Protein AF-A0A418WHH7-F1 (afdb_monomer_lite)

Secondary structure (DSSP, 8-state):
--SSSSTTSSTTTGGG-SSSHHHHHHHHHHHHHHHHHHHHHHHHHHHHHHHHHHSTT--HHHHHHHHHHHHTSTT-TTHHHHHHHHHHHHHHHHHHHHHHHHHHHHHHHHHHHHHHHHHHHHHHHHHHHHHHHHHHTT-HHHHHHHHHHHHHHHHHHHHHHHHHHHHHHHHHHHHHHHHHHHGGG-----HHHHHHHHHHHHHT-HHHHHHH-GGGHHHHHHHHHHHHHHHHHHT---HHHHHHHHHHHHHHHTTTT-SB--HHHHGGGTTSTT--STTHHHHT--BTTTTB-SHHHHHHHHHHTT-TTHHHH-GGGGGSHHHHHHHHHHHHHHTHHHHHHHHHTT-HHHHHHHHHGGGS---THHHHHHHHHHTPPP-GGG-EEEEEEETT--HHHHHHHHHHHHHTT-EETTTTTT-EE-GGGTT-EEEEESSGGGHHHHHHHHHHHHTTT--SSPPEEEE-TTSPTTEEEEEEE--

Organism: NCBI:txid2320859

pLDDT: mean 80.3, std 17.21, range [28.11, 98.0]

Radius of gyration: 34.65 Å; chains: 1; bounding box: 109×93×90 Å

Sequence (479 aa):
MSDTTKITAWVTLLGLIITTGQALTTWIDKRRAESLARIEQQSKIATEFLKMLIEKDTTQPTRLMLWDAISELPEHPLSVWAKKKHDDEMLFSARMAEHWKVSEKIAREKGSTTDEIAKLQAELSEAVELKDKAVREGRTDDAGVFHTKIVDLETKIADRRAFLTGLAEQEAEINREKLAALGGLSRELTPAQASAVAAVINTISVEFVAHLEPSAAERIRMHLPYLLAAFREFGVDDVGLGLAIVAECAHSTVWFNSLTEREIAGRSYEGIAGNIEPGDGVRFRGRGYIFITGKAAYQRMGELLGLGNALLVSPDDAARPETAARIAVALFMERKEEIVTALSAGKFEVVHRIITGDLARVGPAGEIYNRMVASLPVDPASYRVFVQFAGLIERENVKAMMKKWADAGWGVQGAGSGGERTAAAAGLAEVRYGRATDATAAAALARLVEAQKLSERPMTTVFTPIINPGVLEVWVSSK

InterPro domains:
  IPR023346 Lysozyme-like domain superfamily [SSF53955] (223-380)

Foldseek 3Di:
DDDDPPVPPPVVVVVPPPPVVCVVCCVVVVVVVVVVVLQVVLVVVLVVLVVLLPDLQQFLVNLLVSLCVNLPRPPHPCNVVSVVVNVLSVVLVVLVVVLVVLLVVLVVLLVVLVVVLVVLVVVLVVLVVQLVVCVVVVVVVSNVVSVVVNVVSVVVSVVSVVVNVVSVVVNVVSVVVNLVSLVVQADDDDPVLQVLLVVLCVQVDLVLLCVLPVVLSVLSVVQVVLLSSLCRRLSVRDNLLSLLLQLLLCFQCVNNVFQFDDLVQLVVCCPHQANPDPPQSSLFFFGASNGGGHPNSQQVLSSSVSNHCVCVVHVNVCNPSNNSSNSSSSLCSVCVVVLQVCQLVLNSVVVNCSRNPPPDDDDCSSVSSLSSLLSGDDDQQLAEEAEEEEEPQDLVLLLVLLVVSVVVNHNYDCSVVSHHYDPVLPPDQEKEDAGSSCQNVRVVVQVSVVVSLQAPDRYYYHYDNVADHRYIYGRYYND

Structure (mmCIF, N/CA/C/O backbone):
data_AF-A0A418WHH7-F1
#
_entry.id   AF-A0A418WHH7-F1
#
loop_
_atom_site.group_PDB
_atom_site.id
_atom_site.type_symbol
_atom_site.label_atom_id
_atom_site.label_alt_id
_atom_site.label_comp_id
_atom_site.label_asym_id
_atom_site.label_entity_id
_atom_site.label_seq_id
_atom_site.pdbx_PDB_ins_code
_atom_site.Cartn_x
_atom_site.Cartn_y
_atom_site.Cartn_z
_atom_site.occupancy
_atom_site.B_iso_or_equiv
_atom_site.auth_seq_id
_atom_site.auth_comp_id
_atom_site.auth_asym_id
_atom_site.auth_atom_id
_atom_site.pdbx_PDB_model_num
ATOM 1 N N . MET A 1 1 ? 51.542 -73.167 15.644 1.00 42.72 1 MET A N 1
ATOM 2 C CA . MET A 1 1 ? 51.717 -72.383 14.402 1.00 42.72 1 MET A CA 1
ATOM 3 C C . MET A 1 1 ? 51.524 -70.911 14.737 1.00 42.72 1 MET A C 1
ATOM 5 O O . MET A 1 1 ? 50.696 -70.641 15.591 1.00 42.72 1 MET A O 1
ATOM 9 N N . SER A 1 2 ? 52.291 -70.066 14.037 1.00 34.44 2 SER A N 1
ATOM 10 C CA . SER A 1 2 ? 52.279 -68.591 13.913 1.00 34.44 2 SER A CA 1
ATOM 11 C C . SER A 1 2 ? 52.925 -67.686 14.983 1.00 34.44 2 SER A C 1
ATOM 13 O O . SER A 1 2 ? 52.699 -67.816 16.180 1.00 34.44 2 SER A O 1
ATOM 15 N N . ASP A 1 3 ? 53.678 -66.723 14.425 1.00 36.84 3 ASP A N 1
ATOM 16 C CA . ASP A 1 3 ? 53.948 -65.346 14.881 1.00 36.84 3 ASP A CA 1
ATOM 17 C C . ASP A 1 3 ? 55.215 -64.943 15.646 1.00 36.84 3 ASP A C 1
ATOM 19 O O . ASP A 1 3 ? 55.256 -63.872 16.242 1.00 36.84 3 ASP A O 1
ATOM 23 N N . THR A 1 4 ? 56.329 -65.669 15.507 1.00 31.77 4 THR A N 1
ATOM 24 C CA . THR A 1 4 ? 57.633 -65.186 16.031 1.00 31.77 4 THR A CA 1
ATOM 25 C C . THR A 1 4 ? 58.805 -65.185 15.046 1.00 31.77 4 THR A C 1
ATOM 27 O O . THR A 1 4 ? 59.886 -64.724 15.393 1.00 31.77 4 THR A O 1
ATOM 30 N N . THR A 1 5 ? 58.621 -65.591 13.784 1.00 40.16 5 THR A N 1
ATOM 31 C CA . THR A 1 5 ? 59.749 -65.742 12.830 1.00 40.16 5 THR A CA 1
ATOM 32 C C . THR A 1 5 ? 59.826 -64.677 11.725 1.00 40.16 5 THR A C 1
ATOM 34 O O . THR A 1 5 ? 60.664 -64.778 10.838 1.00 40.16 5 THR A O 1
ATOM 37 N N . LYS A 1 6 ? 59.006 -63.617 11.762 1.00 33.06 6 LYS A N 1
ATOM 38 C CA . LYS A 1 6 ? 59.127 -62.472 10.823 1.00 33.06 6 LYS A CA 1
ATOM 39 C C . LYS A 1 6 ? 59.613 -61.170 11.473 1.00 33.06 6 LYS A C 1
ATOM 41 O O . LYS A 1 6 ? 59.823 -60.180 10.778 1.00 33.06 6 LYS A O 1
ATOM 46 N N . ILE A 1 7 ? 59.868 -61.202 12.782 1.00 35.41 7 ILE A N 1
ATOM 47 C CA . ILE A 1 7 ? 60.409 -60.089 13.582 1.00 35.41 7 ILE A CA 1
ATOM 48 C C . ILE A 1 7 ? 61.907 -59.851 13.286 1.00 35.41 7 ILE A C 1
ATOM 50 O O . ILE A 1 7 ? 62.434 -58.779 13.558 1.00 35.41 7 ILE A O 1
ATOM 54 N N . THR A 1 8 ? 62.588 -60.789 12.621 1.00 34.75 8 THR A N 1
ATOM 55 C CA . THR A 1 8 ? 64.046 -60.738 12.413 1.00 34.75 8 THR A CA 1
ATOM 56 C C . THR A 1 8 ? 64.502 -60.182 11.056 1.00 34.75 8 THR A C 1
ATOM 58 O O . THR A 1 8 ? 65.702 -60.092 10.830 1.00 34.75 8 THR A O 1
ATOM 61 N N . ALA A 1 9 ? 63.594 -59.780 10.154 1.00 33.31 9 ALA A N 1
ATOM 62 C CA . ALA A 1 9 ? 63.967 -59.284 8.815 1.00 33.31 9 ALA A CA 1
ATOM 63 C C . ALA A 1 9 ? 63.785 -57.766 8.605 1.00 33.31 9 ALA A C 1
ATOM 65 O O . ALA A 1 9 ? 64.371 -57.207 7.684 1.00 33.31 9 ALA A O 1
ATOM 66 N N . TRP A 1 10 ? 63.019 -57.074 9.456 1.00 28.11 10 TRP A N 1
ATOM 67 C CA . TRP A 1 10 ? 62.776 -55.626 9.309 1.00 28.11 10 TRP A CA 1
ATOM 68 C C . TRP A 1 10 ? 63.661 -54.743 10.197 1.00 28.11 10 TRP A C 1
ATOM 70 O O . TRP A 1 10 ? 63.832 -53.558 9.917 1.00 28.11 10 TRP A O 1
ATOM 80 N N . VAL A 1 11 ? 64.292 -55.322 11.222 1.00 33.62 11 VAL A N 1
ATOM 81 C CA . VAL A 1 11 ? 65.200 -54.605 12.136 1.00 33.62 11 VAL A CA 1
ATOM 82 C C . VAL A 1 11 ? 66.532 -54.241 11.456 1.00 33.62 11 VAL A C 1
ATOM 84 O O . VAL A 1 11 ? 67.225 -53.331 11.898 1.00 33.62 11 VAL A O 1
ATOM 87 N N . THR A 1 12 ? 66.858 -54.852 10.315 1.00 36.12 12 THR A N 1
ATOM 88 C CA . THR A 1 12 ? 68.126 -54.623 9.602 1.00 36.12 12 THR A CA 1
ATOM 89 C C . THR A 1 12 ? 68.055 -53.545 8.512 1.00 36.12 12 THR A C 1
ATOM 91 O O . THR A 1 12 ? 69.101 -53.122 8.029 1.00 36.12 12 THR A O 1
ATOM 94 N N . LEU A 1 13 ? 66.867 -53.036 8.148 1.00 28.94 13 LEU A N 1
ATOM 95 C CA . LEU A 1 13 ? 66.737 -51.940 7.165 1.00 28.94 13 LEU A CA 1
ATOM 96 C C . LEU A 1 13 ? 66.472 -50.563 7.803 1.00 28.94 13 LEU A C 1
ATOM 98 O O . LEU A 1 13 ? 66.616 -49.536 7.144 1.00 28.94 13 LEU A O 1
ATOM 102 N N . LEU A 1 14 ? 66.155 -50.523 9.101 1.00 31.02 14 LEU A N 1
ATOM 103 C CA . LEU A 1 14 ? 66.050 -49.285 9.888 1.00 31.02 14 LEU A CA 1
ATOM 104 C C . LEU A 1 14 ? 67.422 -48.668 10.225 1.00 31.02 14 LEU A C 1
ATOM 106 O O . LEU A 1 14 ? 67.491 -47.519 10.646 1.00 31.02 14 LEU A O 1
ATOM 110 N N . GLY A 1 15 ? 68.515 -49.396 9.969 1.00 36.62 15 GLY A N 1
ATOM 111 C CA . GLY A 1 15 ? 69.895 -48.922 10.127 1.00 36.62 15 GLY A CA 1
ATOM 112 C C . GLY A 1 15 ? 70.465 -48.140 8.936 1.00 36.62 15 GLY A C 1
ATOM 113 O O . GLY A 1 15 ? 71.567 -47.613 9.046 1.00 36.62 15 GLY A O 1
ATOM 114 N N . LEU A 1 16 ? 69.737 -48.026 7.815 1.00 31.33 16 LEU A N 1
ATOM 115 C CA . LEU A 1 16 ? 70.138 -47.197 6.664 1.00 31.33 16 LEU A CA 1
ATOM 116 C C . LEU A 1 16 ? 69.160 -46.041 6.384 1.00 31.33 16 LEU A C 1
ATOM 118 O O . LEU A 1 16 ? 69.153 -45.461 5.301 1.00 31.33 16 LEU A O 1
ATOM 122 N N . ILE A 1 17 ? 68.356 -45.672 7.385 1.00 40.53 17 ILE A N 1
ATOM 123 C CA . ILE A 1 17 ? 67.559 -44.440 7.425 1.00 40.53 17 ILE A CA 1
ATOM 124 C C . ILE A 1 17 ? 68.253 -43.466 8.380 1.00 40.53 17 ILE A C 1
ATOM 126 O O . ILE A 1 17 ? 67.717 -43.170 9.438 1.00 40.53 17 ILE A O 1
ATOM 130 N N . ILE A 1 18 ? 69.459 -42.981 8.063 1.00 39.94 18 ILE A N 1
ATOM 131 C CA . ILE A 1 18 ? 70.037 -41.847 8.820 1.00 39.94 18 ILE A CA 1
ATOM 132 C C . ILE A 1 18 ? 70.605 -40.730 7.923 1.00 39.94 18 ILE A C 1
ATOM 134 O O . ILE A 1 18 ? 70.769 -39.617 8.406 1.00 39.94 18 ILE A O 1
ATOM 138 N N . THR A 1 19 ? 70.759 -40.901 6.602 1.00 36.22 19 THR A N 1
ATOM 139 C CA . THR A 1 19 ? 71.233 -39.780 5.746 1.00 36.22 19 THR A CA 1
ATOM 140 C C . THR A 1 19 ? 70.482 -39.528 4.434 1.00 36.22 19 THR A C 1
ATOM 142 O O . THR A 1 19 ? 70.669 -38.468 3.847 1.00 36.22 19 THR A O 1
ATOM 145 N N . THR A 1 20 ? 69.554 -40.387 4.001 1.00 41.75 20 THR A N 1
ATOM 146 C CA . THR A 1 20 ? 68.704 -40.125 2.809 1.00 41.75 20 THR A CA 1
ATOM 147 C C . THR A 1 20 ? 67.197 -40.111 3.091 1.00 41.75 20 THR A C 1
ATOM 149 O O . THR A 1 20 ? 66.432 -39.580 2.289 1.00 41.75 20 THR A O 1
ATOM 152 N N . GLY A 1 21 ? 66.757 -40.593 4.260 1.00 39.19 21 GLY A N 1
ATOM 153 C CA . GLY A 1 21 ? 65.356 -40.518 4.699 1.00 39.19 21 GLY A CA 1
ATOM 154 C C . GLY A 1 21 ? 64.922 -39.118 5.129 1.00 39.19 21 GLY A C 1
ATOM 155 O O . GLY A 1 21 ? 63.790 -38.737 4.862 1.00 39.19 21 GLY A O 1
ATOM 156 N N . GLN A 1 22 ? 65.830 -38.317 5.701 1.00 39.25 22 GLN A N 1
ATOM 157 C CA . GLN A 1 22 ? 65.511 -36.940 6.081 1.00 39.25 22 GLN A CA 1
ATOM 158 C C . GLN A 1 22 ? 65.219 -36.057 4.869 1.00 39.25 22 GLN A C 1
ATOM 160 O O . GLN A 1 22 ? 64.352 -35.208 4.973 1.00 39.25 22 GLN A O 1
ATOM 165 N N . ALA A 1 23 ? 65.867 -36.260 3.716 1.00 38.56 23 ALA A N 1
ATOM 166 C CA . ALA A 1 23 ? 65.645 -35.439 2.519 1.00 38.56 23 ALA A CA 1
ATOM 167 C C . ALA A 1 23 ? 64.290 -35.718 1.836 1.00 38.56 23 ALA A C 1
ATOM 169 O O . ALA A 1 23 ? 63.659 -34.801 1.322 1.00 38.56 23 ALA A O 1
ATOM 170 N N . LEU A 1 24 ? 63.818 -36.971 1.845 1.00 33.88 24 LEU A N 1
ATOM 171 C CA . LEU A 1 24 ? 62.538 -37.369 1.242 1.00 33.88 24 LEU A CA 1
ATOM 172 C C . LEU A 1 24 ? 61.343 -37.076 2.158 1.00 33.88 24 LEU A C 1
ATOM 174 O O . LEU A 1 24 ? 60.326 -36.593 1.662 1.00 33.88 24 LEU A O 1
ATOM 178 N N . THR A 1 25 ? 61.464 -37.284 3.477 1.00 40.00 25 THR A N 1
ATOM 179 C CA . THR A 1 25 ? 60.446 -36.808 4.429 1.00 40.00 25 THR A CA 1
ATOM 180 C C . THR A 1 25 ? 60.433 -35.291 4.483 1.00 40.00 25 THR A C 1
ATOM 182 O O . THR A 1 25 ? 59.362 -34.730 4.338 1.00 40.00 25 THR A O 1
ATOM 185 N N . THR A 1 26 ? 61.581 -34.599 4.517 1.00 47.97 26 THR A N 1
ATOM 186 C CA . THR A 1 26 ? 61.578 -33.129 4.400 1.00 47.97 26 THR A CA 1
ATOM 187 C C . THR A 1 26 ? 61.055 -32.650 3.056 1.00 47.97 26 THR A C 1
ATOM 189 O O . THR A 1 26 ? 60.422 -31.612 3.042 1.00 47.97 26 THR A O 1
ATOM 192 N N . TRP A 1 27 ? 61.232 -33.358 1.936 1.00 39.28 27 TRP A N 1
ATOM 193 C CA . TRP A 1 27 ? 60.636 -32.953 0.655 1.00 39.28 27 TRP A CA 1
ATOM 194 C C . TRP A 1 27 ? 59.113 -33.158 0.616 1.00 39.28 27 TRP A C 1
ATOM 196 O O . TRP A 1 27 ? 58.401 -32.280 0.130 1.00 39.28 27 TRP A O 1
ATOM 206 N N . ILE A 1 28 ? 58.597 -34.269 1.157 1.00 44.94 28 ILE A N 1
ATOM 207 C CA . ILE A 1 28 ? 57.150 -34.525 1.282 1.00 44.94 28 ILE A CA 1
ATOM 208 C C . ILE A 1 28 ? 56.518 -33.591 2.319 1.00 44.94 28 ILE A C 1
ATOM 210 O O . ILE A 1 28 ? 55.461 -33.028 2.053 1.00 44.94 28 ILE A O 1
ATOM 214 N N . ASP A 1 29 ? 57.170 -33.379 3.459 1.00 53.06 29 ASP A N 1
ATOM 215 C CA . ASP A 1 29 ? 56.738 -32.474 4.524 1.00 53.06 29 ASP A CA 1
ATOM 216 C C . ASP A 1 29 ? 56.857 -31.019 4.084 1.00 53.06 29 ASP A C 1
ATOM 218 O O . ASP A 1 29 ? 55.990 -30.224 4.418 1.00 53.06 29 ASP A O 1
ATOM 222 N N . LYS A 1 30 ? 57.855 -30.667 3.264 1.00 53.59 30 LYS A N 1
ATOM 223 C CA . LYS A 1 30 ? 57.982 -29.339 2.654 1.00 53.59 30 LYS A CA 1
ATOM 224 C C . LYS A 1 30 ? 56.939 -29.125 1.570 1.00 53.59 30 LYS A C 1
ATOM 226 O O . LYS A 1 30 ? 56.321 -28.077 1.577 1.00 53.59 30 LYS A O 1
ATOM 231 N N . ARG A 1 31 ? 56.648 -30.107 0.707 1.00 50.66 31 ARG A N 1
ATOM 232 C CA . ARG A 1 31 ? 55.520 -30.023 -0.242 1.00 50.66 31 ARG A CA 1
ATOM 233 C C . ARG A 1 31 ? 54.173 -29.963 0.468 1.00 50.66 31 ARG A C 1
ATOM 235 O O . ARG A 1 31 ? 53.308 -29.204 0.049 1.00 50.66 31 ARG A O 1
ATOM 242 N N . ARG A 1 32 ? 53.992 -30.728 1.549 1.00 55.41 32 ARG A N 1
ATOM 243 C CA . ARG A 1 32 ? 52.801 -30.651 2.402 1.00 55.41 32 ARG A CA 1
ATOM 244 C C . ARG A 1 32 ? 52.715 -29.299 3.088 1.00 55.41 32 ARG A C 1
ATOM 246 O O . ARG A 1 32 ? 51.657 -28.696 3.035 1.00 55.41 32 ARG A O 1
ATOM 253 N N . ALA A 1 33 ? 53.803 -28.786 3.645 1.00 55.56 33 ALA A N 1
ATOM 254 C CA . ALA A 1 33 ? 53.859 -27.461 4.249 1.00 55.56 33 ALA A CA 1
ATOM 255 C C . ALA A 1 33 ? 53.621 -26.353 3.214 1.00 55.56 33 ALA A C 1
ATOM 257 O O . ALA A 1 33 ? 52.888 -25.422 3.503 1.00 55.56 33 ALA A O 1
ATOM 258 N N . GLU A 1 34 ? 54.152 -26.474 1.996 1.00 58.31 34 GLU A N 1
ATOM 259 C CA . GLU A 1 34 ? 53.899 -25.562 0.874 1.00 58.31 34 GLU A CA 1
ATOM 260 C C . GLU A 1 34 ? 52.434 -25.636 0.420 1.00 58.31 34 GLU A C 1
ATOM 262 O O . GLU A 1 34 ? 51.824 -24.601 0.163 1.00 58.31 34 GLU A O 1
ATOM 267 N N . SER A 1 35 ? 51.837 -26.834 0.374 1.00 57.28 35 SER A N 1
ATOM 268 C CA . SER A 1 35 ? 50.412 -27.019 0.065 1.00 57.28 35 SER A CA 1
ATOM 269 C C . SER A 1 35 ? 49.503 -26.498 1.180 1.00 57.28 35 SER A C 1
ATOM 271 O O . SER A 1 35 ? 48.515 -25.835 0.895 1.00 57.28 35 SER A O 1
ATOM 273 N N . LEU A 1 36 ? 49.865 -26.710 2.448 1.00 61.47 36 LEU A N 1
ATOM 274 C CA . LEU A 1 36 ? 49.136 -26.221 3.616 1.00 61.47 36 LEU A CA 1
ATOM 275 C C . LEU A 1 36 ? 49.249 -24.703 3.722 1.00 61.47 36 LEU A C 1
ATOM 277 O O . LEU A 1 36 ? 48.243 -24.050 3.948 1.00 61.47 36 LEU A O 1
ATOM 281 N N . ALA A 1 37 ? 50.431 -24.136 3.478 1.00 66.69 37 ALA A N 1
ATOM 282 C CA . ALA A 1 37 ? 50.638 -22.693 3.426 1.00 66.69 37 ALA A CA 1
ATOM 283 C C . ALA A 1 37 ? 49.853 -22.059 2.269 1.00 66.69 37 ALA A C 1
ATOM 285 O O . ALA A 1 37 ? 49.269 -20.990 2.436 1.00 66.69 37 ALA A O 1
ATOM 286 N N . ARG A 1 38 ? 49.781 -22.733 1.112 1.00 66.31 38 ARG A N 1
ATOM 287 C CA . ARG A 1 38 ? 48.953 -22.301 -0.021 1.00 66.31 38 ARG A CA 1
ATOM 288 C C . ARG A 1 38 ? 47.464 -22.350 0.318 1.00 66.31 38 ARG A C 1
ATOM 290 O O . ARG A 1 38 ? 46.778 -21.361 0.086 1.00 66.31 38 ARG A O 1
ATOM 297 N N . ILE A 1 39 ? 46.980 -23.445 0.906 1.00 60.81 39 ILE A N 1
ATOM 298 C CA . ILE A 1 39 ? 45.586 -23.585 1.354 1.00 60.81 39 ILE A CA 1
ATOM 299 C C . ILE A 1 39 ? 45.265 -22.550 2.436 1.00 60.81 39 ILE A C 1
ATOM 301 O O . ILE A 1 39 ? 44.199 -21.947 2.399 1.00 60.81 39 ILE A O 1
ATOM 305 N N . GLU A 1 40 ? 46.180 -22.288 3.370 1.00 66.06 40 GLU A N 1
ATOM 306 C CA . GLU A 1 40 ? 46.018 -21.278 4.420 1.00 66.06 40 GLU A CA 1
ATOM 307 C C . GLU A 1 40 ? 45.941 -19.864 3.824 1.00 66.06 40 GLU A C 1
ATOM 309 O O . GLU A 1 40 ? 45.068 -19.078 4.194 1.00 66.06 40 GLU A O 1
ATOM 314 N N . GLN A 1 41 ? 46.809 -19.542 2.862 1.00 72.62 41 GLN A N 1
ATOM 315 C CA . GLN A 1 41 ? 46.781 -18.268 2.146 1.00 72.62 41 GLN A CA 1
ATOM 316 C C . GLN A 1 41 ? 45.484 -18.100 1.342 1.00 72.62 41 GLN A C 1
ATOM 318 O O . GLN A 1 41 ? 44.847 -17.051 1.420 1.00 72.62 41 GLN A O 1
ATOM 323 N N . GLN A 1 42 ? 45.057 -19.132 0.613 1.00 66.50 42 GLN A N 1
ATOM 324 C CA . GLN A 1 42 ? 43.793 -19.128 -0.125 1.00 66.50 42 GLN A CA 1
ATOM 325 C C . GLN A 1 42 ? 42.584 -19.051 0.810 1.00 66.50 42 GLN A C 1
ATOM 327 O O . GLN A 1 42 ? 41.640 -18.338 0.500 1.00 66.50 42 GLN A O 1
ATOM 332 N N . SER A 1 43 ? 42.630 -19.702 1.974 1.00 69.69 43 SER A N 1
ATOM 333 C CA . SER A 1 43 ? 41.572 -19.630 2.989 1.00 69.69 43 SER A CA 1
ATOM 334 C C . SER A 1 43 ? 41.454 -18.222 3.565 1.00 69.69 43 SER A C 1
ATOM 336 O O . SER A 1 43 ? 40.343 -17.759 3.811 1.00 69.69 43 SER A O 1
ATOM 338 N N . LYS A 1 44 ? 42.573 -17.501 3.733 1.00 71.69 44 LYS A N 1
ATOM 339 C CA . LYS A 1 44 ? 42.562 -16.077 4.113 1.00 71.69 44 LYS A CA 1
ATOM 340 C C . LYS A 1 44 ? 41.904 -15.223 3.027 1.00 71.69 44 LYS A C 1
ATOM 342 O O . LYS A 1 44 ? 41.006 -14.455 3.347 1.00 71.69 44 LYS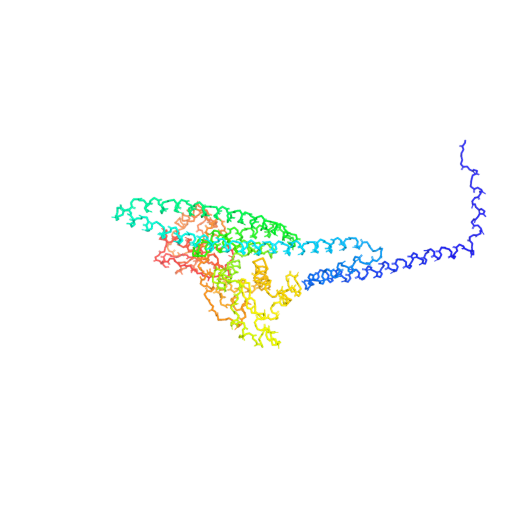 A O 1
ATOM 347 N N . ILE A 1 45 ? 42.272 -15.414 1.757 1.00 70.88 45 ILE A N 1
ATOM 348 C CA . ILE A 1 45 ? 41.658 -14.700 0.620 1.00 70.88 45 ILE A CA 1
ATOM 349 C C . ILE A 1 45 ? 40.156 -15.004 0.524 1.00 70.88 45 ILE A C 1
ATOM 351 O O . ILE A 1 45 ? 39.342 -14.088 0.458 1.00 70.88 45 ILE A O 1
ATOM 355 N N . ALA A 1 46 ? 39.777 -16.281 0.592 1.00 66.94 46 ALA A N 1
ATOM 356 C CA . ALA A 1 46 ? 38.387 -16.718 0.574 1.00 66.94 46 ALA A CA 1
ATOM 357 C C . ALA A 1 46 ? 37.595 -16.145 1.755 1.00 66.94 46 ALA A C 1
ATOM 359 O O . ALA A 1 46 ? 36.441 -15.774 1.586 1.00 66.94 46 ALA A O 1
ATOM 360 N N . THR A 1 47 ? 38.209 -16.030 2.937 1.00 70.19 47 THR A N 1
ATOM 361 C CA . THR A 1 47 ? 37.585 -15.409 4.114 1.00 70.19 47 THR A CA 1
ATOM 362 C C . THR A 1 47 ? 37.319 -13.923 3.889 1.00 70.19 47 THR A C 1
ATOM 364 O O . THR A 1 47 ? 36.239 -13.455 4.235 1.00 70.19 47 THR A O 1
ATOM 367 N N . GLU A 1 48 ? 38.255 -13.181 3.291 1.00 71.38 48 GLU A N 1
ATOM 368 C CA . GLU A 1 48 ? 38.036 -11.766 2.959 1.00 71.38 48 GLU A CA 1
ATOM 369 C C . GLU A 1 48 ? 36.948 -11.597 1.893 1.00 71.38 48 GLU A C 1
ATOM 371 O O . GLU A 1 48 ? 36.040 -10.792 2.073 1.00 71.38 48 GLU A O 1
ATOM 376 N N . PHE A 1 49 ? 36.944 -12.422 0.843 1.00 71.12 49 PHE A N 1
ATOM 377 C CA . PHE A 1 49 ? 35.863 -12.398 -0.145 1.00 71.12 49 PHE A CA 1
ATOM 378 C C . PHE A 1 49 ? 34.513 -12.777 0.463 1.00 71.12 49 PHE A C 1
ATOM 380 O O . PHE A 1 49 ? 33.516 -12.125 0.176 1.00 71.12 49 PHE A O 1
ATOM 387 N N . LEU A 1 50 ? 34.459 -13.779 1.344 1.00 69.31 50 LEU A N 1
ATOM 388 C CA . LEU A 1 50 ? 33.238 -14.151 2.058 1.00 69.31 50 LEU A CA 1
ATOM 389 C C . LEU A 1 50 ? 32.733 -13.033 2.973 1.00 69.31 50 LEU A C 1
ATOM 391 O O . LEU A 1 50 ? 31.525 -12.827 3.035 1.00 69.31 50 LEU A O 1
ATOM 395 N N . LYS A 1 51 ? 33.630 -12.307 3.654 1.00 68.25 51 LYS A N 1
ATOM 396 C CA . LYS A 1 51 ? 33.274 -11.110 4.432 1.00 68.25 51 LYS A CA 1
ATOM 397 C C . LYS A 1 51 ? 32.658 -10.047 3.532 1.00 68.25 51 LYS A C 1
ATOM 399 O O . LYS A 1 51 ? 31.568 -9.579 3.834 1.00 68.25 51 LYS A O 1
ATOM 404 N N . MET A 1 52 ? 33.285 -9.767 2.390 1.00 64.56 52 MET A N 1
ATOM 405 C CA . MET A 1 52 ? 32.723 -8.860 1.391 1.00 64.56 52 MET A CA 1
ATOM 406 C C . MET A 1 52 ? 31.361 -9.366 0.900 1.00 64.56 52 MET A C 1
ATOM 408 O O . MET A 1 52 ? 30.423 -8.600 0.776 1.00 64.56 52 MET A O 1
ATOM 412 N N . LEU A 1 53 ? 31.171 -10.665 0.687 1.00 62.34 53 LEU A N 1
ATOM 413 C CA . LEU A 1 53 ? 29.894 -11.216 0.215 1.00 62.34 53 LEU A CA 1
ATOM 414 C C . LEU A 1 53 ? 28.735 -11.063 1.204 1.00 62.34 53 LEU A C 1
ATOM 416 O O . LEU A 1 53 ? 27.590 -10.938 0.768 1.00 62.34 53 LEU A O 1
ATOM 420 N N . ILE A 1 54 ? 29.021 -11.086 2.508 1.00 56.19 54 ILE A N 1
ATOM 421 C CA . ILE A 1 54 ? 28.020 -10.897 3.569 1.00 56.19 54 ILE A CA 1
ATOM 422 C C . ILE A 1 54 ? 27.842 -9.428 3.974 1.00 56.19 54 ILE A C 1
ATOM 424 O O . ILE A 1 54 ? 26.939 -9.121 4.757 1.00 56.19 54 ILE A O 1
ATOM 428 N N . GLU A 1 55 ? 28.673 -8.518 3.459 1.00 62.03 55 GLU A N 1
ATOM 429 C CA . GLU A 1 55 ? 28.472 -7.082 3.633 1.00 62.03 55 GLU A CA 1
ATOM 430 C C . GLU A 1 55 ? 27.165 -6.651 2.961 1.00 62.03 55 GLU A C 1
ATOM 432 O O . GLU A 1 55 ? 26.841 -7.044 1.837 1.00 62.03 55 GLU A O 1
ATOM 437 N N . LYS A 1 56 ? 26.394 -5.825 3.678 1.00 37.00 56 LYS A N 1
ATOM 438 C CA . LYS A 1 56 ? 25.077 -5.358 3.227 1.00 37.00 56 LYS A CA 1
ATOM 439 C C . LYS A 1 56 ? 25.134 -4.608 1.894 1.00 37.00 56 LYS A C 1
ATOM 441 O O . LYS A 1 56 ? 24.171 -4.685 1.139 1.00 37.00 56 LYS A O 1
ATOM 446 N N . ASP A 1 57 ? 26.260 -3.963 1.603 1.00 44.81 57 ASP A N 1
ATOM 447 C CA . ASP A 1 57 ? 26.419 -3.051 0.466 1.00 44.81 57 ASP A CA 1
ATOM 448 C C . ASP A 1 57 ? 27.043 -3.730 -0.767 1.00 44.81 57 ASP A C 1
ATOM 450 O O . ASP A 1 57 ? 27.234 -3.109 -1.814 1.00 44.81 57 ASP A O 1
ATOM 454 N N . THR A 1 58 ? 27.352 -5.028 -0.684 1.00 46.97 58 THR A N 1
ATOM 455 C CA . THR A 1 58 ? 27.952 -5.757 -1.805 1.00 46.97 58 THR A CA 1
ATOM 456 C C . THR A 1 58 ? 26.919 -6.015 -2.891 1.00 46.97 58 THR A C 1
ATOM 458 O O . THR A 1 58 ? 26.016 -6.842 -2.736 1.00 46.97 58 THR A O 1
ATOM 461 N N . THR A 1 59 ? 27.078 -5.307 -4.011 1.00 48.16 59 THR A N 1
ATOM 462 C CA . THR A 1 59 ? 26.180 -5.356 -5.174 1.00 48.16 59 THR A CA 1
ATOM 463 C C . THR A 1 59 ? 26.159 -6.738 -5.834 1.00 48.16 59 THR A C 1
ATOM 465 O O . THR A 1 59 ? 27.140 -7.468 -5.750 1.00 48.16 59 THR A O 1
ATOM 468 N N . GLN A 1 60 ? 25.089 -7.115 -6.543 1.00 53.38 60 GLN A N 1
ATOM 469 C CA . GLN A 1 60 ? 25.031 -8.410 -7.247 1.00 53.38 60 GLN A CA 1
ATOM 470 C C . GLN A 1 60 ? 26.138 -8.592 -8.299 1.00 53.38 60 GLN A C 1
ATOM 472 O O . GLN A 1 60 ? 26.733 -9.666 -8.295 1.00 53.38 60 GLN A O 1
ATOM 477 N N . PRO A 1 61 ? 26.510 -7.594 -9.128 1.00 53.44 61 PRO A N 1
ATOM 478 C CA . PRO A 1 61 ? 27.701 -7.704 -9.973 1.00 53.44 61 PRO A CA 1
ATOM 479 C C . PRO A 1 61 ? 28.969 -7.994 -9.166 1.00 53.44 61 PRO A C 1
ATOM 481 O O . PRO A 1 61 ? 29.747 -8.868 -9.533 1.00 53.44 61 PRO A O 1
ATOM 484 N N . THR A 1 62 ? 29.142 -7.330 -8.020 1.00 58.78 62 THR A N 1
ATOM 485 C CA . THR A 1 62 ? 30.259 -7.607 -7.110 1.00 58.78 62 THR A CA 1
ATOM 486 C C . THR A 1 62 ? 30.158 -9.011 -6.511 1.00 58.78 62 THR A C 1
ATOM 488 O O . THR A 1 62 ? 31.167 -9.698 -6.435 1.00 58.78 62 THR A O 1
ATOM 491 N N . ARG A 1 63 ? 28.964 -9.492 -6.139 1.00 66.31 63 ARG A N 1
ATOM 492 C CA . ARG A 1 63 ? 28.758 -10.866 -5.651 1.00 66.31 63 ARG A CA 1
ATOM 493 C C . ARG A 1 63 ? 29.085 -11.894 -6.723 1.00 66.31 63 ARG A C 1
ATOM 495 O O . ARG A 1 63 ? 29.749 -12.867 -6.407 1.00 66.31 63 ARG A O 1
ATOM 502 N N . LEU A 1 64 ? 28.678 -11.667 -7.971 1.00 65.19 64 LEU A N 1
ATOM 503 C CA . LEU A 1 64 ? 29.040 -12.508 -9.111 1.00 65.19 64 LEU A CA 1
ATOM 504 C C . LEU A 1 64 ? 30.558 -12.541 -9.295 1.00 65.19 64 LEU A C 1
ATOM 506 O O . LEU A 1 64 ? 31.127 -13.623 -9.330 1.00 65.19 64 LEU A O 1
ATOM 510 N N . MET A 1 65 ? 31.225 -11.383 -9.296 1.00 71.25 65 MET A N 1
ATOM 511 C CA . MET A 1 65 ? 32.689 -11.306 -9.377 1.00 71.25 65 MET A CA 1
ATOM 512 C C . MET A 1 65 ? 33.386 -12.002 -8.200 1.00 71.25 65 MET A C 1
ATOM 514 O O . MET A 1 65 ? 34.411 -12.646 -8.388 1.00 71.25 65 MET A O 1
ATOM 518 N N . LEU A 1 66 ? 32.849 -11.888 -6.983 1.00 73.94 66 LEU A N 1
ATOM 519 C CA . LEU A 1 66 ? 33.401 -12.529 -5.789 1.00 73.94 66 LEU A CA 1
ATOM 520 C C . LEU A 1 66 ? 33.151 -14.045 -5.790 1.00 73.94 66 LEU A C 1
ATOM 522 O O . LEU A 1 66 ? 34.040 -14.803 -5.413 1.00 73.94 66 LEU A O 1
ATOM 526 N N . TRP A 1 67 ? 31.981 -14.507 -6.241 1.00 75.38 67 TRP A N 1
ATOM 527 C CA . TRP A 1 67 ? 31.702 -15.932 -6.427 1.00 75.38 67 TRP A CA 1
ATOM 528 C C . TRP A 1 67 ? 32.581 -16.542 -7.513 1.00 75.38 67 TRP A C 1
ATOM 530 O O . TRP A 1 67 ? 33.146 -17.610 -7.290 1.00 75.38 67 TRP A O 1
ATOM 540 N N . ASP A 1 68 ? 32.759 -15.840 -8.630 1.00 79.38 68 ASP A N 1
ATOM 541 C CA . ASP A 1 68 ? 33.675 -16.213 -9.706 1.00 79.38 68 ASP A CA 1
ATOM 542 C C . ASP A 1 68 ? 35.118 -16.296 -9.180 1.00 79.38 68 ASP A C 1
ATOM 544 O O . ASP A 1 68 ? 35.761 -17.342 -9.275 1.00 79.38 68 ASP A O 1
ATOM 548 N N . ALA A 1 69 ? 35.576 -15.267 -8.458 1.00 76.31 69 ALA A N 1
ATOM 549 C CA . ALA A 1 69 ? 36.908 -15.231 -7.857 1.00 76.31 69 ALA A CA 1
ATOM 550 C C . ALA A 1 69 ? 37.155 -16.349 -6.826 1.00 76.31 69 ALA A C 1
ATOM 552 O O . ALA A 1 69 ? 38.250 -16.909 -6.787 1.00 76.31 69 ALA A O 1
ATOM 553 N N . ILE A 1 70 ? 36.164 -16.705 -5.994 1.00 77.62 70 ILE A N 1
ATOM 554 C CA . ILE A 1 70 ? 36.273 -17.855 -5.076 1.00 77.62 70 ILE A CA 1
ATOM 555 C C . ILE A 1 70 ? 36.256 -19.174 -5.862 1.00 77.62 70 ILE A C 1
ATOM 557 O O . ILE A 1 70 ? 36.947 -20.118 -5.475 1.00 77.62 70 ILE A O 1
ATOM 561 N N . SER A 1 71 ? 35.492 -19.255 -6.954 1.00 80.44 71 SER A N 1
ATOM 562 C CA . SER A 1 71 ? 35.390 -20.460 -7.784 1.00 80.44 71 SER A CA 1
ATOM 563 C C . SER A 1 71 ? 36.695 -20.814 -8.502 1.00 80.44 71 SER A C 1
ATOM 565 O O . SER A 1 71 ? 36.982 -21.993 -8.706 1.00 80.44 71 SER A O 1
ATOM 567 N N . GLU A 1 72 ? 37.514 -19.806 -8.797 1.00 83.94 72 GLU A N 1
ATOM 568 C CA . GLU A 1 72 ? 38.810 -19.946 -9.464 1.00 83.94 72 GLU A CA 1
ATOM 569 C C . GLU A 1 72 ? 39.966 -20.258 -8.495 1.00 83.94 72 GLU A C 1
ATOM 571 O O . GLU A 1 72 ? 41.104 -20.435 -8.930 1.00 83.94 72 GLU A O 1
ATOM 576 N N . LEU A 1 73 ? 39.719 -20.369 -7.178 1.00 78.31 73 LEU A N 1
ATOM 577 C CA . LEU A 1 73 ? 40.753 -20.757 -6.212 1.00 78.31 73 LEU A CA 1
ATOM 578 C C . LEU A 1 73 ? 41.156 -22.235 -6.420 1.00 78.31 73 LEU A C 1
ATOM 580 O O . LEU A 1 73 ? 40.346 -23.131 -6.149 1.00 78.31 73 LEU A O 1
ATOM 584 N N . PRO A 1 74 ? 42.398 -22.538 -6.852 1.00 74.88 74 PRO A N 1
ATOM 585 C CA . PRO A 1 74 ? 42.801 -23.911 -7.154 1.00 74.88 74 PRO A CA 1
ATOM 586 C C . PRO A 1 74 ? 42.834 -24.776 -5.893 1.00 74.88 74 PRO A C 1
ATOM 588 O O . PRO A 1 74 ? 43.461 -24.382 -4.912 1.00 74.88 74 PRO A O 1
ATOM 591 N N . GLU A 1 75 ? 42.208 -25.957 -5.946 1.00 70.88 75 GLU A N 1
ATOM 592 C CA . GLU A 1 75 ? 42.185 -26.969 -4.868 1.00 70.88 75 GLU A CA 1
ATOM 593 C C . GLU A 1 75 ? 41.505 -26.520 -3.554 1.00 70.88 75 GLU A C 1
ATOM 595 O O . GLU A 1 75 ? 41.568 -27.228 -2.547 1.00 70.88 75 GLU A O 1
ATOM 600 N N . HIS A 1 76 ? 40.802 -25.379 -3.550 1.00 76.06 76 HIS A N 1
ATOM 601 C CA . HIS A 1 76 ? 40.135 -24.860 -2.356 1.00 76.06 76 HIS A CA 1
ATOM 602 C C . HIS A 1 76 ? 38.731 -25.489 -2.149 1.00 76.06 76 HIS A C 1
ATOM 604 O O . HIS A 1 76 ? 37.952 -25.593 -3.100 1.00 76.06 76 HIS A O 1
ATOM 610 N N . PRO A 1 77 ? 38.332 -25.874 -0.914 1.00 73.69 77 PRO A N 1
ATOM 611 C CA . PRO A 1 77 ? 37.049 -26.553 -0.664 1.00 73.69 77 PRO A CA 1
ATOM 612 C C . PRO A 1 77 ? 35.796 -25.751 -1.050 1.00 73.69 77 PRO A C 1
ATOM 614 O O . PRO A 1 77 ? 34.758 -26.334 -1.358 1.00 73.69 77 PRO A O 1
ATOM 617 N N . LEU A 1 78 ? 35.878 -24.415 -1.033 1.00 75.38 78 LEU A N 1
ATOM 618 C CA . LEU A 1 78 ? 34.750 -23.537 -1.375 1.00 75.38 78 LEU A CA 1
ATOM 619 C C . LEU A 1 78 ? 34.566 -23.311 -2.878 1.00 75.38 78 LEU A C 1
ATOM 621 O O . LEU A 1 78 ? 33.514 -22.810 -3.268 1.00 75.38 78 LEU A O 1
ATOM 625 N N . SER A 1 79 ? 35.529 -23.686 -3.720 1.00 75.00 79 SER A N 1
ATOM 626 C CA . SER A 1 79 ? 35.504 -23.355 -5.149 1.00 75.00 79 SER A CA 1
ATOM 627 C C . SER A 1 79 ? 34.293 -23.958 -5.863 1.00 75.00 79 SER A C 1
ATOM 629 O O . SER A 1 79 ? 33.603 -23.281 -6.620 1.00 75.00 79 SER A O 1
ATOM 631 N N . VAL A 1 80 ? 33.951 -25.212 -5.540 1.00 75.31 80 VAL A N 1
ATOM 632 C CA . VAL A 1 80 ? 32.770 -25.905 -6.092 1.00 75.31 80 VAL A CA 1
ATOM 633 C C . VAL A 1 80 ? 31.464 -25.243 -5.644 1.00 75.31 80 VAL A C 1
ATOM 635 O O . VAL A 1 80 ? 30.530 -25.094 -6.431 1.00 75.31 80 VAL A O 1
ATOM 638 N N . TRP A 1 81 ? 31.392 -24.830 -4.379 1.00 79.81 81 TRP A N 1
ATOM 639 C CA . TRP A 1 81 ? 30.215 -24.163 -3.827 1.00 79.81 81 TRP A CA 1
ATOM 640 C C . TRP A 1 81 ? 30.023 -22.759 -4.417 1.00 79.81 81 TRP A C 1
ATOM 642 O O . TRP A 1 81 ? 28.907 -22.411 -4.800 1.00 79.81 81 TRP A O 1
ATOM 652 N N . ALA A 1 82 ? 31.101 -21.984 -4.551 1.00 71.38 82 ALA A N 1
ATOM 653 C CA . ALA A 1 82 ? 31.063 -20.645 -5.127 1.00 71.38 82 ALA A CA 1
ATOM 654 C C . ALA A 1 82 ? 30.716 -20.674 -6.620 1.00 71.38 82 ALA A C 1
ATOM 656 O O . ALA A 1 82 ? 29.880 -19.886 -7.054 1.00 71.38 82 ALA A O 1
ATOM 657 N N . LYS A 1 83 ? 31.245 -21.651 -7.373 1.00 78.06 83 LYS A N 1
ATOM 658 C CA . LYS A 1 83 ? 30.851 -21.893 -8.770 1.00 78.06 83 LYS A CA 1
ATOM 659 C C . LYS A 1 83 ? 29.346 -22.115 -8.893 1.00 78.06 83 LYS A C 1
ATOM 661 O O . LYS A 1 83 ? 28.682 -21.460 -9.684 1.00 78.06 83 LYS A O 1
ATOM 666 N N . LYS A 1 84 ? 28.787 -22.982 -8.041 1.00 71.94 84 LYS A N 1
ATOM 667 C CA . LYS A 1 84 ? 27.342 -23.227 -8.012 1.00 71.94 84 LYS A CA 1
ATOM 668 C C . LYS A 1 84 ? 26.548 -21.947 -7.716 1.00 71.94 84 LYS A C 1
ATOM 670 O O . LYS A 1 84 ? 25.545 -21.697 -8.370 1.00 71.94 84 LYS A O 1
ATOM 675 N N . LYS A 1 85 ? 26.996 -21.128 -6.757 1.00 74.31 85 LYS A N 1
ATOM 676 C CA . LYS A 1 85 ? 26.343 -19.851 -6.422 1.00 74.31 85 LYS A CA 1
ATOM 677 C C . LYS A 1 85 ? 26.394 -18.835 -7.561 1.00 74.31 85 LYS A C 1
ATOM 679 O O . LYS A 1 85 ? 25.383 -18.193 -7.824 1.00 74.31 85 LYS A O 1
ATOM 684 N N . HIS A 1 86 ? 27.534 -18.715 -8.234 1.00 78.44 86 HIS A N 1
ATOM 685 C CA . HIS A 1 86 ? 27.679 -17.894 -9.432 1.00 78.44 86 HIS A CA 1
ATOM 686 C C . HIS A 1 86 ? 26.711 -18.340 -10.540 1.00 78.44 86 HIS A C 1
ATOM 688 O O . HIS A 1 86 ? 25.965 -17.525 -11.082 1.00 78.44 86 HIS A O 1
ATOM 694 N N . ASP A 1 87 ? 26.680 -19.642 -10.831 1.00 71.06 87 ASP A N 1
ATOM 695 C CA . ASP A 1 87 ? 25.867 -20.207 -11.910 1.00 71.06 87 ASP A CA 1
ATOM 696 C C . ASP A 1 87 ? 24.359 -20.072 -11.632 1.00 71.06 87 ASP A C 1
ATOM 698 O O . ASP A 1 87 ? 23.600 -19.707 -12.532 1.00 71.06 87 ASP A O 1
ATOM 702 N N . ASP A 1 88 ? 23.925 -20.295 -10.385 1.00 66.06 88 ASP A N 1
ATOM 703 C CA . ASP A 1 88 ? 22.530 -20.117 -9.957 1.00 66.06 88 ASP A CA 1
ATOM 704 C C . ASP A 1 88 ? 22.068 -18.651 -10.131 1.00 66.06 88 ASP A C 1
ATOM 706 O O . ASP A 1 88 ? 20.973 -18.392 -10.637 1.00 66.06 88 ASP A O 1
ATOM 710 N N . GLU A 1 89 ? 22.914 -17.682 -9.766 1.00 64.69 89 GLU A N 1
ATOM 711 C CA . GLU A 1 89 ? 22.620 -16.243 -9.848 1.00 64.69 89 GLU A CA 1
ATOM 712 C C . GLU A 1 89 ? 22.611 -15.724 -11.301 1.00 64.69 89 GLU A C 1
ATOM 714 O O . GLU A 1 89 ? 21.750 -14.927 -11.696 1.00 64.69 89 GLU A O 1
ATOM 719 N N . MET A 1 90 ? 23.531 -16.220 -12.134 1.00 68.00 90 MET A N 1
ATOM 720 C CA . MET A 1 90 ? 23.552 -15.955 -13.577 1.00 68.00 90 MET A CA 1
ATOM 721 C C . MET A 1 90 ? 22.312 -16.522 -14.269 1.00 68.00 90 MET A C 1
ATOM 723 O O . MET A 1 90 ? 21.692 -15.850 -15.098 1.00 68.00 90 MET A O 1
ATOM 727 N N . LEU A 1 91 ? 21.914 -17.743 -13.908 1.00 64.44 91 LEU A N 1
ATOM 728 C CA . LEU A 1 91 ? 20.722 -18.393 -14.441 1.00 64.44 91 LEU A CA 1
ATOM 729 C C . LEU A 1 91 ? 19.445 -17.653 -14.028 1.00 64.44 91 LEU A C 1
ATOM 731 O O . LEU A 1 91 ? 18.547 -17.478 -14.853 1.00 64.44 91 LEU A O 1
ATOM 735 N N . PHE A 1 92 ? 19.372 -17.186 -12.780 1.00 60.31 92 PHE A N 1
ATOM 736 C CA . PHE A 1 92 ? 18.289 -16.331 -12.302 1.00 60.31 92 PHE A CA 1
ATOM 737 C C . PHE A 1 92 ? 18.193 -15.040 -13.127 1.00 60.31 92 PHE A C 1
ATOM 739 O O . PHE A 1 92 ? 17.132 -14.731 -13.672 1.00 60.31 92 PHE A O 1
ATOM 746 N N . SER A 1 93 ? 19.313 -14.338 -13.307 1.00 59.28 93 SER A N 1
ATOM 747 C CA . SER A 1 93 ? 19.371 -13.086 -14.070 1.00 59.28 93 SER A CA 1
ATOM 748 C C . SER A 1 93 ? 18.967 -13.278 -15.538 1.00 59.28 93 SER A C 1
ATOM 750 O O . SER A 1 93 ? 18.181 -12.497 -16.080 1.00 59.28 93 SER A O 1
ATOM 752 N N . ALA A 1 94 ? 19.433 -14.358 -16.172 1.00 62.22 94 ALA A N 1
ATOM 753 C CA . ALA A 1 94 ? 19.073 -14.705 -17.545 1.00 62.22 94 ALA A CA 1
ATOM 754 C C . ALA A 1 94 ? 17.578 -15.040 -17.694 1.00 62.22 94 ALA A C 1
ATOM 756 O O . ALA A 1 94 ? 16.927 -14.542 -18.614 1.00 62.22 94 ALA A O 1
ATOM 757 N N . ARG A 1 95 ? 17.009 -15.828 -16.769 1.00 62.53 95 ARG A N 1
ATOM 758 C CA . ARG A 1 95 ? 15.569 -16.148 -16.756 1.00 62.53 95 ARG A CA 1
ATOM 759 C C . ARG A 1 95 ? 14.719 -14.893 -16.595 1.00 62.53 95 ARG A C 1
ATOM 761 O O . ARG A 1 95 ? 13.761 -14.702 -17.338 1.00 62.53 95 ARG A O 1
ATOM 768 N N . MET A 1 96 ? 15.095 -13.999 -15.683 1.00 58.78 96 MET A N 1
ATOM 769 C CA . MET A 1 96 ? 14.372 -12.744 -15.460 1.00 58.78 96 MET A CA 1
ATOM 770 C C . MET A 1 96 ? 14.407 -11.815 -16.681 1.00 58.78 96 MET A C 1
ATOM 772 O O . MET A 1 96 ? 13.400 -11.170 -16.989 1.00 58.78 96 MET A O 1
ATOM 776 N N . ALA A 1 97 ? 15.530 -11.765 -17.403 1.00 58.22 97 ALA A N 1
ATOM 777 C CA . ALA A 1 97 ? 15.633 -11.031 -18.663 1.00 58.22 97 ALA A CA 1
ATOM 778 C C . ALA A 1 97 ? 14.738 -11.633 -19.761 1.00 58.22 97 ALA A C 1
ATOM 780 O O . ALA A 1 97 ? 14.116 -10.896 -20.527 1.00 58.22 97 ALA A O 1
ATOM 781 N N . GLU A 1 98 ? 14.632 -12.960 -19.821 1.00 66.94 98 GLU A N 1
ATOM 782 C CA . GLU A 1 98 ? 13.779 -13.652 -20.788 1.00 66.94 98 GLU A CA 1
ATOM 783 C C . GLU A 1 98 ? 12.288 -13.421 -20.497 1.00 66.94 98 GLU A C 1
ATOM 785 O O . GLU A 1 98 ? 11.551 -12.968 -21.374 1.00 66.94 98 GLU A O 1
ATOM 790 N N . HIS A 1 99 ? 11.849 -13.605 -19.245 1.00 63.16 99 HIS A N 1
ATOM 791 C CA . HIS A 1 99 ? 10.467 -13.325 -18.836 1.00 63.16 99 HIS A CA 1
ATOM 792 C C . HIS A 1 99 ? 10.054 -11.874 -19.131 1.00 63.16 99 HIS A C 1
ATOM 794 O O . HIS A 1 99 ? 8.891 -11.609 -19.449 1.00 63.16 99 HIS A O 1
ATOM 800 N N . TRP A 1 100 ? 10.994 -10.928 -19.058 1.00 53.72 100 TRP A N 1
ATOM 801 C CA . TRP A 1 100 ? 10.753 -9.528 -19.400 1.00 53.72 100 TRP A CA 1
ATOM 802 C C . TRP A 1 100 ? 10.472 -9.314 -20.885 1.00 53.72 100 TRP A C 1
ATOM 804 O O . TRP A 1 100 ? 9.453 -8.717 -21.228 1.00 53.72 100 TRP A O 1
ATOM 814 N N . LYS A 1 101 ? 11.327 -9.853 -21.765 1.00 66.88 101 LYS A N 1
ATOM 815 C CA . LYS A 1 101 ? 11.128 -9.770 -23.222 1.00 66.88 101 LYS A CA 1
ATOM 816 C C . LYS A 1 101 ? 9.762 -10.317 -23.624 1.00 66.88 101 LYS A C 1
ATOM 818 O O . LYS A 1 101 ? 9.081 -9.736 -24.469 1.00 66.88 101 LYS A O 1
ATOM 823 N N . VAL A 1 102 ? 9.354 -11.423 -23.001 1.00 70.06 102 VAL A N 1
ATOM 824 C CA . VAL A 1 102 ? 8.050 -12.035 -23.265 1.00 70.06 102 VAL A CA 1
ATOM 825 C C . VAL A 1 102 ? 6.909 -11.162 -22.730 1.00 70.06 102 VAL A C 1
ATOM 827 O O . VAL A 1 102 ? 5.938 -10.944 -23.447 1.00 70.06 102 VAL A O 1
ATOM 830 N N . SER A 1 103 ? 7.042 -10.583 -21.534 1.00 61.19 103 SER A N 1
ATOM 831 C CA . SER A 1 103 ? 6.023 -9.680 -20.965 1.00 61.19 103 SER A CA 1
ATOM 832 C C . SER A 1 103 ? 5.826 -8.418 -21.810 1.00 61.19 103 SER A C 1
ATOM 834 O O . SER A 1 103 ? 4.696 -8.017 -22.073 1.00 61.19 103 SER A O 1
ATOM 836 N N . GLU A 1 104 ? 6.916 -7.816 -22.292 1.00 58.59 104 GLU A N 1
ATOM 837 C CA . GLU A 1 104 ? 6.872 -6.647 -23.178 1.00 58.59 104 GLU A CA 1
ATOM 838 C C . GLU A 1 104 ? 6.205 -6.986 -24.518 1.00 58.59 104 GLU A C 1
ATOM 840 O O . GLU A 1 104 ? 5.403 -6.213 -25.047 1.00 58.59 104 GLU A O 1
ATOM 845 N N . LYS A 1 105 ? 6.507 -8.167 -25.071 1.00 74.69 105 LYS A N 1
ATOM 846 C CA . LYS A 1 105 ? 5.850 -8.673 -26.278 1.00 74.69 105 LYS A CA 1
ATOM 847 C C . LYS A 1 105 ? 4.342 -8.839 -26.062 1.00 74.69 105 LYS A C 1
ATOM 849 O O . LYS A 1 105 ? 3.575 -8.313 -26.864 1.00 74.69 105 LYS A O 1
ATOM 854 N N . ILE A 1 106 ? 3.928 -9.484 -24.969 1.00 71.81 106 ILE A N 1
ATOM 855 C CA . ILE A 1 106 ? 2.510 -9.670 -24.628 1.00 71.81 106 ILE A CA 1
ATOM 856 C C . ILE A 1 106 ? 1.805 -8.321 -24.464 1.00 71.81 106 ILE A C 1
ATOM 858 O O . ILE A 1 106 ? 0.727 -8.128 -25.018 1.00 71.81 106 ILE A O 1
ATOM 862 N N . ALA A 1 107 ? 2.415 -7.363 -23.763 1.00 56.03 107 ALA A N 1
ATOM 863 C CA . ALA A 1 107 ? 1.838 -6.035 -23.575 1.00 56.03 107 ALA A CA 1
ATOM 864 C C . ALA A 1 107 ? 1.628 -5.298 -24.911 1.00 56.03 107 ALA A C 1
ATOM 866 O O . ALA A 1 107 ? 0.556 -4.733 -25.141 1.00 56.03 107 ALA A O 1
ATOM 867 N N . ARG A 1 108 ? 2.612 -5.351 -25.824 1.00 69.62 108 ARG A N 1
ATOM 868 C CA . ARG A 1 108 ? 2.484 -4.786 -27.180 1.00 69.62 108 ARG A CA 1
ATOM 869 C C . ARG A 1 108 ? 1.354 -5.442 -27.972 1.00 69.62 108 ARG A C 1
ATOM 871 O O . ARG A 1 108 ? 0.550 -4.738 -28.581 1.00 69.62 108 ARG A O 1
ATOM 878 N N . GLU A 1 109 ? 1.277 -6.770 -27.953 1.00 81.12 109 GLU A N 1
ATOM 879 C CA . GLU A 1 109 ? 0.244 -7.524 -28.674 1.00 81.12 109 GLU A CA 1
ATOM 880 C C . GLU A 1 109 ? -1.156 -7.274 -28.098 1.00 81.12 109 GLU A C 1
ATOM 882 O O . GLU A 1 109 ? -2.108 -7.087 -28.861 1.00 81.12 109 GLU A O 1
ATOM 887 N N . LYS A 1 110 ? -1.288 -7.172 -26.769 1.00 72.12 110 LYS A N 1
ATOM 888 C CA . LYS A 1 110 ? -2.540 -6.785 -26.106 1.00 72.12 110 LYS A CA 1
ATOM 889 C C . LYS A 1 110 ? -2.986 -5.380 -26.496 1.00 72.12 110 LYS A C 1
ATOM 891 O O . LYS A 1 110 ? -4.158 -5.197 -26.826 1.00 72.12 110 LYS A O 1
ATOM 896 N N . GLY A 1 111 ? -2.071 -4.409 -26.486 1.00 59.25 111 GLY A N 1
ATOM 897 C CA . GLY A 1 111 ? -2.353 -3.035 -26.910 1.00 59.25 111 GLY A CA 1
ATOM 898 C C . GLY A 1 111 ? -2.864 -2.989 -28.349 1.00 59.25 111 GLY A C 1
ATOM 899 O O . GLY A 1 111 ? -3.979 -2.534 -28.591 1.00 59.25 111 GLY A O 1
ATOM 900 N N . SER A 1 112 ? -2.111 -3.583 -29.282 1.00 76.81 112 SER A N 1
ATOM 901 C CA . SER A 1 112 ? -2.499 -3.656 -30.699 1.00 76.81 112 SER A CA 1
ATOM 902 C C . SER A 1 112 ? -3.856 -4.334 -30.903 1.00 76.81 112 SER A C 1
ATOM 904 O O . SER A 1 112 ? -4.689 -3.847 -31.664 1.00 76.81 112 SER A O 1
ATOM 906 N N . THR A 1 113 ? -4.111 -5.443 -30.205 1.00 79.94 113 THR A N 1
ATOM 907 C CA . THR A 1 113 ? -5.379 -6.178 -30.332 1.00 79.94 113 THR A CA 1
ATOM 908 C C . THR A 1 113 ? -6.556 -5.390 -29.755 1.00 79.94 113 THR A C 1
ATOM 910 O O . THR A 1 113 ? -7.653 -5.420 -30.308 1.00 79.94 113 THR A O 1
ATOM 913 N N . THR A 1 114 ? -6.340 -4.659 -28.661 1.00 73.88 114 THR A N 1
ATOM 914 C CA . THR A 1 114 ? -7.367 -3.796 -28.059 1.00 73.88 114 THR A CA 1
ATOM 915 C C . THR A 1 114 ? -7.756 -2.670 -29.016 1.00 73.88 114 THR A C 1
ATOM 917 O O . THR A 1 114 ? -8.946 -2.433 -29.228 1.00 73.88 114 THR A O 1
ATOM 920 N N . ASP A 1 115 ? -6.773 -2.043 -29.667 1.00 77.00 115 ASP A N 1
ATOM 921 C CA . ASP A 1 115 ? -7.011 -1.008 -30.678 1.00 77.00 115 ASP A CA 1
ATOM 922 C C . ASP A 1 115 ? -7.749 -1.562 -31.908 1.00 77.00 115 ASP A C 1
ATOM 924 O O . ASP A 1 115 ? -8.634 -0.904 -32.460 1.00 77.00 115 ASP A O 1
ATOM 928 N N . GLU A 1 116 ? -7.422 -2.785 -32.341 1.00 90.88 116 GLU A N 1
ATOM 929 C CA . GLU A 1 116 ? -8.148 -3.479 -33.413 1.00 90.88 116 GLU A CA 1
ATOM 930 C C . GLU A 1 116 ? -9.611 -3.740 -33.043 1.00 90.88 116 GLU A C 1
ATOM 932 O O . GLU A 1 116 ? -10.502 -3.466 -33.848 1.00 90.88 116 GLU A O 1
ATOM 937 N N . ILE A 1 117 ? -9.880 -4.220 -31.825 1.00 83.19 117 ILE A N 1
ATOM 938 C CA . ILE A 1 117 ? -11.250 -4.436 -31.339 1.00 83.19 117 ILE A CA 1
ATOM 939 C C . ILE A 1 117 ? -12.025 -3.120 -31.329 1.00 83.19 117 ILE A C 1
ATOM 941 O O . ILE A 1 117 ? -13.156 -3.094 -31.806 1.00 83.19 117 ILE A O 1
ATOM 945 N N . ALA A 1 118 ? -11.426 -2.030 -30.844 1.00 79.19 118 ALA A N 1
ATOM 946 C CA . ALA A 1 118 ? -12.078 -0.723 -30.813 1.00 79.19 118 ALA A CA 1
ATOM 947 C C . ALA A 1 118 ? -12.462 -0.237 -32.224 1.00 79.19 118 ALA A C 1
ATOM 949 O O . ALA A 1 118 ? -13.575 0.254 -32.427 1.00 79.19 118 ALA A O 1
ATOM 950 N N . LYS A 1 119 ? -11.583 -0.433 -33.218 1.00 93.19 119 LYS A N 1
ATOM 951 C CA . LYS A 1 119 ? -11.874 -0.118 -34.629 1.00 93.19 119 LYS A CA 1
ATOM 952 C C . LYS A 1 119 ? -13.013 -0.972 -35.183 1.00 93.19 119 LYS A C 1
ATOM 954 O O . LYS A 1 119 ? -13.962 -0.428 -35.740 1.00 93.19 119 LYS A O 1
ATOM 959 N N . LEU A 1 120 ? -12.963 -2.288 -34.972 1.00 96.19 120 LEU A N 1
ATOM 960 C CA . LEU A 1 120 ? -14.017 -3.205 -35.414 1.00 96.19 120 LEU A CA 1
ATOM 961 C C . LEU A 1 120 ? -15.368 -2.885 -34.757 1.00 96.19 120 LEU A C 1
ATOM 963 O O . LEU A 1 120 ? -16.404 -2.975 -35.407 1.00 96.19 120 LEU A O 1
ATOM 967 N N . GLN A 1 121 ? -15.374 -2.479 -33.486 1.00 93.00 121 GLN A N 1
ATOM 968 C CA . GLN A 1 121 ? -16.588 -2.063 -32.780 1.00 93.00 121 GLN A CA 1
ATOM 969 C C . GLN A 1 121 ? -17.180 -0.765 -33.341 1.00 93.00 121 GLN A C 1
ATOM 971 O O . GLN A 1 121 ? -18.405 -0.638 -33.415 1.00 93.00 121 GLN A O 1
ATOM 976 N N . ALA A 1 122 ? -16.338 0.184 -33.757 1.00 92.50 122 ALA A N 1
ATOM 977 C CA . ALA A 1 122 ? -16.794 1.394 -34.435 1.00 92.50 122 ALA A CA 1
ATOM 978 C C . ALA A 1 122 ? -17.432 1.057 -35.795 1.00 92.50 122 ALA A C 1
ATOM 980 O O . ALA A 1 122 ? -18.550 1.490 -36.067 1.00 92.50 122 ALA A O 1
ATOM 981 N N . GLU A 1 123 ? -16.781 0.205 -36.596 1.00 96.94 123 GLU A N 1
ATOM 982 C CA . GLU A 1 123 ? -17.328 -0.275 -37.876 1.00 96.94 123 GLU A CA 1
ATOM 983 C C . GLU A 1 123 ? -18.635 -1.063 -37.705 1.00 96.94 123 GLU A C 1
ATOM 985 O O . GLU A 1 123 ? -19.552 -0.938 -38.519 1.00 96.94 123 GLU A O 1
ATOM 990 N N . LEU A 1 124 ? -18.735 -1.870 -36.644 1.00 96.44 124 LEU A N 1
ATOM 991 C CA . LEU A 1 124 ? -19.947 -2.615 -36.304 1.00 96.44 124 LEU A CA 1
ATOM 992 C C . LEU A 1 124 ? -21.099 -1.660 -35.985 1.00 96.44 124 LEU A C 1
ATOM 994 O O . LEU A 1 124 ? -22.202 -1.846 -36.494 1.00 96.44 124 LEU A O 1
ATOM 998 N N . SER A 1 125 ? -20.833 -0.629 -35.182 1.00 94.88 125 SER A N 1
ATOM 999 C CA . SER A 1 125 ? -21.836 0.374 -34.808 1.00 94.88 125 SER A CA 1
ATOM 1000 C C . SER A 1 125 ? -22.367 1.110 -36.042 1.00 94.88 125 SER A C 1
ATOM 1002 O O . SER A 1 125 ? -23.579 1.215 -36.221 1.00 94.88 125 SER A O 1
ATOM 1004 N N . GLU A 1 126 ? -21.478 1.521 -36.951 1.00 97.19 126 GLU A N 1
ATOM 1005 C CA . GLU A 1 126 ? -21.864 2.146 -38.221 1.00 97.19 126 GLU A CA 1
ATOM 1006 C C . GLU A 1 126 ? -22.702 1.198 -39.099 1.00 97.19 126 GLU A C 1
ATOM 1008 O O . GLU A 1 126 ? -23.729 1.591 -39.655 1.00 97.19 126 GLU A O 1
ATOM 1013 N N . ALA A 1 127 ? -22.308 -0.076 -39.209 1.00 96.25 127 ALA A N 1
ATOM 1014 C CA . ALA A 1 127 ? -23.047 -1.061 -39.999 1.00 96.25 127 ALA A CA 1
ATOM 1015 C C . ALA A 1 127 ? -24.468 -1.307 -39.455 1.00 96.25 127 ALA A C 1
ATOM 1017 O O . ALA A 1 127 ? -25.404 -1.466 -40.245 1.00 96.25 127 ALA A O 1
ATOM 1018 N N . VAL A 1 128 ? -24.640 -1.305 -38.129 1.00 95.94 128 VAL A N 1
ATOM 1019 C CA . VAL A 1 128 ? -25.952 -1.398 -37.467 1.00 95.94 128 VAL A CA 1
ATOM 1020 C C . VAL A 1 128 ? -26.821 -0.187 -37.811 1.00 95.94 128 VAL A C 1
ATOM 1022 O O . VAL A 1 128 ? -27.952 -0.364 -38.267 1.00 95.94 128 VAL A O 1
ATOM 1025 N N . GLU A 1 129 ? -26.289 1.032 -37.700 1.00 96.81 129 GLU A N 1
ATOM 1026 C CA . GLU A 1 129 ? -27.030 2.254 -38.045 1.00 96.81 129 GLU A CA 1
ATOM 1027 C C . GLU A 1 129 ? -27.468 2.283 -39.519 1.00 96.81 129 GLU A C 1
ATOM 1029 O O . GLU A 1 129 ? -28.606 2.650 -39.842 1.00 96.81 129 GLU A O 1
ATOM 1034 N N . LEU A 1 130 ? -26.580 1.866 -40.428 1.00 95.88 130 LEU A N 1
ATOM 1035 C CA . LEU A 1 130 ? -26.866 1.794 -41.861 1.00 95.88 130 LEU A CA 1
ATOM 1036 C C . LEU A 1 130 ? -27.936 0.746 -42.186 1.00 95.88 130 LEU A C 1
ATOM 1038 O O . LEU A 1 130 ? -28.815 1.014 -43.013 1.00 95.88 130 LEU A O 1
ATOM 1042 N N . LYS A 1 131 ? -27.909 -0.410 -41.511 1.00 96.50 131 LYS A N 1
ATOM 1043 C CA . LYS A 1 131 ? -28.956 -1.430 -41.622 1.00 96.50 131 LYS A CA 1
ATOM 1044 C C . LYS A 1 131 ? -30.309 -0.872 -41.182 1.00 96.50 131 LYS A C 1
ATOM 1046 O O . LYS A 1 131 ? -31.276 -0.966 -41.936 1.00 96.50 131 LYS A O 1
ATOM 1051 N N . ASP A 1 132 ? -30.376 -0.246 -40.009 1.00 94.62 132 ASP A N 1
ATOM 10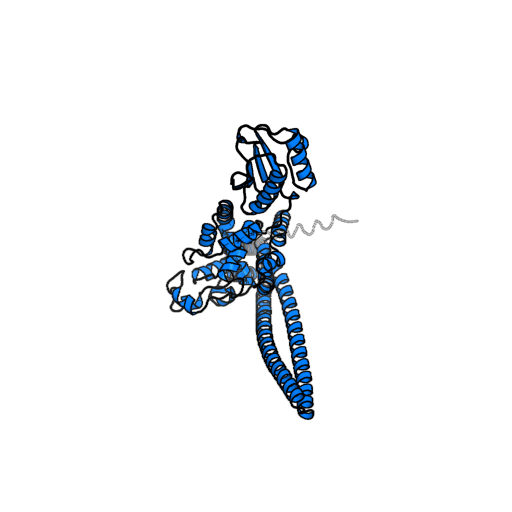52 C CA . ASP A 1 132 ? -31.619 0.313 -39.465 1.00 94.62 132 ASP A CA 1
ATOM 1053 C C . ASP A 1 132 ? -32.182 1.434 -40.347 1.00 94.62 132 ASP A C 1
ATOM 1055 O O . ASP A 1 132 ? -33.399 1.582 -40.506 1.00 94.62 132 ASP A O 1
ATOM 1059 N N . LYS A 1 133 ? -31.307 2.231 -40.969 1.00 95.69 133 LYS A N 1
ATOM 1060 C CA . LYS A 1 133 ? -31.702 3.213 -41.983 1.00 95.69 133 LYS A CA 1
ATOM 1061 C C . LYS A 1 133 ? -32.282 2.542 -43.233 1.00 95.69 133 LYS A C 1
ATOM 1063 O O . LYS A 1 133 ? -33.349 2.951 -43.682 1.00 95.69 133 LYS A O 1
ATOM 1068 N N . ALA A 1 134 ? -31.627 1.512 -43.770 1.00 94.69 134 ALA A N 1
ATOM 1069 C CA . ALA A 1 134 ? -32.106 0.789 -44.951 1.00 94.69 134 ALA A CA 1
ATOM 1070 C C . ALA A 1 134 ? -33.479 0.136 -44.714 1.00 94.69 134 ALA A C 1
ATOM 1072 O O . ALA A 1 134 ? -34.361 0.236 -45.566 1.00 94.69 134 ALA A O 1
ATOM 1073 N N . VAL A 1 135 ? -33.691 -0.443 -43.525 1.00 94.06 135 VAL A N 1
ATOM 1074 C CA . VAL A 1 135 ? -34.988 -0.999 -43.107 1.00 94.06 135 VAL A CA 1
ATOM 1075 C C . VAL A 1 135 ? -36.073 0.082 -43.078 1.00 94.06 135 VAL A C 1
ATOM 1077 O O . VAL A 1 135 ? -37.146 -0.125 -43.644 1.00 94.06 135 VAL A O 1
ATOM 1080 N N . ARG A 1 136 ? -35.801 1.251 -42.480 1.00 95.06 136 ARG A N 1
ATOM 1081 C CA . ARG A 1 136 ? -36.756 2.379 -42.443 1.00 95.06 136 ARG A CA 1
ATOM 1082 C C . ARG A 1 136 ? -37.120 2.907 -43.831 1.00 95.06 136 ARG A C 1
ATOM 1084 O O . ARG A 1 136 ? -38.240 3.361 -44.031 1.00 95.06 136 ARG A O 1
ATOM 1091 N N . GLU A 1 137 ? -36.185 2.849 -44.772 1.00 95.31 137 GLU A N 1
ATOM 1092 C CA . GLU A 1 137 ? -36.367 3.301 -46.157 1.00 95.31 137 GLU A CA 1
ATOM 1093 C C . GLU A 1 137 ? -36.951 2.215 -47.081 1.00 95.31 137 GLU A C 1
ATOM 1095 O O . GLU A 1 137 ? -37.137 2.461 -48.270 1.00 95.31 137 GLU A O 1
ATOM 1100 N N . GLY A 1 138 ? -37.239 1.013 -46.564 1.00 93.44 138 GLY A N 1
ATOM 1101 C CA . GLY A 1 138 ? -37.783 -0.100 -47.349 1.00 93.44 138 GLY A CA 1
ATOM 1102 C C . GLY A 1 138 ? -36.784 -0.752 -48.315 1.00 93.44 138 GLY A C 1
ATOM 1103 O O . GLY A 1 138 ? -37.194 -1.498 -49.201 1.00 93.44 138 GLY A O 1
ATOM 1104 N N . ARG A 1 139 ? -35.477 -0.498 -48.158 1.00 94.69 139 ARG A N 1
ATOM 1105 C CA . ARG A 1 139 ? -34.397 -1.074 -48.981 1.00 94.69 139 ARG A CA 1
ATOM 1106 C C . ARG A 1 139 ? -33.961 -2.432 -48.422 1.00 94.69 139 ARG A C 1
ATOM 1108 O O . ARG A 1 139 ? -32.954 -2.540 -47.721 1.00 94.69 139 ARG A O 1
ATOM 1115 N N . THR A 1 140 ? -34.747 -3.472 -48.695 1.00 87.50 140 THR A N 1
ATOM 1116 C CA . THR A 1 140 ? -34.571 -4.813 -48.103 1.00 87.50 140 THR A CA 1
ATOM 1117 C C . THR A 1 140 ? -33.262 -5.498 -48.491 1.00 87.50 140 THR A C 1
ATOM 1119 O O . THR A 1 140 ? -32.640 -6.127 -47.636 1.00 87.50 140 THR A O 1
ATOM 1122 N N . ASP A 1 141 ? -32.812 -5.346 -49.738 1.00 90.75 141 ASP A N 1
ATOM 1123 C CA . ASP A 1 141 ? -31.574 -5.977 -50.217 1.00 90.75 141 ASP A CA 1
ATOM 1124 C C . ASP A 1 141 ? -30.341 -5.371 -49.529 1.00 90.75 141 ASP A C 1
ATOM 1126 O O . ASP A 1 141 ? -29.485 -6.096 -49.019 1.00 90.75 141 ASP A O 1
ATOM 1130 N N . ASP A 1 142 ? -30.304 -4.041 -49.397 1.00 89.31 142 ASP A N 1
ATOM 1131 C CA . ASP A 1 142 ? -29.235 -3.324 -48.693 1.00 89.31 142 ASP A CA 1
ATOM 1132 C C . ASP A 1 142 ? -29.197 -3.686 -47.200 1.00 89.31 142 ASP A C 1
ATOM 1134 O O . ASP A 1 142 ? -28.124 -3.888 -46.626 1.00 89.31 142 ASP A O 1
ATOM 1138 N N . ALA A 1 143 ? -30.366 -3.829 -46.562 1.00 89.50 143 ALA A N 1
ATOM 1139 C CA . ALA A 1 143 ? -30.459 -4.293 -45.179 1.00 89.50 143 ALA A CA 1
ATOM 1140 C C . ALA A 1 143 ? -29.904 -5.721 -45.005 1.00 89.50 143 ALA A C 1
ATOM 1142 O O . ALA A 1 143 ? -29.276 -6.016 -43.983 1.00 89.50 143 ALA A O 1
ATOM 1143 N N . GLY A 1 144 ? -30.094 -6.591 -46.005 1.00 92.44 144 GLY A N 1
ATOM 1144 C CA . GLY A 1 144 ? -29.495 -7.926 -46.059 1.00 92.44 144 GLY A CA 1
ATOM 1145 C C . GLY A 1 144 ? -27.967 -7.880 -46.120 1.00 92.44 144 GLY A C 1
ATOM 1146 O O . GLY A 1 144 ? -27.303 -8.557 -45.335 1.00 92.44 144 GLY A O 1
ATOM 1147 N N . VAL A 1 145 ? -27.402 -7.017 -46.971 1.00 95.50 145 VAL A N 1
ATOM 1148 C CA . VAL A 1 145 ? -25.944 -6.828 -47.096 1.00 95.50 145 VAL A CA 1
ATOM 1149 C C . VAL A 1 145 ? -25.324 -6.339 -45.783 1.00 95.50 145 VAL A C 1
ATOM 1151 O O . VAL A 1 145 ? -24.333 -6.907 -45.315 1.00 95.50 145 VAL A O 1
ATOM 1154 N N . PHE A 1 146 ? -25.915 -5.322 -45.144 1.00 95.19 146 PHE A N 1
ATOM 1155 C CA . PHE A 1 146 ? -25.417 -4.837 -43.853 1.00 95.19 146 PHE A CA 1
ATOM 1156 C C . PHE A 1 146 ? -25.553 -5.886 -42.749 1.00 95.19 146 PHE A C 1
ATOM 1158 O O . PHE A 1 146 ? -24.673 -5.986 -41.898 1.00 95.19 146 PHE A O 1
ATOM 1165 N N . HIS A 1 147 ? -26.603 -6.712 -42.775 1.00 95.19 147 HIS A N 1
ATOM 1166 C CA . HIS A 1 147 ? -26.741 -7.808 -41.821 1.00 95.19 147 HIS A CA 1
ATOM 1167 C C . HIS A 1 147 ? -25.609 -8.835 -41.942 1.00 95.19 147 HIS A C 1
ATOM 1169 O O . HIS A 1 147 ? -25.038 -9.214 -40.922 1.00 95.19 147 HIS A O 1
ATOM 1175 N N . THR A 1 148 ? -25.234 -9.236 -43.160 1.00 96.25 148 THR A N 1
ATOM 1176 C CA . THR A 1 148 ? -24.082 -10.126 -43.371 1.00 96.25 148 THR A CA 1
ATOM 1177 C C . THR A 1 148 ? -22.782 -9.492 -42.871 1.00 96.25 148 THR A C 1
ATOM 1179 O O . THR A 1 148 ? -21.996 -10.165 -42.207 1.00 96.25 148 THR A O 1
ATOM 1182 N N . LYS A 1 149 ? -22.575 -8.189 -43.118 1.00 96.44 149 LYS A N 1
ATOM 1183 C CA . LYS A 1 149 ? -21.403 -7.452 -42.614 1.00 96.44 149 LYS A CA 1
ATOM 1184 C C . LYS A 1 149 ? -21.350 -7.414 -41.081 1.00 96.44 149 LYS A C 1
ATOM 1186 O O . LYS A 1 149 ? -20.277 -7.579 -40.513 1.00 96.44 149 LYS A O 1
ATOM 1191 N N . ILE A 1 150 ? -22.490 -7.224 -40.416 1.00 97.12 150 ILE A N 1
ATOM 1192 C CA . ILE A 1 150 ? -22.598 -7.237 -38.947 1.00 97.12 150 ILE A CA 1
ATOM 1193 C C . ILE A 1 150 ? -22.140 -8.584 -38.383 1.00 97.12 150 ILE A C 1
ATOM 1195 O O . ILE A 1 150 ? -21.281 -8.603 -37.509 1.00 97.12 150 ILE A O 1
ATOM 1199 N N . VAL A 1 151 ? -22.645 -9.697 -38.923 1.00 96.62 151 VAL A N 1
ATOM 1200 C CA . VAL A 1 151 ? -22.283 -11.046 -38.450 1.00 96.62 151 VAL A CA 1
ATOM 1201 C C . VAL A 1 151 ? -20.780 -11.321 -38.625 1.00 96.62 151 VAL A C 1
ATOM 1203 O O . VAL A 1 151 ? -20.142 -11.885 -37.735 1.00 96.62 151 VAL A O 1
ATOM 1206 N N . ASP A 1 152 ? -20.188 -10.888 -39.743 1.00 97.12 152 ASP A N 1
ATOM 1207 C CA . ASP A 1 152 ? -18.739 -10.990 -39.980 1.00 97.12 152 ASP A CA 1
ATOM 1208 C C . ASP A 1 152 ? -17.925 -10.161 -38.968 1.00 97.12 152 ASP A C 1
ATOM 1210 O O . ASP A 1 152 ? -16.960 -10.658 -38.382 1.00 97.12 152 ASP A O 1
ATOM 1214 N N . LEU A 1 153 ? -18.335 -8.917 -38.703 1.00 95.50 153 LEU A N 1
ATOM 1215 C CA . LEU A 1 153 ? -17.676 -8.044 -37.726 1.00 95.50 153 LEU A CA 1
ATOM 1216 C C . LEU A 1 153 ? -17.791 -8.580 -36.294 1.00 95.50 153 LEU A C 1
ATOM 1218 O O . LEU A 1 153 ? -16.801 -8.572 -35.561 1.00 95.50 153 LEU A O 1
ATOM 1222 N N . GLU A 1 154 ? -18.961 -9.085 -35.898 1.00 95.50 154 GLU A N 1
ATOM 1223 C CA . GLU A 1 154 ? -19.171 -9.725 -34.594 1.00 95.50 154 GLU A CA 1
ATOM 1224 C C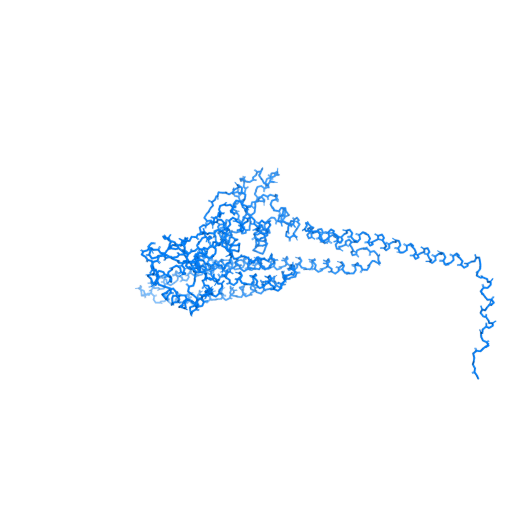 . GLU A 1 154 ? -18.253 -10.937 -34.410 1.00 95.50 154 GLU A C 1
ATOM 1226 O O . GLU A 1 154 ? -17.629 -11.082 -33.356 1.00 95.50 154 GLU A O 1
ATOM 1231 N N . THR A 1 155 ? -18.104 -11.756 -35.456 1.00 97.06 155 THR A N 1
ATOM 1232 C CA . THR A 1 155 ? -17.198 -12.914 -35.457 1.00 97.06 155 THR A CA 1
ATOM 1233 C C . THR A 1 155 ? -15.744 -12.473 -35.278 1.00 97.06 155 THR A C 1
ATOM 1235 O O . THR A 1 155 ? -15.059 -12.951 -34.376 1.00 97.06 155 THR A O 1
ATOM 1238 N N . LYS A 1 156 ? -15.284 -11.477 -36.049 1.00 96.94 156 LYS A N 1
ATOM 1239 C CA . LYS A 1 156 ? -13.920 -10.927 -35.929 1.00 96.94 156 LYS A CA 1
ATOM 1240 C C . LYS A 1 156 ? -13.636 -10.355 -34.539 1.00 96.94 156 LYS A C 1
ATOM 1242 O O . LYS A 1 156 ? -12.552 -10.561 -33.996 1.00 96.94 156 LYS A O 1
ATOM 1247 N N . ILE A 1 157 ? -14.597 -9.642 -33.946 1.00 91.31 157 ILE A N 1
ATOM 1248 C CA . ILE A 1 157 ? -14.469 -9.109 -32.582 1.00 91.31 157 ILE A CA 1
ATOM 1249 C C . ILE A 1 157 ? -14.366 -10.252 -31.567 1.00 91.31 157 ILE A C 1
ATOM 1251 O O . ILE A 1 157 ? -13.535 -10.181 -30.659 1.00 91.31 157 ILE A O 1
ATOM 1255 N N . ALA A 1 158 ? -15.187 -11.296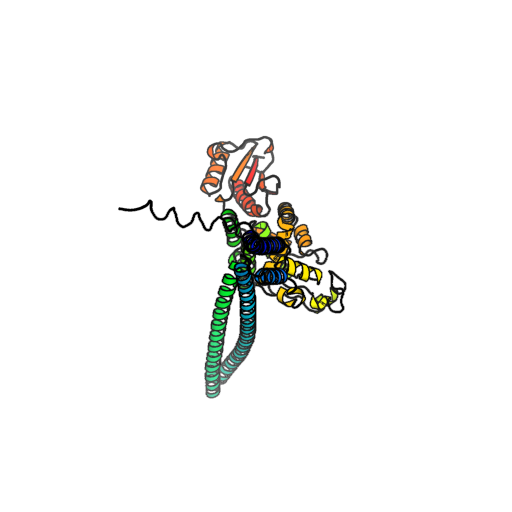 -31.707 1.00 90.62 158 ALA A N 1
ATOM 1256 C CA . ALA A 1 158 ? -15.140 -12.464 -30.833 1.00 90.62 158 ALA A CA 1
ATOM 1257 C C . ALA A 1 158 ? -13.774 -13.169 -30.903 1.00 90.62 158 ALA A C 1
ATOM 1259 O O . ALA A 1 158 ? -13.177 -13.429 -29.856 1.00 90.62 158 ALA A O 1
ATOM 1260 N N . ASP A 1 159 ? -13.231 -13.368 -32.106 1.00 95.75 159 ASP A N 1
ATOM 1261 C CA . ASP A 1 159 ? -11.912 -13.977 -32.313 1.00 95.75 159 ASP A CA 1
ATOM 1262 C C . ASP A 1 159 ? -10.789 -13.154 -31.668 1.00 95.75 159 ASP A C 1
ATOM 1264 O O . ASP A 1 159 ? -9.921 -13.690 -30.974 1.00 95.75 159 ASP A O 1
ATOM 1268 N N . ARG A 1 160 ? -10.813 -11.824 -31.836 1.00 95.12 160 ARG A N 1
ATOM 1269 C CA . ARG A 1 160 ? -9.823 -10.937 -31.205 1.00 95.12 160 ARG A CA 1
ATOM 1270 C C . ARG A 1 160 ? -9.930 -10.921 -29.683 1.00 95.12 160 ARG A C 1
ATOM 1272 O O . ARG A 1 160 ? -8.905 -10.870 -29.005 1.00 95.12 160 ARG A O 1
ATOM 1279 N N . ARG A 1 161 ? -11.141 -11.011 -29.129 1.00 89.69 161 ARG A N 1
ATOM 1280 C CA . ARG A 1 161 ? -11.344 -11.145 -27.677 1.00 89.69 161 ARG A CA 1
ATOM 1281 C C . ARG A 1 161 ? -10.802 -12.471 -27.153 1.00 89.69 161 ARG A C 1
ATOM 1283 O O . ARG A 1 161 ? -10.122 -12.464 -26.134 1.00 89.69 161 ARG A O 1
ATOM 1290 N N . ALA A 1 162 ? -11.035 -13.574 -27.863 1.00 90.94 162 ALA A N 1
ATOM 1291 C CA . ALA A 1 162 ? -10.468 -14.872 -27.505 1.00 90.94 162 ALA A CA 1
ATOM 1292 C C . ALA A 1 162 ? -8.928 -14.843 -27.522 1.00 90.94 162 ALA A C 1
ATOM 1294 O O . ALA A 1 162 ? -8.286 -15.357 -26.606 1.00 90.94 162 ALA A O 1
ATOM 1295 N N . PHE A 1 163 ? -8.329 -14.169 -28.510 1.00 89.62 163 PHE A N 1
ATOM 1296 C CA . PHE A 1 163 ? -6.881 -13.952 -28.555 1.00 89.62 163 PHE A CA 1
ATOM 1297 C C . PHE A 1 163 ? -6.367 -13.143 -27.348 1.00 89.62 163 PHE A C 1
ATOM 1299 O O . PHE A 1 163 ? -5.385 -13.542 -26.722 1.00 89.62 163 PHE A O 1
ATOM 1306 N N . LEU A 1 164 ? -7.056 -12.060 -26.958 1.00 76.31 164 LEU A N 1
ATOM 1307 C CA . LEU A 1 164 ? -6.725 -11.298 -25.743 1.00 76.31 164 LEU A CA 1
ATOM 1308 C C . LEU A 1 164 ? -6.784 -12.152 -24.472 1.00 76.31 164 LEU A C 1
ATOM 1310 O O . LEU A 1 164 ? -5.918 -12.005 -23.606 1.00 76.31 164 LEU A O 1
ATOM 1314 N N . THR A 1 165 ? -7.779 -13.035 -24.353 1.00 80.25 165 THR A N 1
ATOM 1315 C CA . THR A 1 165 ? -7.881 -13.976 -23.229 1.00 80.25 165 THR A CA 1
ATOM 1316 C C . THR A 1 165 ? -6.665 -14.899 -23.178 1.00 80.25 165 THR A C 1
ATOM 1318 O O . THR A 1 165 ? -6.035 -14.999 -22.127 1.00 80.25 165 THR A O 1
ATOM 1321 N N . GLY A 1 166 ? -6.256 -15.477 -24.313 1.00 83.38 166 GLY A N 1
ATOM 1322 C CA . GLY A 1 166 ? -5.053 -16.313 -24.384 1.00 83.38 166 GLY A CA 1
ATOM 1323 C C . GLY A 1 166 ? -3.772 -15.565 -23.988 1.00 83.38 166 GLY A C 1
ATOM 1324 O O . GLY A 1 166 ? -2.943 -16.092 -23.248 1.00 83.38 166 GLY A O 1
ATOM 1325 N N . LEU A 1 167 ? -3.624 -14.300 -24.399 1.00 75.56 167 LEU A N 1
ATOM 1326 C CA . LEU A 1 167 ? -2.504 -13.455 -23.964 1.00 75.56 167 LEU A CA 1
ATOM 1327 C C . LEU A 1 167 ? -2.532 -13.160 -22.456 1.00 75.56 167 LEU A C 1
ATOM 1329 O O . LEU A 1 167 ? -1.479 -13.046 -21.830 1.00 75.56 167 LEU A O 1
ATOM 1333 N N . ALA A 1 168 ? -3.715 -13.018 -21.853 1.00 62.41 168 ALA A N 1
ATOM 1334 C CA . ALA A 1 168 ? -3.847 -12.817 -20.411 1.00 62.41 168 ALA A CA 1
ATOM 1335 C C . ALA A 1 168 ? -3.472 -14.065 -19.604 1.00 62.41 168 ALA A C 1
ATOM 1337 O O . ALA A 1 168 ? -2.835 -13.944 -18.559 1.00 62.41 168 ALA A O 1
ATOM 1338 N N . GLU A 1 169 ? -3.794 -15.254 -20.107 1.00 77.75 169 GLU A N 1
ATOM 1339 C CA . GLU A 1 169 ? -3.367 -16.518 -19.503 1.00 77.75 169 GLU A CA 1
ATOM 1340 C C . GLU A 1 169 ? -1.844 -16.693 -19.564 1.00 77.75 169 GLU A C 1
ATOM 1342 O O . GLU A 1 169 ? -1.225 -17.056 -18.562 1.00 77.75 169 GLU A O 1
ATOM 1347 N N . GLN A 1 170 ? -1.223 -16.365 -20.703 1.00 77.44 170 GLN A N 1
ATOM 1348 C CA . GLN A 1 170 ? 0.237 -16.380 -20.847 1.00 77.44 170 GLN A CA 1
ATOM 1349 C C . GLN A 1 170 ? 0.923 -15.400 -19.889 1.00 77.44 170 GLN A C 1
ATOM 1351 O O . GLN A 1 170 ? 1.919 -15.743 -19.254 1.00 77.44 170 GLN A O 1
ATOM 1356 N N . GLU A 1 171 ? 0.381 -14.189 -19.747 1.00 69.88 171 GLU A N 1
ATOM 1357 C CA . GLU A 1 171 ? 0.884 -13.206 -18.786 1.00 69.88 171 GLU A CA 1
ATOM 1358 C C . GLU A 1 171 ? 0.770 -13.711 -17.342 1.00 69.88 171 GLU A C 1
ATOM 1360 O O . GLU A 1 171 ? 1.711 -13.566 -16.560 1.00 69.88 171 GLU A O 1
ATOM 1365 N N . ALA A 1 172 ? -0.353 -14.340 -16.988 1.00 56.72 172 ALA A N 1
ATOM 1366 C CA . ALA A 1 172 ? -0.546 -14.924 -15.666 1.00 56.72 172 ALA A CA 1
ATOM 1367 C C . ALA A 1 172 ? 0.473 -16.038 -15.380 1.00 56.72 172 ALA A C 1
ATOM 1369 O O . ALA A 1 172 ? 1.009 -16.095 -14.273 1.00 56.72 172 ALA A O 1
ATOM 1370 N N . GLU A 1 173 ? 0.781 -16.889 -16.362 1.00 74.31 173 GLU A N 1
ATOM 1371 C CA . GLU A 1 173 ? 1.808 -17.927 -16.224 1.00 74.31 173 GLU A CA 1
ATOM 1372 C C . GLU A 1 173 ? 3.197 -17.333 -15.992 1.00 74.31 173 GLU A C 1
ATOM 1374 O O . GLU A 1 173 ? 3.857 -17.663 -15.010 1.00 74.31 173 GLU A O 1
ATOM 1379 N N . ILE A 1 174 ? 3.599 -16.373 -16.821 1.00 65.75 174 ILE A N 1
ATOM 1380 C CA . ILE A 1 174 ? 4.894 -15.700 -16.679 1.00 65.75 174 ILE A CA 1
ATOM 1381 C C . ILE A 1 174 ? 4.999 -14.996 -15.325 1.00 65.75 174 ILE A C 1
ATOM 1383 O O . ILE A 1 174 ? 6.051 -15.010 -14.687 1.00 65.75 174 ILE A O 1
ATOM 1387 N N . ASN A 1 175 ? 3.912 -14.392 -14.847 1.00 53.44 175 ASN A N 1
ATOM 1388 C CA . ASN A 1 175 ? 3.893 -13.753 -13.537 1.00 53.44 175 ASN A CA 1
ATOM 1389 C C . ASN A 1 175 ? 4.007 -14.774 -12.392 1.00 53.44 175 ASN A C 1
ATOM 1391 O O . ASN A 1 175 ? 4.675 -14.481 -11.397 1.00 53.44 175 ASN A O 1
ATOM 1395 N N . ARG A 1 176 ? 3.445 -15.984 -12.536 1.00 64.12 176 ARG A N 1
ATOM 1396 C CA . ARG A 1 176 ? 3.673 -17.093 -11.592 1.00 64.12 176 ARG A CA 1
ATOM 1397 C C . ARG A 1 176 ? 5.138 -17.529 -11.574 1.00 64.12 176 ARG A C 1
ATOM 1399 O O . ARG A 1 176 ? 5.708 -17.663 -10.492 1.00 64.12 176 ARG A O 1
ATOM 1406 N N . GLU A 1 177 ? 5.755 -17.699 -12.741 1.00 66.19 177 GLU A N 1
ATOM 1407 C CA . GLU A 1 177 ? 7.165 -18.097 -12.867 1.00 66.19 177 GLU A CA 1
ATOM 1408 C C . GLU A 1 177 ? 8.114 -17.046 -12.273 1.00 66.19 177 GLU A C 1
ATOM 1410 O O . GLU A 1 177 ? 9.004 -17.384 -11.487 1.00 66.19 177 GLU A O 1
ATOM 1415 N N . LYS A 1 178 ? 7.875 -15.757 -12.556 1.00 59.25 178 LYS A N 1
ATOM 1416 C CA . LYS A 1 178 ? 8.609 -14.638 -11.941 1.00 59.25 178 LYS A CA 1
ATOM 1417 C C . LYS A 1 178 ? 8.492 -14.659 -10.419 1.00 59.25 178 LYS A C 1
ATOM 1419 O O . LYS A 1 178 ? 9.495 -14.515 -9.725 1.00 59.25 178 LYS A O 1
ATOM 1424 N N . LEU A 1 179 ? 7.282 -14.850 -9.888 1.00 51.06 179 LEU A N 1
ATOM 1425 C CA . LEU A 1 179 ? 7.046 -14.878 -8.444 1.00 51.06 179 LEU A CA 1
ATOM 1426 C C . LEU A 1 179 ? 7.761 -16.061 -7.771 1.00 51.06 179 LEU A C 1
ATOM 1428 O O . LEU A 1 179 ? 8.333 -15.898 -6.694 1.00 51.06 179 LEU A O 1
ATOM 1432 N N . ALA A 1 180 ? 7.773 -17.228 -8.418 1.00 59.03 180 ALA A N 1
ATOM 1433 C CA . ALA A 1 180 ? 8.511 -18.396 -7.947 1.00 59.03 180 ALA A CA 1
ATOM 1434 C C . ALA A 1 180 ? 10.031 -18.157 -7.947 1.00 59.03 180 ALA A C 1
ATOM 1436 O O . ALA A 1 180 ? 10.708 -18.518 -6.984 1.00 59.03 180 ALA A O 1
ATOM 1437 N N . ALA A 1 181 ? 10.565 -17.501 -8.983 1.00 54.56 181 ALA A N 1
ATOM 1438 C CA . ALA A 1 181 ? 11.981 -17.152 -9.066 1.00 54.56 181 ALA A CA 1
ATOM 1439 C C . ALA A 1 181 ? 12.397 -16.145 -7.975 1.00 54.56 181 ALA A C 1
ATOM 1441 O O . ALA A 1 181 ? 13.452 -16.298 -7.359 1.00 54.56 181 ALA A O 1
ATOM 1442 N N . LEU A 1 182 ? 11.552 -15.150 -7.686 1.00 47.66 182 LEU A N 1
ATOM 1443 C CA . LEU A 1 182 ? 11.797 -14.127 -6.659 1.00 47.66 182 LEU A CA 1
ATOM 1444 C C . LEU A 1 182 ? 11.811 -14.689 -5.224 1.00 47.66 182 LEU A C 1
ATOM 1446 O O . LEU A 1 182 ? 12.469 -14.129 -4.348 1.00 47.66 182 LEU A O 1
ATOM 1450 N N . GLY A 1 183 ? 11.159 -15.831 -4.979 1.00 43.50 183 GLY A N 1
ATOM 1451 C CA . GLY A 1 183 ? 11.204 -16.528 -3.688 1.00 43.50 183 GLY A CA 1
ATOM 1452 C C . GLY A 1 183 ? 12.602 -17.016 -3.275 1.00 43.50 183 GLY A C 1
ATOM 1453 O O . GLY A 1 183 ? 12.818 -17.295 -2.099 1.00 43.50 183 GLY A O 1
ATOM 1454 N N . GLY A 1 184 ? 13.563 -17.081 -4.207 1.00 39.97 184 GLY A N 1
ATOM 1455 C CA . GLY A 1 184 ? 14.935 -17.545 -3.959 1.00 39.97 184 GLY A CA 1
ATOM 1456 C C . GLY A 1 184 ? 15.895 -16.516 -3.343 1.00 39.97 184 GLY A C 1
ATOM 1457 O O . GLY A 1 184 ? 16.959 -16.907 -2.870 1.00 39.97 184 GLY A O 1
ATOM 1458 N N . LEU A 1 185 ? 15.533 -15.226 -3.317 1.00 42.31 185 LEU A N 1
ATOM 1459 C CA . LEU A 1 185 ? 16.374 -14.126 -2.801 1.00 42.31 185 LEU A CA 1
ATOM 1460 C C . LEU A 1 185 ? 15.941 -13.614 -1.415 1.00 42.31 185 LEU A C 1
ATOM 1462 O O . LEU A 1 185 ? 16.477 -12.628 -0.910 1.00 42.31 185 LEU A O 1
ATOM 1466 N N . SER A 1 186 ? 14.963 -14.269 -0.789 1.00 45.50 186 SER A N 1
ATOM 1467 C CA . SER A 1 186 ? 14.386 -13.811 0.475 1.00 45.50 186 SER A CA 1
ATOM 1468 C C . SER A 1 186 ? 15.346 -14.023 1.646 1.00 45.50 186 SER A C 1
ATOM 1470 O O . SER A 1 186 ? 15.888 -15.110 1.845 1.00 45.50 186 SER A O 1
ATOM 1472 N N . ARG A 1 187 ? 15.497 -12.996 2.485 1.00 53.09 187 ARG A N 1
ATOM 1473 C CA . ARG A 1 187 ? 15.981 -13.167 3.858 1.00 53.09 187 ARG A CA 1
ATOM 1474 C C . ARG A 1 187 ? 15.037 -14.144 4.566 1.00 53.09 187 ARG A C 1
ATOM 1476 O O . ARG A 1 187 ? 13.827 -13.933 4.537 1.00 53.09 187 ARG A O 1
ATOM 1483 N N . GLU A 1 188 ? 15.558 -15.194 5.202 1.00 58.12 188 GLU A N 1
ATOM 1484 C CA . GLU A 1 188 ? 14.710 -16.107 5.979 1.00 58.12 188 GLU A CA 1
ATOM 1485 C C . GLU A 1 188 ? 14.021 -15.327 7.111 1.00 58.12 188 GLU A C 1
ATOM 1487 O O . GLU A 1 188 ? 14.659 -14.852 8.055 1.00 58.12 188 GLU A O 1
ATOM 1492 N N . LEU A 1 189 ? 12.704 -15.143 6.983 1.00 69.88 189 LEU A N 1
ATOM 1493 C CA . LEU A 1 189 ? 11.867 -14.582 8.035 1.00 69.88 189 LEU A CA 1
ATOM 1494 C C . LEU A 1 189 ? 11.646 -15.646 9.106 1.00 69.88 189 LEU A C 1
ATOM 1496 O O . LEU A 1 189 ? 11.370 -16.808 8.805 1.00 69.88 189 LEU A O 1
ATOM 1500 N N . THR A 1 190 ? 11.690 -15.241 10.374 1.00 79.94 190 THR A N 1
ATOM 1501 C CA . THR A 1 190 ? 11.216 -16.122 11.448 1.00 79.94 190 THR A CA 1
ATOM 1502 C C . THR A 1 190 ? 9.716 -16.406 11.271 1.00 79.94 190 THR A C 1
ATOM 1504 O O . THR A 1 190 ? 9.001 -15.566 10.716 1.00 79.94 190 THR A O 1
ATOM 1507 N N . PRO A 1 191 ? 9.182 -17.528 11.791 1.00 78.50 191 PRO A N 1
ATOM 1508 C CA . PRO A 1 191 ? 7.748 -17.819 11.712 1.00 78.50 191 PRO A CA 1
ATOM 1509 C C . PRO A 1 191 ? 6.859 -16.690 12.257 1.00 78.50 191 PRO A C 1
ATOM 1511 O O . PRO A 1 191 ? 5.804 -16.400 11.697 1.00 78.50 191 PRO A O 1
ATOM 1514 N N . ALA A 1 192 ? 7.308 -16.008 13.316 1.00 78.25 192 ALA A N 1
ATOM 1515 C CA . ALA A 1 192 ? 6.604 -14.863 13.887 1.00 78.25 192 ALA A CA 1
ATOM 1516 C C . ALA A 1 192 ? 6.559 -13.667 12.921 1.00 78.25 192 ALA A C 1
ATOM 1518 O O . ALA A 1 192 ? 5.497 -13.083 12.716 1.00 78.25 192 ALA A O 1
ATOM 1519 N N . GLN A 1 193 ? 7.686 -13.338 12.282 1.00 79.44 193 GLN A N 1
ATOM 1520 C CA . GLN A 1 193 ? 7.745 -12.270 11.280 1.00 79.44 193 GLN A CA 1
ATOM 1521 C C . GLN A 1 193 ? 6.921 -12.614 10.040 1.00 79.44 193 GLN A C 1
ATOM 1523 O O . GLN A 1 193 ? 6.173 -11.773 9.557 1.00 79.44 193 GLN A O 1
ATOM 1528 N N . ALA A 1 194 ? 6.999 -13.855 9.555 1.00 78.62 194 ALA A N 1
ATOM 1529 C CA . ALA A 1 194 ? 6.196 -14.312 8.424 1.00 78.62 194 ALA A CA 1
ATOM 1530 C C . ALA A 1 194 ? 4.688 -14.197 8.711 1.00 78.62 194 ALA A C 1
ATOM 1532 O O . ALA A 1 194 ? 3.931 -13.758 7.846 1.00 78.62 194 ALA A O 1
ATOM 1533 N N . SER A 1 195 ? 4.262 -14.528 9.935 1.00 81.44 195 SER A N 1
ATOM 1534 C CA . SER A 1 195 ? 2.875 -14.359 10.383 1.00 81.44 195 SER A CA 1
ATOM 1535 C C . SER A 1 195 ? 2.452 -12.885 10.420 1.00 81.44 195 SER A C 1
ATOM 1537 O O . SER A 1 195 ? 1.404 -12.532 9.881 1.00 81.44 195 SER A O 1
ATOM 1539 N N . ALA A 1 196 ? 3.289 -12.002 10.978 1.00 85.00 196 ALA A N 1
ATOM 1540 C CA . ALA A 1 196 ? 3.010 -10.565 11.026 1.00 85.00 196 ALA A CA 1
ATOM 1541 C C . ALA A 1 196 ? 2.890 -9.949 9.621 1.00 85.00 196 ALA A C 1
ATOM 1543 O O . ALA A 1 196 ? 1.931 -9.239 9.325 1.00 85.00 196 ALA A O 1
ATOM 1544 N N . VAL A 1 197 ? 3.809 -10.294 8.719 1.00 88.25 197 VAL A N 1
ATOM 1545 C CA . VAL A 1 197 ? 3.774 -9.877 7.309 1.00 88.25 197 VAL A CA 1
ATOM 1546 C C . VAL A 1 197 ? 2.514 -10.391 6.609 1.00 88.25 197 VAL A C 1
ATOM 1548 O O . VAL A 1 197 ? 1.864 -9.651 5.871 1.00 88.25 197 VAL A O 1
ATOM 1551 N N . ALA A 1 198 ? 2.126 -11.648 6.844 1.00 83.75 198 ALA A N 1
ATOM 1552 C CA . ALA A 1 198 ? 0.898 -12.205 6.283 1.00 83.75 198 ALA A CA 1
ATOM 1553 C C . ALA A 1 198 ? -0.349 -11.454 6.779 1.00 83.75 198 ALA A C 1
ATOM 1555 O O . ALA A 1 198 ? -1.249 -11.185 5.985 1.00 83.75 198 ALA A O 1
ATOM 1556 N N . ALA A 1 199 ? -0.386 -11.060 8.055 1.00 86.69 199 ALA A N 1
ATOM 1557 C CA . ALA A 1 199 ? -1.466 -10.240 8.600 1.00 86.69 199 ALA A CA 1
ATOM 1558 C C . ALA A 1 199 ? -1.546 -8.860 7.920 1.00 86.69 199 ALA A C 1
ATOM 1560 O O . ALA A 1 199 ? -2.642 -8.420 7.563 1.00 86.69 199 ALA A O 1
ATOM 1561 N N . VAL A 1 200 ? -0.402 -8.210 7.664 1.00 92.25 200 VAL A N 1
ATOM 1562 C CA . VAL A 1 200 ? -0.345 -6.950 6.900 1.00 92.25 200 VAL A CA 1
ATOM 1563 C C . VAL A 1 200 ? -0.886 -7.137 5.483 1.00 92.25 200 VAL A C 1
ATOM 1565 O O . VAL A 1 200 ? -1.756 -6.379 5.064 1.00 92.25 200 VAL A O 1
ATOM 1568 N N . ILE A 1 201 ? -0.427 -8.161 4.759 1.00 89.94 201 ILE A N 1
ATOM 1569 C CA . ILE A 1 201 ? -0.860 -8.442 3.379 1.00 89.94 201 ILE A CA 1
ATOM 1570 C C . ILE A 1 201 ? -2.362 -8.750 3.313 1.00 89.94 201 ILE A C 1
ATOM 1572 O O . ILE A 1 201 ? -3.048 -8.278 2.409 1.00 89.94 201 ILE A O 1
ATOM 1576 N N . ASN A 1 202 ? -2.887 -9.513 4.273 1.00 88.19 202 ASN A N 1
ATOM 1577 C CA . ASN A 1 202 ? -4.316 -9.821 4.340 1.00 88.19 202 ASN A CA 1
ATOM 1578 C C . ASN A 1 202 ? -5.154 -8.567 4.624 1.00 88.19 202 ASN A C 1
ATOM 1580 O O . ASN A 1 202 ? -6.228 -8.402 4.048 1.00 88.19 202 ASN A O 1
ATOM 1584 N N . THR A 1 203 ? -4.653 -7.678 5.484 1.00 90.31 203 THR A N 1
ATOM 1585 C CA . THR A 1 203 ? -5.309 -6.403 5.803 1.00 90.31 203 THR A CA 1
ATOM 1586 C C . THR A 1 203 ? -5.302 -5.468 4.592 1.00 90.31 203 THR A C 1
ATOM 1588 O O . THR A 1 203 ? -6.338 -4.925 4.216 1.00 90.31 203 THR A O 1
ATOM 1591 N N . ILE A 1 204 ? -4.150 -5.324 3.933 1.00 94.88 204 ILE A N 1
ATOM 1592 C CA . ILE A 1 204 ? -3.946 -4.475 2.749 1.00 94.88 204 ILE A CA 1
ATOM 1593 C C . ILE A 1 204 ? -4.127 -5.321 1.479 1.00 94.88 204 ILE A C 1
ATOM 1595 O O . ILE A 1 204 ? -3.260 -5.391 0.608 1.00 94.88 204 ILE A O 1
ATOM 1599 N N . SER A 1 205 ? -5.257 -6.021 1.391 1.00 91.69 205 SER A N 1
ATOM 1600 C CA . SER A 1 205 ? -5.539 -6.888 0.246 1.00 91.69 205 SER A CA 1
ATOM 1601 C C . SER A 1 205 ? -5.782 -6.085 -1.038 1.00 91.69 205 SER A C 1
ATOM 1603 O O . SER A 1 205 ? -6.188 -4.921 -1.008 1.00 91.69 205 SER A O 1
ATOM 1605 N N . VAL A 1 206 ? -5.584 -6.734 -2.190 1.00 86.69 206 VAL A N 1
ATOM 1606 C CA . VAL A 1 206 ? -5.896 -6.162 -3.513 1.00 86.69 206 VAL A CA 1
ATOM 1607 C C . VAL A 1 206 ? -7.324 -5.648 -3.571 1.00 86.69 206 VAL A C 1
ATOM 1609 O O . VAL A 1 206 ? -7.552 -4.516 -3.991 1.00 86.69 206 VAL A O 1
ATOM 1612 N N . GLU A 1 207 ? -8.274 -6.446 -3.093 1.00 90.88 207 GLU A N 1
ATOM 1613 C CA . GLU A 1 207 ? -9.670 -6.040 -3.125 1.00 90.88 207 GLU A CA 1
ATOM 1614 C C . GLU A 1 207 ? -9.950 -4.909 -2.138 1.00 90.88 207 GLU A C 1
ATOM 1616 O O . GLU A 1 207 ? -10.654 -3.979 -2.512 1.00 90.88 207 GLU A O 1
ATOM 1621 N N . PHE A 1 208 ? -9.352 -4.894 -0.943 1.00 94.62 208 PHE A N 1
ATOM 1622 C CA . PHE A 1 208 ? -9.481 -3.750 -0.034 1.00 94.62 208 PHE A CA 1
ATOM 1623 C C . PHE A 1 208 ? -9.102 -2.429 -0.724 1.00 94.62 208 PHE A C 1
ATOM 1625 O O . PHE A 1 208 ? -9.892 -1.486 -0.725 1.00 94.62 208 PHE A O 1
ATOM 1632 N N . VAL A 1 209 ? -7.941 -2.373 -1.385 1.00 96.62 209 VAL A N 1
ATOM 1633 C CA . VAL A 1 209 ? -7.481 -1.152 -2.067 1.00 96.62 209 VAL A CA 1
ATOM 1634 C C . VAL A 1 209 ? -8.325 -0.845 -3.314 1.00 96.62 209 VAL A C 1
ATOM 1636 O O . VAL A 1 209 ? -8.669 0.312 -3.547 1.00 96.62 209 VAL A O 1
ATOM 1639 N N . ALA A 1 210 ? -8.716 -1.861 -4.091 1.00 93.50 210 ALA A N 1
ATOM 1640 C CA . ALA A 1 210 ? -9.541 -1.687 -5.289 1.00 93.50 210 ALA A CA 1
ATOM 1641 C C . 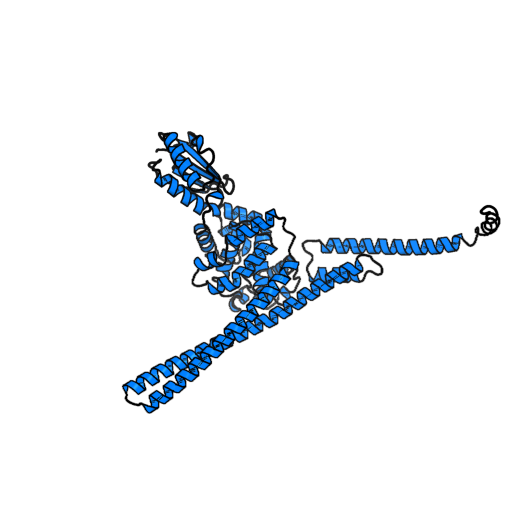ALA A 1 210 ? -10.953 -1.158 -4.980 1.00 93.50 210 ALA A C 1
ATOM 1643 O O . ALA A 1 210 ? -11.503 -0.394 -5.773 1.00 93.50 210 ALA A O 1
ATOM 1644 N N . HIS A 1 211 ? -11.530 -1.511 -3.826 1.00 94.00 211 HIS A N 1
ATOM 1645 C CA . HIS A 1 211 ? -12.814 -0.961 -3.378 1.00 94.00 211 HIS A CA 1
ATOM 1646 C C . HIS A 1 211 ? -12.709 0.515 -2.962 1.00 94.00 211 HIS A C 1
ATOM 1648 O O . HIS A 1 211 ? -13.684 1.252 -3.104 1.00 94.00 211 HIS A O 1
ATOM 1654 N N . LEU A 1 212 ? -11.546 0.961 -2.470 1.00 94.25 212 LEU A N 1
ATOM 1655 C CA . LEU A 1 212 ? -11.324 2.357 -2.075 1.00 94.25 212 LEU A CA 1
ATOM 1656 C C . LEU A 1 212 ? -11.149 3.305 -3.260 1.00 94.25 212 LEU A C 1
ATOM 1658 O O . LEU A 1 212 ? -11.514 4.476 -3.151 1.00 94.25 212 LEU A O 1
ATOM 1662 N N . GLU A 1 213 ? -10.617 2.809 -4.378 1.00 95.94 213 GLU A N 1
ATOM 1663 C CA . GLU A 1 213 ? -10.483 3.570 -5.621 1.00 95.94 213 GLU A CA 1
ATOM 1664 C C . GLU A 1 213 ? -11.002 2.760 -6.826 1.00 95.94 213 GLU A C 1
ATOM 1666 O O . GLU A 1 213 ? -10.218 2.235 -7.627 1.00 95.94 213 GLU A O 1
ATOM 1671 N N . PRO A 1 214 ? -12.336 2.673 -7.004 1.00 95.06 214 PRO A N 1
ATOM 1672 C CA . PRO A 1 214 ? -12.938 1.881 -8.076 1.00 95.06 214 PRO A CA 1
ATOM 1673 C C . PRO A 1 214 ? -12.489 2.307 -9.480 1.00 95.06 214 PRO A C 1
ATOM 1675 O O . PRO A 1 214 ? -12.377 1.470 -10.374 1.00 95.06 214 PRO A O 1
ATOM 1678 N N . SER A 1 215 ? -12.177 3.596 -9.673 1.00 95.75 215 SER A N 1
ATOM 1679 C CA . SER A 1 215 ? -11.708 4.141 -10.956 1.00 95.75 215 SER A CA 1
ATOM 1680 C C . SER A 1 215 ? -10.347 3.577 -11.400 1.00 95.75 215 SER A C 1
ATOM 1682 O O . SER A 1 215 ? -9.994 3.631 -12.582 1.00 95.75 215 SER A O 1
ATOM 1684 N N . ALA A 1 216 ? -9.580 3.019 -10.460 1.00 94.56 216 ALA A N 1
ATOM 1685 C CA . ALA A 1 216 ? -8.260 2.446 -10.680 1.00 94.56 216 ALA A CA 1
ATOM 1686 C C . ALA A 1 216 ? -8.200 0.938 -10.396 1.00 94.56 216 ALA A C 1
ATOM 1688 O O . ALA A 1 216 ? -7.108 0.371 -10.424 1.00 94.56 216 ALA A O 1
ATOM 1689 N N . ALA A 1 217 ? -9.338 0.281 -10.142 1.00 87.44 217 ALA A N 1
ATOM 1690 C CA . ALA A 1 217 ? -9.394 -1.101 -9.662 1.00 87.44 217 ALA A CA 1
ATOM 1691 C C . ALA A 1 217 ? -8.573 -2.081 -10.518 1.00 87.44 217 ALA A C 1
ATOM 1693 O O . ALA A 1 217 ? -7.835 -2.897 -9.974 1.00 87.44 217 ALA A O 1
ATOM 1694 N N . GLU A 1 218 ? -8.633 -1.969 -11.847 1.00 82.50 218 GLU A N 1
ATOM 1695 C CA . GLU A 1 218 ? -7.863 -2.842 -12.743 1.00 82.50 218 GLU A CA 1
ATOM 1696 C C . GLU A 1 218 ? -6.349 -2.624 -12.618 1.00 82.50 218 GLU A C 1
ATOM 1698 O O . GLU A 1 218 ? -5.577 -3.576 -12.511 1.00 82.50 218 GLU A O 1
ATOM 1703 N N . ARG A 1 219 ? -5.910 -1.363 -12.530 1.00 90.12 219 ARG A N 1
ATOM 1704 C CA . ARG A 1 219 ? -4.489 -1.041 -12.334 1.00 90.12 219 ARG A CA 1
ATOM 1705 C C . ARG A 1 219 ? -4.008 -1.490 -10.955 1.00 90.12 219 ARG A C 1
ATOM 1707 O O . ARG A 1 219 ? -2.899 -1.996 -10.829 1.00 90.12 219 ARG A O 1
ATOM 1714 N N . ILE A 1 220 ? -4.849 -1.374 -9.929 1.00 90.56 220 ILE A N 1
ATOM 1715 C CA . ILE A 1 220 ? -4.557 -1.884 -8.583 1.00 90.56 220 ILE A CA 1
ATOM 1716 C C . ILE A 1 220 ? -4.376 -3.407 -8.616 1.00 90.56 220 ILE A C 1
ATOM 1718 O O . ILE A 1 220 ? -3.389 -3.902 -8.072 1.00 90.56 220 ILE A O 1
ATOM 1722 N N . ARG A 1 221 ? -5.265 -4.148 -9.293 1.00 82.75 221 ARG A N 1
ATOM 1723 C CA . ARG A 1 221 ? -5.140 -5.609 -9.457 1.00 82.75 221 ARG A CA 1
ATOM 1724 C C . ARG A 1 221 ? -3.870 -6.012 -10.198 1.00 82.75 221 ARG A C 1
ATOM 1726 O O . ARG A 1 221 ? -3.269 -7.022 -9.846 1.00 82.75 221 ARG A O 1
ATOM 1733 N N . MET A 1 222 ? -3.437 -5.208 -11.164 1.00 74.44 222 MET A N 1
ATOM 1734 C CA . MET A 1 222 ? -2.193 -5.432 -11.898 1.00 74.44 222 MET A CA 1
ATOM 1735 C C . MET A 1 222 ? -0.944 -5.145 -11.051 1.00 74.44 222 MET A C 1
ATOM 1737 O O . MET A 1 222 ? 0.005 -5.923 -11.076 1.00 74.44 222 MET A O 1
ATOM 1741 N N . HIS A 1 223 ? -0.925 -4.041 -10.299 1.00 87.12 223 HIS A N 1
ATOM 1742 C CA . HIS A 1 223 ? 0.302 -3.515 -9.689 1.00 87.12 223 HIS A CA 1
ATOM 1743 C C . HIS A 1 223 ? 0.485 -3.860 -8.207 1.00 87.12 223 HIS A C 1
ATOM 1745 O O . HIS A 1 223 ? 1.608 -4.134 -7.774 1.00 87.12 223 HIS A O 1
ATOM 1751 N N . LEU A 1 224 ? -0.591 -3.884 -7.414 1.00 91.69 224 LEU A N 1
ATOM 1752 C CA . LEU A 1 224 ? -0.492 -4.122 -5.973 1.00 91.69 224 LEU A CA 1
ATOM 1753 C C . LEU A 1 224 ? 0.109 -5.496 -5.614 1.00 91.69 224 LEU A C 1
ATOM 1755 O O . LEU A 1 224 ? 0.879 -5.541 -4.654 1.00 91.69 224 LEU A O 1
ATOM 1759 N N . PRO A 1 225 ? -0.123 -6.601 -6.359 1.00 88.12 225 PRO A N 1
ATOM 1760 C CA . PRO A 1 225 ? 0.536 -7.876 -6.069 1.00 88.12 225 PRO A CA 1
ATOM 1761 C C . PRO A 1 225 ? 2.068 -7.792 -6.023 1.00 88.12 225 PRO A C 1
ATOM 1763 O O . PRO A 1 225 ? 2.682 -8.465 -5.196 1.00 88.12 225 PRO A O 1
ATOM 1766 N N . TYR A 1 226 ? 2.689 -6.934 -6.843 1.00 84.12 226 TYR A N 1
ATOM 1767 C CA . TYR A 1 226 ? 4.138 -6.709 -6.806 1.00 84.12 226 TYR A CA 1
ATOM 1768 C C . TYR A 1 226 ? 4.573 -6.013 -5.512 1.00 84.12 226 TYR A C 1
ATOM 1770 O O . TYR A 1 226 ? 5.560 -6.419 -4.900 1.00 84.12 226 TYR A O 1
ATOM 1778 N N . LEU A 1 227 ? 3.814 -5.011 -5.049 1.00 92.56 227 LEU A N 1
ATOM 1779 C CA . LEU A 1 227 ? 4.064 -4.353 -3.761 1.00 92.56 227 LEU A CA 1
ATOM 1780 C C . LEU A 1 227 ? 3.899 -5.328 -2.589 1.00 92.56 227 LEU A C 1
ATOM 1782 O O . LEU A 1 227 ? 4.751 -5.360 -1.709 1.00 92.56 227 LEU A O 1
ATOM 1786 N N . LEU A 1 228 ? 2.866 -6.175 -2.601 1.00 90.31 228 LEU A N 1
ATOM 1787 C CA . LEU A 1 228 ? 2.649 -7.189 -1.559 1.00 90.31 228 LEU A CA 1
ATOM 1788 C C . LEU A 1 228 ? 3.725 -8.287 -1.579 1.00 90.31 228 LEU A C 1
ATOM 1790 O O . LEU A 1 228 ? 4.106 -8.804 -0.528 1.00 90.31 228 LEU A O 1
ATOM 1794 N N . ALA A 1 229 ? 4.256 -8.633 -2.755 1.00 79.81 229 ALA A N 1
ATOM 1795 C CA . ALA A 1 229 ? 5.417 -9.512 -2.865 1.00 79.81 229 ALA A CA 1
ATOM 1796 C C . ALA A 1 229 ? 6.670 -8.859 -2.258 1.00 79.81 229 ALA A C 1
ATOM 1798 O O . ALA A 1 229 ? 7.372 -9.505 -1.481 1.00 79.81 229 ALA A O 1
ATOM 1799 N N . ALA A 1 230 ? 6.898 -7.569 -2.520 1.00 84.12 230 ALA A N 1
ATOM 1800 C CA . ALA A 1 230 ? 7.977 -6.817 -1.889 1.00 84.12 230 ALA A CA 1
ATOM 1801 C C . ALA A 1 230 ? 7.762 -6.658 -0.367 1.00 84.12 230 ALA A C 1
ATOM 1803 O O . ALA A 1 230 ? 8.715 -6.770 0.397 1.00 84.12 230 ALA A O 1
ATOM 1804 N N . PHE A 1 231 ? 6.526 -6.513 0.126 1.00 92.00 231 PHE A N 1
ATOM 1805 C CA . PHE A 1 231 ? 6.251 -6.538 1.574 1.00 92.00 231 PHE A CA 1
ATOM 1806 C C . PHE A 1 231 ? 6.746 -7.835 2.211 1.00 92.00 231 PHE A C 1
ATOM 1808 O O . PHE A 1 231 ? 7.315 -7.809 3.302 1.00 92.00 231 PHE A O 1
ATOM 1815 N N . ARG A 1 232 ? 6.585 -8.959 1.506 1.00 85.81 232 ARG A N 1
ATOM 1816 C CA . ARG A 1 232 ? 7.120 -10.250 1.935 1.00 85.81 232 ARG A CA 1
ATOM 1817 C C . ARG A 1 232 ? 8.644 -10.303 1.886 1.00 85.81 232 ARG A C 1
ATOM 1819 O O . ARG A 1 232 ? 9.240 -10.718 2.872 1.00 85.81 232 ARG A O 1
ATOM 1826 N N . GLU A 1 233 ? 9.256 -9.865 0.787 1.00 77.88 233 GLU A N 1
ATOM 1827 C CA . GLU A 1 233 ? 10.719 -9.843 0.617 1.00 77.88 233 GLU A CA 1
ATOM 1828 C C . GLU A 1 233 ? 11.413 -9.026 1.718 1.00 77.88 233 GLU A C 1
ATOM 1830 O O . GLU A 1 233 ? 12.388 -9.481 2.316 1.00 77.88 233 GLU A O 1
ATOM 1835 N N . PHE A 1 234 ? 10.885 -7.837 2.015 1.00 82.31 234 PHE A N 1
ATOM 1836 C CA . PHE A 1 234 ? 11.495 -6.899 2.959 1.00 82.31 234 PHE A CA 1
ATOM 1837 C C . PHE A 1 234 ? 10.995 -7.052 4.403 1.00 82.31 234 PHE A C 1
ATOM 1839 O O . PHE A 1 234 ? 11.541 -6.420 5.306 1.00 82.31 234 PHE A O 1
ATOM 1846 N N . GLY A 1 235 ? 9.988 -7.893 4.651 1.00 86.44 235 GLY A N 1
ATOM 1847 C CA . GLY A 1 235 ? 9.446 -8.120 5.990 1.00 86.44 235 GLY A CA 1
ATOM 1848 C C . GLY A 1 235 ? 8.662 -6.926 6.547 1.00 86.44 235 GLY A C 1
ATOM 1849 O O . GLY A 1 235 ? 8.884 -6.519 7.689 1.00 86.44 235 GLY A O 1
ATOM 1850 N N . VAL A 1 236 ? 7.761 -6.349 5.747 1.00 93.56 236 VAL A N 1
ATOM 1851 C CA . VAL A 1 236 ? 6.848 -5.278 6.184 1.00 93.56 236 VAL A CA 1
ATOM 1852 C C . VAL A 1 236 ? 5.792 -5.868 7.124 1.00 93.56 236 VAL A C 1
ATOM 1854 O O . VAL A 1 236 ? 4.880 -6.571 6.696 1.00 93.56 236 VAL A O 1
ATOM 1857 N N . ASP A 1 237 ? 5.938 -5.586 8.415 1.00 90.94 237 ASP A N 1
ATOM 1858 C CA . ASP A 1 237 ? 5.180 -6.172 9.532 1.00 90.94 237 ASP A CA 1
ATOM 1859 C C . ASP A 1 237 ? 4.265 -5.164 10.255 1.00 90.94 237 ASP A C 1
ATOM 1861 O O . ASP A 1 237 ? 3.598 -5.518 11.226 1.00 90.94 237 ASP A O 1
ATOM 1865 N N . ASP A 1 238 ? 4.212 -3.918 9.781 1.00 91.19 238 ASP A N 1
ATOM 1866 C CA . ASP A 1 238 ? 3.368 -2.859 10.328 1.00 91.19 238 ASP A CA 1
ATOM 1867 C C . ASP A 1 238 ? 2.349 -2.388 9.281 1.00 91.19 238 ASP A C 1
ATOM 1869 O O . ASP A 1 238 ? 2.708 -1.996 8.168 1.00 91.19 238 ASP A O 1
ATOM 1873 N N . VAL A 1 239 ? 1.060 -2.428 9.638 1.00 92.31 239 VAL A N 1
ATOM 1874 C CA . VAL A 1 239 ? -0.044 -2.046 8.738 1.00 92.31 239 VAL A CA 1
ATOM 1875 C C . VAL A 1 239 ? 0.033 -0.567 8.366 1.00 92.31 239 VAL A C 1
ATOM 1877 O O . VAL A 1 239 ? -0.205 -0.221 7.212 1.00 92.31 239 VAL A O 1
ATOM 1880 N N . GLY A 1 240 ? 0.394 0.309 9.309 1.00 93.31 240 GLY A N 1
ATOM 1881 C CA . GLY A 1 240 ? 0.519 1.743 9.050 1.00 93.31 240 GLY A CA 1
ATOM 1882 C C . GLY A 1 240 ? 1.618 2.024 8.031 1.00 93.31 240 GLY A C 1
ATOM 1883 O O . GLY A 1 240 ? 1.395 2.752 7.065 1.00 93.31 240 GLY A O 1
ATOM 1884 N N . LEU A 1 241 ? 2.774 1.374 8.188 1.00 96.44 241 LEU A N 1
ATOM 1885 C CA . LEU A 1 241 ? 3.860 1.442 7.211 1.00 96.44 241 LEU A CA 1
ATOM 1886 C C . LEU A 1 241 ? 3.419 0.937 5.830 1.00 96.44 241 LEU A C 1
ATOM 1888 O O . LEU A 1 241 ? 3.649 1.614 4.830 1.00 96.44 241 LEU A O 1
ATOM 1892 N N . GLY A 1 242 ? 2.753 -0.219 5.773 1.00 97.56 242 GLY A N 1
ATOM 1893 C CA . GLY A 1 242 ? 2.239 -0.778 4.523 1.00 97.56 242 GLY A CA 1
ATOM 1894 C C . GLY A 1 242 ? 1.261 0.164 3.813 1.00 97.56 242 GLY A C 1
ATOM 1895 O O . GLY A 1 242 ? 1.394 0.403 2.614 1.00 97.56 242 GLY A O 1
ATOM 1896 N N . LEU A 1 243 ? 0.317 0.759 4.550 1.00 97.25 243 LEU A N 1
ATOM 1897 C CA . LEU A 1 243 ? -0.628 1.735 4.000 1.00 97.25 243 LEU A CA 1
ATOM 1898 C C . LEU A 1 243 ? 0.077 3.001 3.507 1.00 97.25 243 LEU A C 1
ATOM 1900 O O . LEU A 1 243 ? -0.292 3.523 2.459 1.00 97.25 243 LEU A O 1
ATOM 1904 N N . ALA A 1 244 ? 1.093 3.484 4.225 1.00 96.88 244 ALA A N 1
ATOM 1905 C CA . ALA A 1 244 ? 1.871 4.646 3.804 1.00 96.88 244 ALA A CA 1
ATOM 1906 C C . ALA A 1 244 ? 2.618 4.386 2.486 1.00 96.88 244 ALA A C 1
ATOM 1908 O O . ALA A 1 244 ? 2.598 5.244 1.604 1.00 96.88 244 ALA A O 1
ATOM 1909 N N . ILE A 1 245 ? 3.191 3.186 2.312 1.00 97.88 245 ILE A N 1
ATOM 1910 C CA . ILE A 1 245 ? 3.816 2.776 1.046 1.00 97.88 245 ILE A CA 1
ATOM 1911 C C . ILE A 1 245 ? 2.790 2.816 -0.089 1.00 97.88 245 ILE A C 1
ATOM 1913 O O . ILE A 1 245 ? 3.039 3.444 -1.116 1.00 97.88 245 ILE A O 1
ATOM 1917 N N . VAL A 1 246 ? 1.624 2.183 0.089 1.00 98.00 246 VAL A N 1
ATOM 1918 C CA . VAL A 1 246 ? 0.580 2.160 -0.951 1.00 98.00 246 VAL A CA 1
ATOM 1919 C C . VAL A 1 246 ? 0.063 3.570 -1.250 1.00 98.00 246 VAL A C 1
ATOM 1921 O O . VAL A 1 246 ? -0.152 3.894 -2.415 1.00 98.00 246 VAL A O 1
ATOM 1924 N N . ALA A 1 247 ? -0.097 4.417 -0.232 1.00 96.44 247 ALA A N 1
ATOM 1925 C CA . ALA A 1 247 ? -0.571 5.788 -0.384 1.00 96.44 247 ALA A CA 1
ATOM 1926 C C . ALA A 1 247 ? 0.405 6.671 -1.177 1.00 96.44 247 ALA A C 1
ATOM 1928 O O . ALA A 1 247 ? -0.035 7.368 -2.092 1.00 96.44 247 ALA A O 1
ATOM 1929 N N . GLU A 1 248 ? 1.711 6.612 -0.889 1.00 95.31 248 GLU A N 1
ATOM 1930 C CA . GLU A 1 248 ? 2.725 7.312 -1.695 1.00 95.31 248 GLU A CA 1
ATOM 1931 C C . GLU A 1 248 ? 2.759 6.766 -3.124 1.00 95.31 248 GLU A C 1
ATOM 1933 O O . GLU A 1 248 ? 2.717 7.538 -4.079 1.00 95.31 248 GLU A O 1
ATOM 1938 N N . CYS A 1 249 ? 2.718 5.438 -3.290 1.00 96.19 249 CYS A N 1
ATOM 1939 C CA . CYS A 1 249 ? 2.702 4.824 -4.616 1.00 96.19 249 CYS A CA 1
ATOM 1940 C C . CYS A 1 249 ? 1.504 5.298 -5.452 1.00 96.19 249 CYS A C 1
ATOM 1942 O O . CYS A 1 249 ? 1.646 5.688 -6.614 1.00 96.19 249 CYS A O 1
ATOM 1944 N N . ALA A 1 250 ? 0.313 5.289 -4.852 1.00 95.50 250 ALA A N 1
ATOM 1945 C CA . ALA A 1 250 ? -0.913 5.770 -5.469 1.00 95.50 250 ALA A CA 1
ATOM 1946 C C . ALA A 1 250 ? -0.841 7.268 -5.785 1.00 95.50 250 ALA A C 1
ATOM 1948 O O . ALA A 1 250 ? -1.279 7.689 -6.854 1.00 95.50 250 ALA A O 1
ATOM 1949 N N . HIS A 1 251 ? -0.270 8.076 -4.894 1.00 92.94 251 HIS A N 1
ATOM 1950 C CA . HIS A 1 251 ? -0.115 9.503 -5.122 1.00 92.94 251 HIS A CA 1
ATOM 1951 C C . HIS A 1 251 ? 0.819 9.799 -6.303 1.00 92.94 251 HIS A C 1
ATOM 1953 O O . HIS A 1 251 ? 0.399 10.480 -7.242 1.00 92.94 251 HIS A O 1
ATOM 1959 N N . SER A 1 252 ? 2.046 9.269 -6.285 1.00 91.06 252 SER A N 1
ATOM 1960 C CA . SER A 1 252 ? 3.069 9.562 -7.297 1.00 91.06 252 SER A CA 1
ATOM 1961 C C . SER A 1 252 ? 2.634 9.133 -8.696 1.00 91.06 252 SER A C 1
ATOM 1963 O O . SER A 1 252 ? 2.863 9.841 -9.671 1.00 91.06 252 SER A O 1
ATOM 1965 N N . THR A 1 253 ? 1.951 7.994 -8.803 1.00 93.12 253 THR A N 1
ATOM 1966 C CA . THR A 1 253 ? 1.595 7.390 -10.099 1.00 93.12 253 THR A CA 1
ATOM 1967 C C . THR A 1 253 ? 0.176 7.704 -10.564 1.00 93.12 253 THR A C 1
ATOM 1969 O O . THR A 1 253 ? -0.238 7.224 -11.622 1.00 93.12 253 THR A O 1
ATOM 1972 N N . VAL A 1 254 ? -0.585 8.483 -9.784 1.00 92.75 254 VAL A N 1
ATOM 1973 C CA . VAL A 1 254 ? -2.026 8.710 -9.983 1.00 92.75 254 VAL A CA 1
ATOM 1974 C C . VAL A 1 254 ? -2.765 7.369 -10.071 1.00 92.75 254 VAL A C 1
ATOM 1976 O O . VAL A 1 254 ? -3.356 7.003 -11.088 1.00 92.75 254 VAL A O 1
ATOM 1979 N N . TRP A 1 255 ? -2.671 6.599 -8.988 1.00 94.44 255 TRP A N 1
ATOM 1980 C CA . TRP A 1 255 ? -3.209 5.248 -8.852 1.00 94.44 255 TRP A CA 1
ATOM 1981 C C . TRP A 1 255 ? -2.728 4.304 -9.956 1.00 94.44 255 TRP A C 1
ATOM 1983 O O . TRP A 1 255 ? -3.523 3.755 -10.726 1.00 94.44 255 TRP A O 1
ATOM 1993 N N . PHE A 1 256 ? -1.410 4.133 -10.030 1.00 93.69 256 PHE A N 1
ATOM 1994 C CA . PHE A 1 256 ? -0.709 3.210 -10.923 1.00 93.69 256 PHE A CA 1
ATOM 1995 C C . PHE A 1 256 ? -0.940 3.487 -12.415 1.00 93.69 256 PHE A C 1
ATOM 1997 O O . PHE A 1 256 ? -0.820 2.588 -13.239 1.00 93.69 256 PHE A O 1
ATOM 2004 N N . ASN A 1 257 ? -1.297 4.722 -12.781 1.00 92.06 257 ASN A N 1
ATOM 2005 C CA . ASN A 1 257 ? -1.587 5.098 -14.164 1.00 92.06 257 ASN A CA 1
ATOM 2006 C C . ASN A 1 257 ? -0.321 5.229 -15.024 1.00 92.06 257 ASN A C 1
ATOM 2008 O O . ASN A 1 257 ? -0.337 4.876 -16.199 1.00 92.06 257 ASN A O 1
ATOM 2012 N N . SER A 1 258 ? 0.774 5.735 -14.455 1.00 91.12 258 SER A N 1
ATOM 2013 C CA . SER A 1 258 ? 2.082 5.755 -15.116 1.00 91.12 258 SER A CA 1
ATOM 2014 C C . SER A 1 258 ? 3.199 5.537 -14.108 1.00 91.12 258 SER A C 1
ATOM 2016 O O . SER A 1 258 ? 3.200 6.157 -13.047 1.00 91.12 258 SER A O 1
ATOM 2018 N N . LEU A 1 259 ? 4.172 4.699 -14.472 1.00 91.56 259 LEU A N 1
ATOM 2019 C CA . LEU A 1 259 ? 5.396 4.455 -13.700 1.00 91.56 259 LEU A CA 1
ATOM 2020 C C . LEU A 1 259 ? 6.604 5.225 -14.243 1.00 91.56 259 LEU A C 1
ATOM 2022 O O . LEU A 1 259 ? 7.723 5.001 -13.796 1.00 91.56 259 LEU A O 1
ATOM 2026 N N . THR A 1 260 ? 6.383 6.135 -15.191 1.00 90.94 260 THR A N 1
ATOM 2027 C CA . THR A 1 260 ? 7.434 6.968 -15.776 1.00 90.94 260 THR A CA 1
ATOM 2028 C C . THR A 1 260 ? 6.931 8.396 -15.916 1.00 90.94 260 THR A C 1
ATOM 2030 O O . THR A 1 260 ? 5.860 8.643 -16.484 1.00 90.94 260 THR A O 1
ATOM 2033 N N . GLU A 1 261 ? 7.716 9.350 -15.427 1.00 88.06 261 GLU A N 1
ATOM 2034 C CA . GLU A 1 261 ? 7.457 10.765 -15.647 1.00 88.06 261 GLU A CA 1
ATOM 2035 C C . GLU A 1 261 ? 7.667 11.163 -17.110 1.00 88.06 261 GLU A C 1
ATOM 2037 O O . GLU A 1 261 ? 8.467 10.582 -17.854 1.00 88.06 261 GLU A O 1
ATOM 2042 N N . ARG A 1 262 ? 6.956 12.216 -17.525 1.00 85.62 262 ARG A N 1
ATOM 2043 C CA . ARG A 1 262 ? 7.109 12.790 -18.864 1.00 85.62 262 ARG A CA 1
ATOM 2044 C C . ARG A 1 262 ? 8.518 13.352 -19.030 1.00 85.62 262 ARG A C 1
ATOM 2046 O O . ARG A 1 262 ? 9.051 13.998 -18.134 1.00 85.62 262 ARG A O 1
ATOM 2053 N N . GLU A 1 263 ? 9.076 13.208 -20.225 1.00 82.31 263 GLU A N 1
ATOM 2054 C CA . GLU A 1 263 ? 10.430 13.676 -20.550 1.00 82.31 263 GLU A CA 1
ATOM 2055 C C . GLU A 1 263 ? 10.654 15.168 -20.241 1.00 82.31 263 GLU A C 1
ATOM 2057 O O . GLU A 1 263 ? 11.720 15.559 -19.771 1.00 82.31 263 GLU A O 1
ATOM 2062 N N . ILE A 1 264 ? 9.626 16.000 -20.451 1.00 83.06 264 ILE A N 1
ATOM 2063 C CA . ILE A 1 264 ? 9.672 17.445 -20.181 1.00 83.06 264 ILE A CA 1
ATOM 2064 C C . ILE A 1 264 ? 9.964 17.731 -18.701 1.00 83.06 264 ILE A C 1
ATOM 2066 O O . ILE A 1 264 ? 10.715 18.659 -18.415 1.00 83.06 264 ILE A O 1
ATOM 2070 N N . ALA A 1 265 ? 9.424 16.931 -17.774 1.00 83.31 265 ALA A N 1
ATOM 2071 C CA . ALA A 1 265 ? 9.729 17.060 -16.348 1.00 83.31 265 ALA A CA 1
ATOM 2072 C C . ALA A 1 265 ? 11.202 16.724 -16.073 1.00 83.31 265 ALA A C 1
ATOM 2074 O O . ALA A 1 265 ? 11.879 17.473 -15.372 1.00 83.31 265 ALA A O 1
ATOM 2075 N N . GLY A 1 266 ? 11.729 15.691 -16.741 1.00 83.19 266 GLY A N 1
ATOM 2076 C CA . GLY A 1 266 ? 13.133 15.281 -16.665 1.00 83.19 266 GLY A CA 1
ATOM 2077 C C . GLY A 1 266 ? 14.134 16.414 -16.910 1.00 83.19 266 GLY A C 1
ATOM 2078 O O . GLY A 1 266 ? 15.145 16.518 -16.223 1.00 83.19 266 GLY A O 1
ATOM 2079 N N . ARG A 1 267 ? 13.826 17.334 -17.832 1.00 89.00 267 ARG A N 1
ATOM 2080 C CA . ARG A 1 267 ? 14.693 18.490 -18.135 1.00 89.00 267 ARG A CA 1
ATOM 2081 C C . ARG A 1 267 ? 14.897 19.429 -16.945 1.00 89.00 267 ARG A C 1
ATOM 2083 O O . ARG A 1 267 ? 15.906 20.120 -16.896 1.00 89.00 267 ARG A O 1
ATOM 2090 N N . SER A 1 268 ? 13.958 19.463 -16.000 1.00 88.69 268 SER A N 1
ATOM 2091 C CA . SER A 1 268 ? 14.079 20.285 -14.790 1.00 88.69 268 SER A CA 1
ATOM 2092 C C . SER A 1 268 ? 15.036 19.700 -13.747 1.00 88.69 268 SER A C 1
ATOM 2094 O O . SER A 1 268 ? 15.430 20.413 -12.830 1.00 88.69 268 SER A O 1
ATOM 2096 N N . TYR A 1 269 ? 15.439 18.434 -13.901 1.00 88.69 269 TYR A N 1
ATOM 2097 C CA . TYR A 1 269 ? 16.367 17.752 -12.994 1.00 88.69 269 TYR A CA 1
ATOM 2098 C C . TYR A 1 269 ? 17.828 17.839 -13.438 1.00 88.69 269 TYR A C 1
ATOM 2100 O O . TYR A 1 269 ? 18.688 17.209 -12.825 1.00 88.69 269 TYR A O 1
ATOM 2108 N N . GLU A 1 270 ? 18.123 18.588 -14.498 1.00 90.06 270 GLU A N 1
ATOM 2109 C CA . GLU A 1 270 ? 19.492 18.827 -14.945 1.00 90.06 270 GLU A CA 1
ATOM 2110 C C . GLU A 1 270 ? 20.281 19.594 -13.870 1.00 90.06 270 GLU A C 1
ATOM 2112 O O . GLU A 1 270 ? 19.818 20.613 -13.357 1.00 90.06 270 GLU A O 1
ATOM 2117 N N . GLY A 1 271 ? 21.469 19.110 -13.502 1.00 88.06 271 GLY A N 1
ATOM 2118 C CA . GLY A 1 271 ? 22.305 19.708 -12.455 1.00 88.06 271 GLY A CA 1
ATOM 2119 C C . GLY A 1 271 ? 21.873 19.400 -11.014 1.00 88.06 271 GLY A C 1
ATOM 2120 O O . GLY A 1 271 ? 22.485 19.921 -10.082 1.00 88.06 271 GLY A O 1
ATOM 2121 N N . ILE A 1 272 ? 20.839 18.575 -10.798 1.00 85.88 272 ILE A N 1
ATOM 2122 C CA . ILE A 1 272 ? 20.251 18.292 -9.475 1.00 85.88 272 ILE A CA 1
ATOM 2123 C C . ILE A 1 272 ? 20.379 16.797 -9.139 1.00 85.88 272 ILE A C 1
ATOM 2125 O O . ILE A 1 272 ? 20.384 15.949 -10.027 1.00 85.88 272 ILE A O 1
ATOM 2129 N N . ALA A 1 273 ? 20.486 16.451 -7.848 1.00 81.38 273 ALA A N 1
ATOM 2130 C CA . ALA A 1 273 ? 20.436 15.064 -7.350 1.00 81.38 273 ALA A CA 1
ATOM 2131 C C . ALA A 1 273 ? 21.420 14.091 -8.047 1.00 81.38 273 ALA A C 1
ATOM 2133 O O . ALA A 1 273 ? 21.123 12.916 -8.278 1.00 81.38 273 ALA A O 1
ATOM 2134 N N . GLY A 1 274 ? 22.613 14.591 -8.386 1.00 84.81 274 GLY A N 1
ATOM 2135 C CA . GLY A 1 274 ? 23.676 13.825 -9.043 1.00 84.81 274 GLY A CA 1
ATOM 2136 C C . GLY A 1 274 ? 23.641 13.831 -10.575 1.00 84.81 274 GLY A C 1
ATOM 2137 O O . GLY A 1 274 ? 24.533 13.244 -11.181 1.00 84.81 274 GLY A O 1
ATOM 2138 N N . ASN A 1 275 ? 22.670 14.500 -11.205 1.00 88.00 275 ASN A N 1
ATOM 2139 C CA . ASN A 1 275 ? 22.601 14.678 -12.660 1.00 88.00 275 ASN A CA 1
ATOM 2140 C C . ASN A 1 275 ? 23.573 15.770 -13.120 1.00 88.00 275 ASN A C 1
ATOM 2142 O O . ASN A 1 275 ? 23.174 16.914 -13.316 1.00 88.00 275 ASN A O 1
ATOM 2146 N N . ILE A 1 276 ? 24.856 15.447 -13.220 1.00 88.69 276 ILE A N 1
ATOM 2147 C CA . ILE A 1 276 ? 25.912 16.429 -13.510 1.00 88.69 276 ILE A CA 1
ATOM 2148 C C . ILE A 1 276 ? 26.380 16.403 -14.968 1.00 88.69 276 ILE A C 1
ATOM 2150 O O . ILE A 1 276 ? 27.046 17.343 -15.402 1.00 88.69 276 ILE A O 1
ATOM 2154 N N . GLU A 1 277 ? 26.058 15.350 -15.723 1.00 86.38 277 GLU A N 1
ATOM 2155 C CA . GLU A 1 277 ? 26.398 15.248 -17.142 1.00 86.38 277 GLU A CA 1
ATOM 2156 C C . GLU A 1 277 ? 25.232 15.733 -18.018 1.00 86.38 277 GLU A C 1
ATOM 2158 O O . GLU A 1 277 ? 24.080 15.423 -17.709 1.00 86.38 277 GLU A O 1
ATOM 2163 N N . PRO A 1 278 ? 25.503 16.438 -19.137 1.00 86.50 278 PRO A N 1
ATOM 2164 C CA . PRO A 1 278 ? 24.467 16.884 -20.061 1.00 86.50 278 PRO A CA 1
ATOM 2165 C C . PRO A 1 278 ? 23.507 15.763 -20.483 1.00 86.50 278 PRO A C 1
ATOM 2167 O O . PRO A 1 278 ? 23.912 14.789 -21.120 1.00 86.50 278 PRO A O 1
ATOM 2170 N N . GLY A 1 279 ? 22.219 15.936 -20.181 1.00 87.25 279 GLY A N 1
ATOM 2171 C CA . GLY A 1 279 ? 21.155 14.983 -20.517 1.00 87.25 279 GLY A CA 1
ATOM 2172 C C . GLY A 1 279 ? 20.826 13.985 -19.403 1.00 87.25 279 GLY A C 1
ATOM 2173 O O . GLY A 1 279 ? 19.871 13.210 -19.549 1.00 87.25 279 GLY A O 1
ATOM 2174 N N . ASP A 1 280 ? 21.547 14.032 -18.279 1.00 86.19 280 ASP A N 1
ATOM 2175 C CA . ASP A 1 280 ? 21.259 13.216 -17.102 1.00 86.19 280 ASP A CA 1
ATOM 2176 C C . ASP A 1 280 ? 19.845 13.473 -16.564 1.00 86.19 280 ASP A C 1
ATOM 2178 O O . ASP A 1 280 ? 19.183 12.525 -16.142 1.00 86.19 280 ASP A O 1
ATOM 2182 N N . GLY A 1 281 ? 19.330 14.707 -16.634 1.00 88.00 281 GLY A N 1
ATOM 2183 C CA . GLY A 1 281 ? 17.983 15.031 -16.158 1.00 88.00 281 GLY A CA 1
ATOM 2184 C C . GLY A 1 281 ? 16.896 14.195 -16.841 1.00 88.00 281 GLY A C 1
ATOM 2185 O O . GLY A 1 281 ? 16.035 13.601 -16.190 1.00 88.00 281 GLY A O 1
ATOM 2186 N N . VAL A 1 282 ? 16.965 14.072 -18.169 1.00 87.81 282 VAL A N 1
ATOM 2187 C CA . VAL A 1 282 ? 16.028 13.243 -18.944 1.00 87.81 282 VAL A CA 1
ATOM 2188 C C . VAL A 1 282 ? 16.313 11.753 -18.749 1.00 87.81 282 VAL A C 1
ATOM 2190 O O . VAL A 1 282 ? 15.372 10.954 -18.634 1.00 87.81 282 VAL A O 1
ATOM 2193 N N . ARG A 1 283 ? 17.595 11.369 -18.703 1.00 81.44 283 ARG A N 1
ATOM 2194 C CA . ARG A 1 283 ? 18.034 9.977 -18.535 1.00 81.44 283 ARG A CA 1
ATOM 2195 C C . ARG A 1 283 ? 17.571 9.398 -17.193 1.00 81.44 283 ARG A C 1
ATOM 2197 O O . ARG A 1 283 ? 16.993 8.310 -17.179 1.00 81.44 283 ARG A O 1
ATOM 2204 N N . PHE A 1 284 ? 17.724 10.149 -16.106 1.00 87.56 284 PHE A N 1
ATOM 2205 C CA . PHE A 1 284 ? 17.415 9.779 -14.719 1.00 87.56 284 PHE A CA 1
ATOM 2206 C C . PHE A 1 284 ? 16.190 10.520 -14.149 1.00 87.56 284 PHE A C 1
ATOM 2208 O O . PHE A 1 284 ? 16.151 10.863 -12.967 1.00 87.56 284 PHE A O 1
ATOM 2215 N N . ARG A 1 285 ? 15.175 10.762 -14.988 1.00 91.44 285 ARG A N 1
ATOM 2216 C CA . ARG A 1 285 ? 13.857 11.291 -14.581 1.00 91.44 285 ARG A CA 1
ATOM 2217 C C . ARG A 1 285 ? 13.083 10.329 -13.667 1.00 91.44 285 ARG A C 1
ATOM 2219 O O . ARG A 1 285 ? 13.454 9.157 -13.577 1.00 91.44 285 ARG A O 1
ATOM 2226 N N . GLY A 1 286 ? 11.984 10.782 -13.062 1.00 93.31 286 GLY A N 1
ATOM 2227 C CA . GLY A 1 286 ? 11.163 9.973 -12.164 1.00 93.31 286 GLY A CA 1
ATOM 2228 C C . GLY A 1 286 ? 10.658 8.674 -12.786 1.00 93.31 286 GLY A C 1
ATOM 2229 O O . GLY A 1 286 ? 10.017 8.680 -13.844 1.00 93.31 286 GLY A O 1
ATOM 2230 N N . ARG A 1 287 ? 10.946 7.545 -12.125 1.00 94.06 287 ARG A N 1
ATOM 2231 C CA . ARG A 1 287 ? 10.423 6.216 -12.487 1.00 94.06 287 ARG A CA 1
ATOM 2232 C C . ARG A 1 287 ? 10.049 5.356 -11.280 1.00 94.06 287 ARG A C 1
ATOM 2234 O O . ARG A 1 287 ? 10.525 5.566 -10.165 1.00 94.06 287 ARG A O 1
ATOM 2241 N N . GLY A 1 288 ? 9.214 4.357 -11.538 1.00 95.31 288 GLY A N 1
ATOM 2242 C CA . GLY A 1 288 ? 8.712 3.410 -10.551 1.00 95.31 288 GLY A CA 1
ATOM 2243 C C . GLY A 1 288 ? 7.551 3.971 -9.736 1.00 95.31 288 GLY A C 1
ATOM 2244 O O . GLY A 1 288 ? 7.038 5.051 -10.021 1.00 95.31 288 GLY A O 1
ATOM 2245 N N . TYR A 1 289 ? 7.123 3.234 -8.710 1.00 95.94 289 TYR A N 1
ATOM 2246 C CA . TYR A 1 289 ? 5.910 3.586 -7.972 1.00 95.94 289 TYR A CA 1
ATOM 2247 C C . TYR A 1 289 ? 6.018 4.882 -7.170 1.00 95.94 289 TYR A C 1
ATOM 2249 O O . TYR A 1 289 ? 4.996 5.476 -6.873 1.00 95.94 289 TYR A O 1
ATOM 2257 N N . ILE A 1 290 ? 7.227 5.339 -6.852 1.00 92.62 290 ILE A N 1
ATOM 2258 C CA . ILE A 1 290 ? 7.462 6.567 -6.075 1.00 92.62 290 ILE A CA 1
ATOM 2259 C C . ILE A 1 290 ? 8.343 7.582 -6.817 1.00 92.62 290 ILE A C 1
ATOM 2261 O O . ILE A 1 290 ? 8.878 8.497 -6.204 1.00 92.62 290 ILE A O 1
ATOM 2265 N N . PHE A 1 291 ? 8.517 7.409 -8.133 1.00 92.81 291 PHE A N 1
ATOM 2266 C CA . PHE A 1 291 ? 9.312 8.294 -8.994 1.00 92.81 291 PHE A CA 1
ATOM 2267 C C . PHE A 1 291 ? 10.707 8.635 -8.449 1.00 92.81 291 PHE A C 1
ATOM 2269 O O . PHE A 1 291 ? 11.056 9.804 -8.264 1.00 92.81 291 PHE A O 1
ATOM 2276 N N . ILE A 1 292 ? 11.556 7.614 -8.267 1.00 92.50 292 ILE A N 1
ATOM 2277 C CA . ILE A 1 292 ? 12.969 7.874 -7.962 1.00 92.50 292 ILE A CA 1
ATOM 2278 C C . ILE A 1 292 ? 13.590 8.730 -9.069 1.00 92.50 292 ILE A C 1
ATOM 2280 O O . ILE A 1 292 ? 13.408 8.459 -10.257 1.00 92.50 292 ILE A O 1
ATOM 2284 N N . THR A 1 293 ? 14.299 9.782 -8.666 1.00 92.19 293 THR A N 1
ATOM 2285 C CA . THR A 1 293 ? 14.773 10.837 -9.566 1.00 92.19 293 THR A CA 1
ATOM 2286 C C . THR A 1 293 ? 16.220 11.192 -9.244 1.00 92.19 293 THR A C 1
ATOM 2288 O O . THR A 1 293 ? 16.591 11.313 -8.078 1.00 92.19 293 THR A O 1
ATOM 2291 N N . GLY A 1 294 ? 17.030 11.379 -10.285 1.00 91.12 294 GLY A N 1
ATOM 2292 C CA . GLY A 1 294 ? 18.442 11.739 -10.181 1.00 91.12 294 GLY A CA 1
ATOM 2293 C C . GLY A 1 294 ? 19.385 10.536 -10.156 1.00 91.12 294 GLY A C 1
ATOM 2294 O O . GLY A 1 294 ? 19.119 9.528 -9.501 1.00 91.12 294 GLY A O 1
ATOM 2295 N N . LYS A 1 295 ? 20.520 10.648 -10.854 1.00 86.81 295 LYS A N 1
ATOM 2296 C CA . LYS A 1 295 ? 21.551 9.604 -10.994 1.00 86.81 295 LYS A CA 1
ATOM 2297 C C . LYS A 1 295 ? 21.970 9.000 -9.651 1.00 86.81 295 LYS A C 1
ATOM 2299 O O . LYS A 1 295 ? 22.122 7.785 -9.556 1.00 86.81 295 LYS A O 1
ATOM 2304 N N . ALA A 1 296 ? 22.073 9.823 -8.602 1.00 87.81 296 ALA A N 1
ATOM 2305 C CA . ALA A 1 296 ? 22.428 9.362 -7.261 1.00 87.81 296 ALA A CA 1
ATOM 2306 C C . ALA A 1 296 ? 21.380 8.403 -6.665 1.00 87.81 296 ALA A C 1
ATOM 2308 O O . ALA A 1 296 ? 21.744 7.409 -6.039 1.00 87.81 296 ALA A O 1
ATOM 2309 N N . ALA A 1 297 ? 20.085 8.655 -6.889 1.00 89.88 297 ALA A N 1
ATOM 2310 C CA . ALA A 1 297 ? 19.017 7.776 -6.416 1.00 89.88 297 ALA A CA 1
ATOM 2311 C C . ALA A 1 297 ? 19.018 6.436 -7.166 1.00 89.88 297 ALA A C 1
ATOM 2313 O O . ALA A 1 297 ? 18.911 5.383 -6.542 1.00 89.88 297 ALA A O 1
ATOM 2314 N N . TYR A 1 298 ? 19.202 6.462 -8.490 1.00 84.56 298 TYR A N 1
ATOM 2315 C CA . TYR A 1 298 ? 19.307 5.245 -9.303 1.00 84.56 298 TYR A CA 1
ATOM 2316 C C . TYR A 1 298 ? 20.503 4.383 -8.894 1.00 84.56 298 TYR A C 1
ATOM 2318 O O . TYR A 1 298 ? 20.355 3.169 -8.757 1.00 84.56 298 TYR A O 1
ATOM 2326 N N . GLN A 1 299 ? 21.662 5.004 -8.656 1.00 80.94 299 GLN A N 1
ATOM 2327 C CA . GLN A 1 299 ? 22.849 4.312 -8.163 1.00 80.94 299 GLN A CA 1
ATOM 2328 C C . GLN A 1 299 ? 22.580 3.657 -6.805 1.00 80.94 299 GLN A C 1
ATOM 2330 O O . GLN A 1 299 ? 22.714 2.443 -6.667 1.00 80.94 299 GLN A O 1
ATOM 2335 N N . ARG A 1 300 ? 22.126 4.450 -5.828 1.00 82.88 300 ARG A N 1
ATOM 2336 C CA . ARG A 1 300 ? 21.861 3.993 -4.460 1.00 82.88 300 ARG A CA 1
ATOM 2337 C C . ARG A 1 300 ? 20.865 2.836 -4.419 1.00 82.88 300 ARG A C 1
ATOM 2339 O O . ARG A 1 300 ? 21.091 1.854 -3.722 1.00 82.88 300 ARG A O 1
ATOM 2346 N N . MET A 1 301 ? 19.766 2.933 -5.169 1.00 81.62 301 MET A N 1
ATOM 2347 C CA . MET A 1 301 ? 18.770 1.860 -5.220 1.00 81.62 301 MET A CA 1
ATOM 2348 C C . MET A 1 301 ? 19.286 0.623 -5.951 1.00 81.62 301 MET A C 1
ATOM 2350 O O . MET A 1 301 ? 18.941 -0.495 -5.572 1.00 81.62 301 MET A O 1
ATOM 2354 N N . GLY A 1 302 ? 20.134 0.806 -6.964 1.00 65.62 302 GLY A N 1
ATOM 2355 C CA . GLY A 1 302 ? 20.820 -0.293 -7.628 1.00 65.62 302 GLY A CA 1
ATOM 2356 C C . GLY A 1 302 ? 21.721 -1.064 -6.662 1.00 65.62 302 GLY A C 1
ATOM 2357 O O . GLY A 1 302 ? 21.662 -2.290 -6.605 1.00 65.62 302 GLY A O 1
ATOM 2358 N N . GLU A 1 303 ? 22.502 -0.362 -5.846 1.00 67.31 303 GLU A N 1
ATOM 2359 C CA . GLU A 1 303 ? 23.360 -0.956 -4.815 1.00 67.31 303 GLU A CA 1
ATOM 2360 C C . GLU A 1 303 ? 22.528 -1.680 -3.743 1.00 67.31 303 GLU A C 1
ATOM 2362 O O . GLU A 1 303 ? 22.702 -2.885 -3.543 1.00 67.31 303 GLU A O 1
ATOM 2367 N N . LEU A 1 304 ? 21.553 -0.986 -3.144 1.00 69.00 304 LEU A N 1
ATOM 2368 C CA . LEU A 1 304 ? 20.716 -1.494 -2.051 1.00 69.00 304 LEU A CA 1
ATOM 2369 C C . LEU A 1 304 ? 19.936 -2.764 -2.417 1.00 69.00 304 LEU A C 1
ATOM 2371 O O . LEU A 1 304 ? 19.799 -3.677 -1.604 1.00 69.00 304 LEU A O 1
ATOM 2375 N N . LEU A 1 305 ? 19.406 -2.831 -3.641 1.00 66.50 305 LEU A N 1
ATOM 2376 C CA . LEU A 1 305 ? 18.594 -3.961 -4.102 1.00 66.50 305 LEU A CA 1
ATOM 2377 C C . LEU A 1 305 ? 19.421 -5.133 -4.637 1.00 66.50 305 LEU A C 1
ATOM 2379 O O . LEU A 1 305 ? 18.843 -6.137 -5.071 1.00 66.50 305 LEU A O 1
ATOM 2383 N N . GLY A 1 306 ? 20.752 -5.005 -4.639 1.00 56.59 306 GLY A N 1
ATOM 2384 C CA . GLY A 1 306 ? 21.635 -5.963 -5.288 1.00 56.59 306 GLY A CA 1
ATOM 2385 C C . GLY A 1 306 ? 21.393 -6.009 -6.796 1.00 56.59 306 GLY A C 1
ATOM 2386 O O . GLY A 1 306 ? 21.292 -7.081 -7.361 1.00 56.59 306 GLY A O 1
ATOM 2387 N N . LEU A 1 307 ? 21.253 -4.861 -7.450 1.00 53.25 307 LEU A N 1
ATOM 2388 C CA . LEU A 1 307 ? 21.191 -4.721 -8.913 1.00 53.25 307 LEU A CA 1
ATOM 2389 C C . LEU A 1 307 ? 22.471 -4.067 -9.475 1.00 53.25 307 LEU A C 1
ATOM 2391 O O . LEU A 1 307 ? 22.678 -4.018 -10.687 1.00 53.25 307 LEU A O 1
ATOM 2395 N N . GLY A 1 308 ? 23.336 -3.549 -8.595 1.00 50.47 308 GLY A N 1
ATOM 2396 C CA . GLY A 1 308 ? 24.553 -2.823 -8.954 1.00 50.47 308 GLY A CA 1
ATOM 2397 C C . GLY A 1 308 ? 24.261 -1.674 -9.914 1.00 50.47 308 GLY A C 1
ATOM 2398 O O . GLY A 1 308 ? 23.339 -0.891 -9.700 1.00 50.47 308 GLY A O 1
ATOM 2399 N N . ASN A 1 309 ? 25.010 -1.603 -11.014 1.00 48.03 309 ASN A N 1
ATOM 2400 C CA . ASN A 1 309 ? 24.881 -0.520 -11.991 1.00 48.03 309 ASN A CA 1
ATOM 2401 C C . ASN A 1 309 ? 23.749 -0.728 -13.010 1.00 48.03 309 ASN A C 1
ATOM 2403 O O . ASN A 1 309 ? 23.631 0.077 -13.935 1.00 48.03 309 ASN A O 1
ATOM 2407 N N . ALA A 1 310 ? 22.917 -1.769 -12.879 1.00 52.28 310 ALA A N 1
ATOM 2408 C CA . ALA A 1 310 ? 21.852 -2.051 -13.846 1.00 52.28 310 ALA A CA 1
ATOM 2409 C C . ALA A 1 310 ? 20.925 -0.842 -14.049 1.00 52.28 310 ALA A C 1
ATOM 2411 O O . ALA A 1 310 ? 20.658 -0.456 -15.182 1.00 52.28 310 ALA A O 1
ATOM 2412 N N . LEU A 1 311 ? 20.545 -0.162 -12.962 1.00 65.50 311 LEU A N 1
ATOM 2413 C CA . LEU A 1 311 ? 19.703 1.039 -13.009 1.00 65.50 311 LEU A CA 1
ATOM 2414 C C . LEU A 1 311 ? 20.421 2.278 -13.580 1.00 65.50 311 LEU A C 1
ATOM 2416 O O . LEU A 1 311 ? 19.766 3.231 -13.992 1.00 65.50 311 LEU A O 1
ATOM 2420 N N . LEU A 1 312 ? 21.756 2.280 -13.643 1.00 70.00 312 LEU A N 1
ATOM 2421 C CA . LEU A 1 312 ? 22.535 3.339 -14.297 1.00 70.00 312 LEU A CA 1
ATOM 2422 C C . LEU A 1 312 ? 22.688 3.099 -15.802 1.00 70.00 312 LEU A C 1
ATOM 2424 O O . LEU A 1 312 ? 22.616 4.038 -16.605 1.00 70.00 312 LEU A O 1
ATOM 2428 N N . VAL A 1 313 ? 22.887 1.835 -16.181 1.00 59.03 313 VAL A N 1
ATOM 2429 C CA . VAL A 1 313 ? 22.997 1.393 -17.576 1.00 59.03 313 VAL A CA 1
ATOM 2430 C C . VAL A 1 313 ? 21.638 1.484 -18.269 1.00 59.03 313 VAL A C 1
ATOM 2432 O O . VAL A 1 313 ? 21.551 2.088 -19.339 1.00 59.03 313 VAL A O 1
ATOM 2435 N N . SER A 1 314 ? 20.592 0.983 -17.609 1.00 63.72 314 SER A N 1
ATOM 2436 C CA . SER A 1 314 ? 19.215 0.898 -18.101 1.00 63.72 314 SER A CA 1
ATOM 2437 C C . SER A 1 314 ? 18.228 1.523 -17.100 1.00 63.72 314 SER A C 1
ATOM 2439 O O . SER A 1 314 ? 17.501 0.808 -16.412 1.00 63.72 314 SER A O 1
ATOM 2441 N N . PRO A 1 315 ? 18.141 2.865 -17.007 1.00 75.94 315 PRO A N 1
ATOM 2442 C CA . PRO A 1 315 ? 17.252 3.534 -16.050 1.00 75.94 315 PRO A CA 1
ATOM 2443 C C . PRO A 1 315 ? 15.769 3.170 -16.206 1.00 75.94 315 PRO A C 1
ATOM 2445 O O . PRO A 1 315 ? 15.024 3.192 -15.232 1.00 75.94 315 PRO A O 1
ATOM 2448 N N . ASP A 1 316 ? 15.317 2.792 -17.405 1.00 75.12 316 ASP A N 1
ATOM 2449 C CA . ASP A 1 316 ? 13.931 2.357 -17.621 1.00 75.12 316 ASP A CA 1
ATOM 2450 C C . ASP A 1 316 ? 13.559 1.098 -16.816 1.00 75.12 316 ASP A C 1
ATOM 2452 O O . ASP A 1 316 ? 12.381 0.910 -16.505 1.00 75.12 316 ASP A O 1
ATOM 2456 N N . ASP A 1 317 ? 14.540 0.302 -16.366 1.00 71.38 317 ASP A N 1
ATOM 2457 C CA . ASP A 1 317 ? 14.293 -0.853 -15.499 1.00 71.38 317 ASP A CA 1
ATOM 2458 C C . ASP A 1 317 ? 13.675 -0.464 -14.142 1.00 71.38 317 ASP A C 1
ATOM 2460 O O . ASP A 1 317 ? 12.982 -1.275 -13.524 1.00 71.38 317 ASP A O 1
ATOM 2464 N N . ALA A 1 318 ? 13.848 0.783 -13.688 1.00 80.50 318 ALA A N 1
ATOM 2465 C CA . ALA A 1 318 ? 13.213 1.284 -12.467 1.00 80.50 318 ALA A CA 1
ATOM 2466 C C . ALA A 1 318 ? 11.683 1.425 -12.589 1.00 80.50 318 ALA A C 1
ATOM 2468 O O . ALA A 1 318 ? 10.991 1.455 -11.573 1.00 80.50 318 ALA A O 1
ATOM 2469 N N . ALA A 1 319 ? 11.142 1.494 -13.813 1.00 82.56 319 ALA A N 1
ATOM 2470 C CA . ALA A 1 319 ? 9.700 1.548 -14.066 1.00 82.56 319 ALA A CA 1
ATOM 2471 C C . ALA A 1 319 ? 9.050 0.157 -14.163 1.00 82.56 319 ALA A C 1
ATOM 2473 O O . ALA A 1 319 ? 7.829 0.057 -14.286 1.00 82.56 319 ALA A O 1
ATOM 2474 N N . ARG A 1 320 ? 9.835 -0.927 -14.105 1.00 76.62 320 ARG A N 1
ATOM 2475 C CA . ARG A 1 320 ? 9.311 -2.299 -14.150 1.00 76.62 320 ARG A CA 1
ATOM 2476 C C . ARG A 1 320 ? 8.565 -2.606 -12.853 1.00 76.62 320 ARG A C 1
ATOM 2478 O O . ARG A 1 320 ? 9.160 -2.382 -11.804 1.00 76.62 320 ARG A O 1
ATOM 2485 N N . PRO A 1 321 ? 7.323 -3.125 -12.871 1.00 80.12 321 PRO A N 1
ATOM 2486 C CA . PRO A 1 321 ? 6.513 -3.321 -11.663 1.00 80.12 321 PRO A CA 1
ATOM 2487 C C . PRO A 1 321 ? 7.231 -4.038 -10.509 1.00 80.12 321 PRO A C 1
ATOM 2489 O O . PRO A 1 321 ? 7.103 -3.628 -9.357 1.00 80.12 321 PRO A O 1
ATOM 2492 N N . GLU A 1 322 ? 8.019 -5.069 -10.812 1.00 73.25 322 GLU A N 1
ATOM 2493 C CA . GLU A 1 322 ? 8.804 -5.829 -9.840 1.00 73.25 322 GLU A CA 1
ATOM 2494 C C . GLU A 1 322 ? 9.946 -5.006 -9.228 1.00 73.25 322 GLU A C 1
ATOM 2496 O O . GLU A 1 322 ? 10.098 -4.959 -8.008 1.00 73.25 322 GLU A O 1
ATOM 2501 N N . THR A 1 323 ? 10.716 -4.297 -10.051 1.00 77.25 323 THR A N 1
ATOM 2502 C CA . THR A 1 323 ? 11.824 -3.450 -9.598 1.00 77.25 323 THR A CA 1
ATOM 2503 C C . THR A 1 323 ? 11.289 -2.223 -8.868 1.00 77.25 323 THR A C 1
ATOM 2505 O O . THR A 1 323 ? 11.767 -1.887 -7.792 1.00 77.25 323 THR A O 1
ATOM 2508 N N . ALA A 1 324 ? 10.242 -1.599 -9.405 1.00 89.00 324 ALA A N 1
ATOM 2509 C CA . ALA A 1 324 ? 9.538 -0.466 -8.828 1.00 89.00 324 ALA A CA 1
ATOM 2510 C C . ALA A 1 324 ? 8.977 -0.789 -7.437 1.00 89.00 324 ALA A C 1
ATOM 2512 O O . ALA A 1 324 ? 9.091 0.040 -6.535 1.00 89.00 324 ALA A O 1
ATOM 2513 N N . ALA A 1 325 ? 8.402 -1.985 -7.244 1.00 89.62 325 ALA A N 1
ATOM 2514 C CA . ALA A 1 325 ? 7.917 -2.439 -5.939 1.00 89.62 325 ALA A CA 1
ATOM 2515 C C . ALA A 1 325 ? 9.058 -2.553 -4.931 1.00 89.62 325 ALA A C 1
ATOM 2517 O O . ALA A 1 325 ? 8.966 -2.013 -3.830 1.00 89.62 325 ALA A O 1
ATOM 2518 N N . ARG A 1 326 ? 10.150 -3.218 -5.323 1.00 89.19 326 ARG A N 1
ATOM 2519 C CA . ARG A 1 326 ? 11.334 -3.382 -4.474 1.00 89.19 326 ARG A CA 1
ATOM 2520 C C . ARG A 1 326 ? 11.952 -2.032 -4.124 1.00 89.19 326 ARG A C 1
ATOM 2522 O O . ARG A 1 326 ? 12.238 -1.795 -2.959 1.00 89.19 326 ARG A O 1
ATOM 2529 N N . ILE A 1 327 ? 12.073 -1.126 -5.099 1.00 92.62 327 ILE A N 1
ATOM 2530 C CA . ILE A 1 327 ? 12.545 0.250 -4.894 1.00 92.62 327 ILE A CA 1
ATOM 2531 C C . ILE A 1 327 ? 11.675 0.971 -3.861 1.00 92.62 327 ILE A C 1
ATOM 2533 O O . ILE A 1 327 ? 12.204 1.512 -2.892 1.00 92.62 327 ILE A O 1
ATOM 2537 N N . ALA A 1 328 ? 10.352 0.956 -4.053 1.00 96.25 328 ALA A N 1
ATOM 2538 C CA . ALA A 1 328 ? 9.417 1.644 -3.171 1.00 96.25 328 ALA A CA 1
ATOM 2539 C C . ALA A 1 328 ? 9.497 1.117 -1.736 1.00 96.25 328 ALA A C 1
ATOM 2541 O O . ALA A 1 328 ? 9.664 1.893 -0.799 1.00 96.25 328 ALA A O 1
ATOM 2542 N N . VAL A 1 329 ? 9.438 -0.203 -1.556 1.00 95.69 329 VAL A N 1
ATOM 2543 C CA . VAL A 1 329 ? 9.470 -0.811 -0.221 1.00 95.69 329 VAL A CA 1
ATOM 2544 C C . VAL A 1 329 ? 10.829 -0.618 0.447 1.00 95.69 329 VAL A C 1
ATOM 2546 O O . VAL A 1 329 ? 10.876 -0.261 1.623 1.00 95.69 329 VAL A O 1
ATOM 2549 N N . ALA A 1 330 ? 11.933 -0.789 -0.283 1.00 88.88 330 ALA A N 1
ATOM 2550 C CA . ALA A 1 330 ? 13.273 -0.607 0.262 1.00 88.88 330 ALA A CA 1
ATOM 2551 C C . ALA A 1 330 ? 13.494 0.821 0.788 1.00 88.88 330 ALA A C 1
ATOM 2553 O O . ALA A 1 330 ? 13.992 0.974 1.901 1.00 88.88 330 ALA A O 1
ATOM 2554 N N . LEU A 1 331 ? 13.031 1.847 0.062 1.00 91.81 331 LEU A N 1
ATOM 2555 C CA . LEU A 1 331 ? 13.137 3.247 0.495 1.00 91.81 331 LEU A CA 1
ATOM 2556 C C . LEU A 1 331 ? 12.440 3.515 1.834 1.00 91.81 331 LEU A C 1
ATOM 2558 O O . LEU A 1 331 ? 12.992 4.192 2.701 1.00 91.81 331 LEU A O 1
ATOM 2562 N N . PHE A 1 332 ? 11.258 2.936 2.044 1.00 95.38 332 PHE A N 1
ATOM 2563 C CA . PHE A 1 332 ? 10.570 3.018 3.332 1.00 95.38 332 PHE A CA 1
ATOM 2564 C C . PHE A 1 332 ? 11.287 2.221 4.425 1.00 95.38 332 PHE A C 1
ATOM 2566 O O . PHE A 1 332 ? 11.405 2.675 5.564 1.00 95.38 332 PHE A O 1
ATOM 2573 N N . MET A 1 333 ? 11.775 1.027 4.095 1.00 92.06 333 MET A N 1
ATOM 2574 C CA . MET A 1 333 ? 12.375 0.122 5.072 1.00 92.06 333 MET A CA 1
ATOM 2575 C C . MET A 1 333 ? 13.718 0.620 5.612 1.00 92.06 333 MET A C 1
ATOM 2577 O O . MET A 1 333 ? 14.025 0.368 6.776 1.00 92.06 333 MET A O 1
ATOM 2581 N N . GLU A 1 334 ? 14.479 1.390 4.833 1.00 87.19 334 GLU A N 1
ATOM 2582 C CA . GLU A 1 334 ? 15.711 2.043 5.300 1.00 87.19 334 GLU A CA 1
ATOM 2583 C C . GLU A 1 334 ? 15.475 3.063 6.420 1.00 87.19 334 GLU A C 1
ATOM 2585 O O . GLU A 1 334 ? 16.361 3.297 7.240 1.00 87.19 334 GLU A O 1
ATOM 2590 N N . ARG A 1 335 ? 14.283 3.666 6.467 1.00 89.56 335 ARG A N 1
ATOM 2591 C CA . ARG A 1 335 ? 13.901 4.703 7.440 1.00 89.56 335 ARG A CA 1
ATOM 2592 C C . ARG A 1 335 ? 12.689 4.283 8.273 1.00 89.56 335 ARG A C 1
ATOM 2594 O O . ARG A 1 335 ? 11.965 5.132 8.793 1.00 89.56 335 ARG A O 1
ATOM 2601 N N . LYS A 1 336 ? 12.475 2.967 8.417 1.00 90.81 336 LYS A N 1
ATOM 2602 C CA . LYS A 1 336 ? 11.288 2.369 9.051 1.00 90.81 336 LYS A CA 1
ATOM 2603 C C . LYS A 1 336 ? 10.961 2.995 10.405 1.00 90.81 336 LYS A C 1
ATOM 2605 O O . LYS A 1 336 ? 9.821 3.384 10.626 1.00 90.81 336 LYS A O 1
ATOM 2610 N N . GLU A 1 337 ? 11.935 3.091 11.307 1.00 86.69 337 GLU A N 1
ATOM 2611 C CA . GLU A 1 337 ? 11.706 3.578 12.675 1.00 86.69 337 GLU A CA 1
ATOM 2612 C C . GLU A 1 337 ? 11.237 5.039 12.702 1.00 86.69 337 GLU A C 1
ATOM 2614 O O . GLU A 1 337 ? 10.288 5.381 13.412 1.00 86.69 337 GLU A O 1
ATOM 2619 N N . GLU A 1 338 ? 11.845 5.893 11.879 1.00 91.25 338 GLU A N 1
ATOM 2620 C CA . GLU A 1 338 ? 11.476 7.305 11.765 1.00 91.25 338 GLU A CA 1
ATOM 2621 C C . GLU A 1 338 ? 10.095 7.480 11.133 1.00 91.25 338 GLU A C 1
ATOM 2623 O O . GLU A 1 338 ? 9.283 8.264 11.625 1.00 91.25 338 GLU A O 1
ATOM 2628 N N . ILE A 1 339 ? 9.795 6.702 10.089 1.00 93.56 339 ILE A N 1
ATOM 2629 C CA . ILE A 1 339 ? 8.490 6.718 9.422 1.00 93.56 339 ILE A CA 1
ATOM 2630 C C . ILE A 1 339 ? 7.398 6.236 10.375 1.00 93.56 339 ILE A C 1
ATOM 2632 O O . ILE A 1 339 ? 6.393 6.920 10.542 1.00 93.56 339 ILE A O 1
ATOM 2636 N N . VAL A 1 340 ? 7.594 5.104 11.055 1.00 90.06 340 VAL A N 1
ATOM 2637 C CA . VAL A 1 340 ? 6.626 4.578 12.031 1.00 90.06 340 VAL A CA 1
ATOM 2638 C C . VAL A 1 340 ? 6.405 5.574 13.172 1.00 90.06 340 VAL A C 1
ATOM 2640 O O . VAL A 1 340 ? 5.268 5.766 13.607 1.00 90.06 340 VAL A O 1
ATOM 2643 N N . THR A 1 341 ? 7.455 6.266 13.619 1.00 86.75 341 THR A N 1
ATOM 2644 C CA . THR A 1 341 ? 7.344 7.331 14.628 1.00 86.75 341 THR A CA 1
ATOM 2645 C C . THR A 1 341 ? 6.518 8.512 14.112 1.00 86.75 341 THR A C 1
ATOM 2647 O O . THR A 1 341 ? 5.626 8.994 14.813 1.00 86.75 341 THR A O 1
ATOM 2650 N N . ALA A 1 342 ? 6.762 8.961 12.878 1.00 89.50 342 ALA A N 1
ATOM 2651 C CA . ALA A 1 342 ? 6.011 10.047 12.253 1.00 89.50 342 ALA A CA 1
ATOM 2652 C C . ALA A 1 342 ? 4.533 9.685 12.035 1.00 89.50 342 ALA A C 1
ATOM 2654 O O . ALA A 1 342 ? 3.653 10.473 12.385 1.00 89.50 342 ALA A O 1
ATOM 2655 N N . LEU A 1 343 ? 4.253 8.478 11.535 1.00 89.12 343 LEU A N 1
ATOM 2656 C CA . LEU A 1 343 ? 2.898 7.944 11.373 1.00 89.12 343 LEU A CA 1
ATOM 2657 C C . LEU A 1 343 ? 2.174 7.841 12.712 1.00 89.12 343 LEU A C 1
ATOM 2659 O O . LEU A 1 343 ? 1.007 8.219 12.808 1.00 89.12 343 LEU A O 1
ATOM 2663 N N . SER A 1 344 ? 2.875 7.376 13.749 1.00 79.50 344 SER A N 1
ATOM 2664 C CA . SER A 1 344 ? 2.335 7.345 15.106 1.00 79.50 344 SER A CA 1
ATOM 2665 C C . SER A 1 344 ? 1.968 8.757 15.539 1.00 79.50 344 SER A C 1
ATOM 2667 O O . SER A 1 344 ? 0.844 8.973 15.944 1.00 79.50 344 SER A O 1
ATOM 2669 N N . ALA A 1 345 ? 2.829 9.754 15.337 1.00 79.75 345 ALA A N 1
ATOM 2670 C CA . ALA A 1 345 ? 2.529 11.149 15.666 1.00 79.75 345 ALA A CA 1
ATOM 2671 C C . ALA A 1 345 ? 1.479 11.834 14.758 1.00 79.75 345 ALA A C 1
ATOM 2673 O O . ALA A 1 345 ? 1.225 13.024 14.945 1.00 79.75 345 ALA A O 1
ATOM 2674 N N . GLY A 1 346 ? 0.901 11.136 13.771 1.00 81.00 346 GLY A N 1
ATOM 2675 C CA . GLY A 1 346 ? -0.041 11.710 12.804 1.00 81.00 346 GLY A CA 1
ATOM 2676 C C . GLY A 1 346 ? 0.595 12.694 11.815 1.00 81.00 346 GLY A C 1
ATOM 2677 O O . GLY A 1 346 ? -0.111 13.502 11.219 1.00 81.00 346 GLY A O 1
ATOM 2678 N N . LYS A 1 347 ? 1.921 12.644 11.650 1.00 86.69 347 LYS A N 1
ATOM 2679 C CA . LYS A 1 347 ? 2.723 13.584 10.854 1.00 86.69 347 LYS A CA 1
ATOM 2680 C C . LYS A 1 347 ? 3.089 12.995 9.497 1.00 86.69 347 LYS A C 1
ATOM 2682 O O . LYS A 1 347 ? 4.253 12.686 9.228 1.00 86.69 347 LYS A O 1
ATOM 2687 N N . PHE A 1 348 ? 2.094 12.785 8.640 1.00 90.00 348 PHE A N 1
ATOM 2688 C CA . PHE A 1 348 ? 2.327 12.181 7.325 1.00 90.00 348 PHE A CA 1
ATOM 2689 C C . PHE A 1 348 ? 3.202 13.064 6.419 1.00 90.00 348 PHE A C 1
ATOM 2691 O O . PHE A 1 348 ? 3.980 12.562 5.618 1.00 90.00 348 PHE A O 1
ATOM 2698 N N . GLU A 1 349 ? 3.165 14.384 6.588 1.00 88.19 349 GLU A N 1
ATOM 2699 C CA . GLU A 1 349 ? 4.033 15.327 5.879 1.00 88.19 349 GLU A CA 1
ATOM 2700 C C . GLU A 1 349 ? 5.529 15.080 6.131 1.00 88.19 349 GLU A C 1
ATOM 2702 O O . GLU A 1 349 ? 6.367 15.383 5.279 1.00 88.19 349 GLU A O 1
ATOM 2707 N N . VAL A 1 350 ? 5.873 14.514 7.293 1.00 90.06 350 VAL A N 1
ATOM 2708 C CA . VAL A 1 350 ? 7.242 14.088 7.602 1.00 90.06 350 VAL A CA 1
ATOM 2709 C C . VAL A 1 350 ? 7.581 12.817 6.827 1.00 90.06 350 VAL A C 1
ATOM 2711 O O . VAL A 1 350 ? 8.665 12.739 6.260 1.00 90.06 350 VAL A O 1
ATOM 2714 N N . VAL A 1 351 ? 6.648 11.861 6.740 1.00 91.88 351 VAL A N 1
ATOM 2715 C CA . VAL A 1 351 ? 6.810 10.634 5.940 1.00 91.88 351 VAL A CA 1
ATOM 2716 C C . VAL A 1 351 ? 7.044 10.978 4.474 1.00 91.88 351 VAL A C 1
ATOM 2718 O O . VAL A 1 351 ? 8.042 10.542 3.908 1.00 91.88 351 VAL A O 1
ATOM 2721 N N . HIS A 1 352 ? 6.192 11.828 3.897 1.00 90.44 352 HIS A N 1
ATOM 2722 C CA . HIS A 1 352 ? 6.322 12.270 2.511 1.00 90.44 352 HIS A CA 1
ATOM 2723 C C . HIS A 1 352 ? 7.711 12.858 2.245 1.00 90.44 352 HIS A C 1
ATOM 2725 O O . HIS A 1 352 ? 8.416 12.411 1.347 1.00 90.44 352 HIS A O 1
ATOM 2731 N N . ARG A 1 353 ? 8.175 13.772 3.109 1.00 88.38 353 ARG A N 1
ATOM 2732 C CA . ARG A 1 353 ? 9.504 14.389 2.985 1.00 88.38 353 ARG A CA 1
ATOM 2733 C C . ARG A 1 353 ? 10.654 13.390 3.112 1.00 88.38 353 ARG A C 1
ATOM 2735 O O . ARG A 1 353 ? 11.661 13.550 2.430 1.00 88.38 353 ARG A O 1
ATOM 2742 N N . ILE A 1 354 ? 10.533 12.380 3.977 1.00 88.94 354 ILE A N 1
ATOM 2743 C CA . ILE A 1 354 ? 11.545 11.318 4.100 1.00 88.94 354 ILE A CA 1
ATOM 2744 C C . ILE A 1 354 ? 11.685 10.560 2.774 1.00 88.94 354 ILE A C 1
ATOM 2746 O O . ILE A 1 354 ? 12.806 10.245 2.379 1.00 88.94 354 ILE A O 1
ATOM 2750 N N . ILE A 1 355 ? 10.568 10.287 2.094 1.00 88.31 355 ILE A N 1
ATOM 2751 C CA . ILE A 1 355 ? 10.535 9.477 0.872 1.00 88.31 355 ILE A CA 1
ATOM 2752 C C . ILE A 1 355 ? 10.905 10.284 -0.374 1.00 88.31 355 ILE A C 1
ATOM 2754 O O . ILE A 1 355 ? 11.704 9.821 -1.185 1.00 88.31 355 ILE A O 1
ATOM 2758 N N . THR A 1 356 ? 10.356 11.487 -0.536 1.00 80.19 356 THR A N 1
ATOM 2759 C CA . THR A 1 356 ? 10.553 12.303 -1.745 1.00 80.19 356 THR A CA 1
ATOM 2760 C C . THR A 1 356 ? 11.744 13.257 -1.655 1.00 80.19 356 THR A C 1
ATOM 2762 O O . THR A 1 356 ? 12.167 13.819 -2.666 1.00 80.19 356 THR A O 1
ATOM 2765 N N . GLY A 1 357 ? 12.255 13.510 -0.447 1.00 75.81 357 GLY A N 1
ATOM 2766 C CA . GLY A 1 357 ? 13.116 14.661 -0.172 1.00 75.81 357 GLY A CA 1
ATOM 2767 C C . GLY A 1 357 ? 12.381 15.999 -0.349 1.00 75.81 357 GLY A C 1
ATOM 2768 O O . GLY A 1 357 ? 11.158 16.042 -0.491 1.00 75.81 357 GLY A O 1
ATOM 2769 N N . ASP A 1 358 ? 13.137 17.101 -0.391 1.00 67.44 358 ASP A N 1
ATOM 2770 C CA . ASP A 1 358 ? 12.608 18.462 -0.618 1.00 67.44 358 ASP A CA 1
ATOM 2771 C C . ASP A 1 358 ? 12.271 18.754 -2.102 1.00 67.44 358 ASP A C 1
ATOM 2773 O O . ASP A 1 358 ? 11.935 19.882 -2.464 1.00 67.44 358 ASP A O 1
ATOM 2777 N N . LEU A 1 359 ? 12.375 17.750 -2.983 1.00 59.75 359 LEU A N 1
ATOM 2778 C CA . LEU A 1 359 ? 12.150 17.888 -4.428 1.00 59.75 359 LEU A CA 1
ATOM 2779 C C . LEU A 1 359 ? 10.661 17.878 -4.813 1.00 59.75 359 LEU A C 1
ATOM 2781 O O . LEU A 1 359 ? 10.311 18.355 -5.893 1.00 59.75 359 LEU A O 1
ATOM 2785 N N . ALA A 1 360 ? 9.782 17.374 -3.941 1.00 60.81 360 ALA A N 1
ATOM 2786 C CA . ALA A 1 360 ? 8.339 17.330 -4.165 1.00 60.81 360 ALA A CA 1
ATOM 2787 C C . ALA A 1 360 ? 7.587 18.286 -3.224 1.00 60.81 360 ALA A C 1
ATOM 2789 O O . ALA A 1 360 ? 7.939 18.469 -2.059 1.00 60.81 360 ALA A O 1
ATOM 2790 N N . ARG A 1 361 ? 6.511 18.902 -3.728 1.00 54.50 361 ARG A N 1
ATOM 2791 C CA . ARG A 1 361 ? 5.526 19.583 -2.874 1.00 54.50 361 ARG A CA 1
ATOM 2792 C C . ARG A 1 361 ? 4.676 18.525 -2.178 1.00 54.50 361 ARG A C 1
ATOM 2794 O O . ARG A 1 361 ? 4.277 17.574 -2.837 1.00 54.50 361 ARG A O 1
ATOM 2801 N N . VAL A 1 362 ? 4.333 18.751 -0.905 1.00 53.59 362 VAL A N 1
ATOM 2802 C CA . VAL A 1 362 ? 3.395 17.897 -0.156 1.00 53.59 362 VAL A CA 1
ATOM 2803 C C . VAL A 1 362 ? 2.109 17.729 -0.970 1.00 53.59 362 VAL A C 1
ATOM 2805 O O . VAL A 1 362 ? 1.364 18.691 -1.165 1.00 53.59 362 VAL A O 1
ATOM 2808 N N . GLY A 1 363 ? 1.898 16.527 -1.503 1.00 64.25 363 GLY A N 1
ATOM 2809 C CA . GLY A 1 363 ? 0.716 16.168 -2.282 1.00 64.25 363 GLY A CA 1
ATOM 2810 C C . GLY A 1 363 ? -0.355 15.443 -1.454 1.00 64.25 363 GLY A C 1
ATOM 2811 O O . GLY A 1 363 ? -0.181 15.240 -0.251 1.00 64.25 363 GLY A O 1
ATOM 2812 N N . PRO A 1 364 ? -1.469 15.006 -2.075 1.00 78.25 364 PRO A N 1
ATOM 2813 C CA . PRO A 1 364 ? -2.585 14.322 -1.408 1.00 78.25 364 PRO A CA 1
ATOM 2814 C C . PRO A 1 364 ? -2.270 12.921 -0.843 1.00 78.25 364 PRO A C 1
ATOM 2816 O O . PRO A 1 364 ? -3.192 12.225 -0.419 1.00 78.25 364 PRO A O 1
ATOM 2819 N N . ALA A 1 365 ? -1.008 12.473 -0.798 1.00 89.12 365 ALA A N 1
ATOM 2820 C CA . ALA A 1 365 ? -0.635 11.165 -0.240 1.00 89.12 365 ALA A CA 1
ATOM 2821 C C . ALA A 1 365 ? -1.164 10.963 1.193 1.00 89.12 365 ALA A C 1
ATOM 2823 O O . ALA A 1 365 ? -1.713 9.908 1.509 1.00 89.12 365 ALA A O 1
ATOM 2824 N N . GLY A 1 366 ? -1.110 12.006 2.031 1.00 89.69 366 GLY A N 1
ATOM 2825 C CA . GLY A 1 366 ? -1.670 11.963 3.385 1.00 89.69 366 GLY A CA 1
ATOM 2826 C C . GLY A 1 366 ? -3.193 11.785 3.415 1.00 89.69 366 GLY A C 1
ATOM 2827 O O . GLY A 1 366 ? -3.716 11.085 4.279 1.00 89.69 366 GLY A O 1
ATOM 2828 N N . GLU A 1 367 ? -3.924 12.350 2.451 1.00 91.06 367 GLU A N 1
ATOM 2829 C CA . GLU A 1 367 ? -5.377 12.163 2.332 1.00 91.06 367 GLU A CA 1
ATOM 2830 C C . GLU A 1 367 ? -5.727 10.735 1.899 1.00 91.06 367 GLU A C 1
ATOM 2832 O O . GLU A 1 367 ? -6.674 10.137 2.416 1.00 91.06 367 GLU A O 1
ATOM 2837 N N . ILE A 1 368 ? -4.946 10.167 0.971 1.00 94.44 368 ILE A N 1
ATOM 2838 C CA . ILE A 1 368 ? -5.072 8.762 0.565 1.00 94.44 368 ILE A CA 1
ATOM 2839 C C . ILE A 1 368 ? -4.823 7.852 1.773 1.00 94.44 368 ILE A C 1
ATOM 2841 O O . ILE A 1 368 ? -5.664 7.002 2.070 1.00 94.44 368 ILE A O 1
ATOM 2845 N N . TYR A 1 369 ? -3.732 8.079 2.508 1.00 94.62 369 TYR A N 1
ATOM 2846 C CA . TYR A 1 369 ? -3.398 7.328 3.717 1.00 94.62 369 TYR A CA 1
ATOM 2847 C C . TYR A 1 369 ? -4.516 7.395 4.766 1.00 94.62 369 TYR A C 1
ATOM 2849 O O . TYR A 1 369 ? -4.997 6.360 5.226 1.00 94.62 369 TYR A O 1
ATOM 2857 N N . ASN A 1 370 ? -4.993 8.598 5.098 1.00 90.62 370 ASN A N 1
ATOM 2858 C CA . ASN A 1 370 ? -6.047 8.788 6.097 1.00 90.62 370 ASN A CA 1
ATOM 2859 C C . ASN A 1 370 ? -7.350 8.078 5.706 1.00 90.62 370 ASN A C 1
ATOM 2861 O O . ASN A 1 370 ? -8.003 7.471 6.552 1.00 90.62 370 ASN A O 1
ATOM 2865 N N . ARG A 1 371 ? -7.713 8.107 4.420 1.00 93.12 371 ARG A N 1
ATOM 2866 C CA . ARG A 1 371 ? -8.886 7.395 3.897 1.00 93.12 371 ARG A CA 1
ATOM 2867 C C . ARG A 1 371 ? -8.725 5.875 3.968 1.00 93.12 371 ARG A C 1
ATOM 2869 O O . ARG A 1 371 ? -9.688 5.192 4.316 1.00 93.12 371 ARG A O 1
ATOM 2876 N N . MET A 1 372 ? -7.532 5.347 3.685 1.00 94.81 372 MET A N 1
ATOM 2877 C CA . MET A 1 372 ? -7.242 3.920 3.861 1.00 94.81 372 MET A CA 1
ATOM 2878 C C . MET A 1 372 ? -7.356 3.510 5.331 1.00 94.81 372 MET A C 1
ATOM 2880 O O . MET A 1 372 ? -8.062 2.554 5.638 1.00 94.81 372 MET A O 1
ATOM 2884 N N . VAL A 1 373 ? -6.739 4.268 6.243 1.00 92.06 373 VAL A N 1
ATOM 2885 C CA . VAL A 1 373 ? -6.822 4.028 7.693 1.00 92.06 373 VAL A CA 1
ATOM 2886 C C . VAL A 1 373 ? -8.274 4.032 8.172 1.00 92.06 373 VAL A C 1
ATOM 2888 O O . VAL A 1 373 ? -8.703 3.097 8.848 1.00 92.06 373 VAL A O 1
ATOM 2891 N N . ALA A 1 374 ? -9.057 5.035 7.767 1.00 89.25 374 ALA A N 1
ATOM 2892 C CA . ALA A 1 374 ? -10.467 5.163 8.136 1.00 89.25 374 ALA A CA 1
ATOM 2893 C C . ALA A 1 374 ? -11.348 4.009 7.623 1.00 89.25 374 ALA A C 1
ATOM 2895 O O . ALA A 1 374 ? -12.442 3.795 8.143 1.00 89.25 374 ALA A O 1
ATOM 2896 N N . SER A 1 375 ? -10.877 3.273 6.615 1.00 91.81 375 SER A N 1
ATOM 2897 C CA . SER A 1 375 ? -11.605 2.164 5.998 1.00 91.81 375 SER A CA 1
ATOM 2898 C C . SER A 1 375 ? -11.136 0.790 6.474 1.00 91.81 375 SER A C 1
ATOM 2900 O O . SER A 1 375 ? -11.702 -0.216 6.048 1.00 91.81 375 SER A O 1
ATOM 2902 N N . LEU A 1 376 ? -10.112 0.728 7.337 1.00 90.75 376 LEU A N 1
ATOM 2903 C CA . LEU A 1 376 ? -9.596 -0.533 7.860 1.00 90.75 376 LEU A CA 1
ATOM 2904 C C . LEU A 1 376 ? -10.709 -1.347 8.539 1.00 90.75 376 LEU A C 1
ATOM 2906 O O . LEU A 1 376 ? -11.500 -0.788 9.308 1.00 90.75 376 LEU A O 1
ATOM 2910 N N . PRO A 1 377 ? -10.764 -2.669 8.299 1.00 85.69 377 PRO A N 1
ATOM 2911 C CA . PRO A 1 377 ? -11.681 -3.528 9.025 1.00 85.69 377 PRO A CA 1
ATOM 2912 C C . PRO A 1 377 ? -11.327 -3.512 10.515 1.00 85.69 377 PRO A C 1
ATOM 2914 O O . PRO A 1 377 ? -10.160 -3.601 10.895 1.00 85.69 377 PRO A O 1
ATOM 2917 N N . VAL A 1 378 ? -12.346 -3.409 11.367 1.00 87.12 378 VAL A N 1
ATOM 2918 C CA . VAL A 1 378 ? -12.174 -3.528 12.816 1.00 87.12 378 VAL A CA 1
ATOM 2919 C C . VAL A 1 378 ? -12.370 -4.987 13.190 1.00 87.12 378 VAL A C 1
ATOM 2921 O O . VAL A 1 378 ? -13.469 -5.514 13.033 1.00 87.12 378 VAL A O 1
ATOM 2924 N N . ASP A 1 379 ? -11.318 -5.615 13.707 1.00 88.31 379 ASP A N 1
ATOM 2925 C CA . ASP A 1 379 ? -11.404 -6.892 14.411 1.00 88.31 379 ASP A CA 1
ATOM 2926 C C . ASP A 1 379 ? -11.350 -6.638 15.929 1.00 88.31 379 ASP A C 1
ATOM 2928 O O . ASP A 1 379 ? -10.267 -6.393 16.469 1.00 88.31 379 ASP A O 1
ATOM 2932 N N . PRO A 1 380 ? -12.493 -6.680 16.640 1.00 91.31 380 PRO A N 1
ATOM 2933 C CA . PRO A 1 380 ? -12.546 -6.463 18.085 1.00 91.31 380 PRO A CA 1
ATOM 2934 C C . PRO A 1 380 ? -11.600 -7.357 18.897 1.00 91.31 380 PRO A C 1
ATOM 2936 O O . PRO A 1 380 ? -11.083 -6.918 19.929 1.00 91.31 380 PRO A O 1
ATOM 2939 N N . ALA A 1 381 ? -11.349 -8.587 18.435 1.00 89.19 381 ALA A N 1
ATOM 2940 C CA . ALA A 1 381 ? -10.545 -9.568 19.160 1.00 89.19 381 ALA A CA 1
ATOM 2941 C C . ALA A 1 381 ? -9.055 -9.194 19.206 1.00 89.19 381 ALA A C 1
ATOM 2943 O O . ALA A 1 381 ? -8.332 -9.622 20.108 1.00 89.19 381 ALA A O 1
ATOM 2944 N N . SER A 1 382 ? -8.607 -8.349 18.276 1.00 88.56 382 SER A N 1
ATOM 2945 C CA . SER A 1 382 ? -7.236 -7.840 18.212 1.00 88.56 382 SER A CA 1
ATOM 2946 C C . SER A 1 382 ? -6.938 -6.746 19.252 1.00 88.56 382 SER A C 1
ATOM 2948 O O . SER A 1 382 ? -5.780 -6.360 19.419 1.00 88.56 382 SER A O 1
ATOM 2950 N N . TYR A 1 383 ? -7.951 -6.254 19.980 1.00 94.44 383 TYR A N 1
ATOM 2951 C CA . TYR A 1 383 ? -7.818 -5.130 20.909 1.00 94.44 383 TYR A CA 1
ATOM 2952 C C . TYR A 1 383 ? -8.017 -5.521 22.371 1.00 94.44 383 TYR A C 1
ATOM 2954 O O . TYR A 1 383 ? -9.024 -6.118 22.752 1.00 94.44 383 TYR A O 1
ATOM 2962 N N . ARG A 1 384 ? -7.095 -5.071 23.229 1.00 96.38 384 ARG A N 1
ATOM 2963 C CA . ARG A 1 384 ? -7.296 -5.043 24.683 1.00 96.38 384 ARG A CA 1
ATOM 2964 C C . ARG A 1 384 ? -7.958 -3.730 25.072 1.00 96.38 384 ARG A C 1
ATOM 2966 O O . ARG A 1 384 ? -7.402 -2.664 24.819 1.00 96.38 384 ARG A O 1
ATOM 2973 N N . VAL A 1 385 ? -9.117 -3.808 25.716 1.00 97.38 385 VAL A N 1
ATOM 2974 C CA . VAL A 1 385 ? -9.896 -2.626 26.104 1.00 97.38 385 VAL A CA 1
ATOM 2975 C C . VAL A 1 385 ? -9.870 -2.453 27.616 1.00 97.38 385 VAL A C 1
ATOM 2977 O O . VAL A 1 385 ? -10.318 -3.337 28.346 1.00 97.38 385 VAL A O 1
ATOM 2980 N N . PHE A 1 386 ? -9.386 -1.306 28.085 1.00 97.38 386 PHE A N 1
ATOM 2981 C CA . PHE A 1 386 ? -9.456 -0.900 29.489 1.00 97.38 386 PHE A CA 1
ATOM 2982 C C . PHE A 1 386 ? -10.528 0.172 29.674 1.00 97.38 386 PHE A C 1
ATOM 2984 O O . PHE A 1 386 ? -10.798 0.947 28.760 1.00 97.38 386 PHE A O 1
ATOM 2991 N N . VAL A 1 387 ? -11.163 0.192 30.846 1.00 97.56 387 VAL A N 1
ATOM 2992 C CA . VAL A 1 387 ? -12.252 1.128 31.147 1.00 97.56 387 VAL A CA 1
ATOM 2993 C C . VAL A 1 387 ? -11.961 1.852 32.451 1.00 97.56 387 VAL A C 1
ATOM 2995 O O . VAL A 1 387 ? -11.863 1.225 33.509 1.00 97.56 387 VAL A O 1
ATOM 2998 N N . GLN A 1 388 ? -11.876 3.172 32.359 1.00 97.19 388 GLN A N 1
ATOM 2999 C CA . GLN A 1 388 ? -11.751 4.115 33.453 1.00 97.19 388 GLN A CA 1
ATOM 3000 C C . GLN A 1 388 ? -13.025 4.952 33.534 1.00 97.19 388 GLN A C 1
ATOM 3002 O O . GLN A 1 388 ? -13.502 5.486 32.530 1.00 97.19 388 GLN A O 1
ATOM 3007 N N . PHE A 1 389 ? -13.591 5.085 34.733 1.00 97.12 389 PHE A N 1
ATOM 3008 C CA . PHE A 1 389 ? -14.833 5.832 34.898 1.00 97.12 389 PHE A CA 1
ATOM 3009 C C . PHE A 1 389 ? -14.911 6.684 36.163 1.00 97.12 389 PHE A C 1
ATOM 3011 O O . PHE A 1 389 ? -14.250 6.421 37.168 1.00 97.12 389 PHE A O 1
ATOM 3018 N N . ALA A 1 390 ? -15.750 7.718 36.117 1.00 96.44 390 ALA A N 1
ATOM 3019 C CA . ALA A 1 390 ? -15.960 8.664 37.210 1.00 96.44 390 ALA A CA 1
ATOM 3020 C C . ALA A 1 390 ? -17.426 9.107 37.335 1.00 96.44 390 ALA A C 1
ATOM 3022 O O . ALA A 1 390 ? -18.313 8.661 36.607 1.00 96.44 390 ALA A O 1
ATOM 3023 N N . GLY A 1 391 ? -17.685 9.988 38.303 1.00 93.19 391 GLY A N 1
ATOM 3024 C CA . GLY A 1 391 ? -19.003 10.574 38.525 1.00 93.19 391 GLY A CA 1
ATOM 3025 C C . GLY A 1 391 ? -20.031 9.576 39.061 1.00 93.19 391 GLY A C 1
ATOM 3026 O O . GLY A 1 391 ? -19.691 8.584 39.713 1.00 93.19 391 GLY A O 1
ATOM 3027 N N . LEU A 1 392 ? -21.302 9.852 38.778 1.00 92.69 392 LEU A N 1
ATOM 3028 C CA . LEU A 1 392 ? -22.455 9.117 39.307 1.00 92.69 392 LEU A CA 1
ATOM 3029 C C . LEU A 1 392 ? -22.805 7.859 38.495 1.00 92.69 392 LEU A C 1
ATOM 3031 O O . LEU A 1 392 ? -23.884 7.302 38.656 1.00 92.69 392 LEU A O 1
ATOM 3035 N N . ILE A 1 393 ? -21.902 7.385 37.634 1.00 93.12 393 ILE A N 1
ATOM 3036 C CA . ILE A 1 393 ? -22.099 6.133 36.897 1.00 93.12 393 ILE A CA 1
ATOM 3037 C C . ILE A 1 393 ? -22.075 4.964 37.888 1.00 93.12 393 ILE A C 1
ATOM 3039 O O . ILE A 1 393 ? -21.070 4.754 38.568 1.00 93.12 393 ILE A O 1
ATOM 3043 N N . GLU A 1 394 ? -23.144 4.176 37.974 1.00 93.56 394 GLU A N 1
ATOM 3044 C CA . GLU A 1 394 ? -23.176 2.971 38.810 1.00 93.56 394 GLU A CA 1
ATOM 3045 C C . GLU A 1 394 ? -22.260 1.873 38.254 1.00 93.56 394 GLU A C 1
ATOM 3047 O O . GLU A 1 394 ? -22.235 1.604 37.053 1.00 93.56 394 GLU A O 1
ATOM 3052 N N . ARG A 1 395 ? -21.515 1.190 39.135 1.00 94.25 395 ARG A N 1
ATOM 3053 C CA . ARG A 1 395 ? -20.549 0.155 38.718 1.00 94.25 395 ARG A CA 1
ATOM 3054 C C . ARG A 1 395 ? -21.225 -1.019 38.001 1.00 94.25 395 ARG A C 1
ATOM 3056 O O . ARG A 1 395 ? -20.627 -1.588 37.094 1.00 94.25 395 ARG A O 1
ATOM 3063 N N . GLU A 1 396 ? -22.457 -1.364 38.367 1.00 94.12 396 GLU A N 1
ATOM 3064 C CA . GLU A 1 396 ? -23.204 -2.436 37.697 1.00 94.12 396 GLU A CA 1
ATOM 3065 C C . GLU A 1 396 ? -23.554 -2.081 36.245 1.00 94.12 396 GLU A C 1
ATOM 3067 O O . GLU A 1 396 ? -23.458 -2.941 35.370 1.00 94.12 396 GLU A O 1
ATOM 3072 N N . ASN A 1 397 ? -23.819 -0.806 35.943 1.00 93.25 397 ASN A N 1
ATOM 3073 C CA . ASN A 1 397 ? -24.018 -0.351 34.563 1.00 93.25 397 ASN A CA 1
ATOM 3074 C C . ASN A 1 397 ? -22.725 -0.474 33.742 1.00 93.25 397 ASN A C 1
ATOM 3076 O O . ASN A 1 397 ? -22.764 -0.910 32.590 1.00 93.25 397 ASN A O 1
ATOM 3080 N N . VAL A 1 398 ? -21.569 -0.173 34.348 1.00 94.75 398 VAL A N 1
ATOM 3081 C CA . VAL A 1 398 ? -20.255 -0.364 33.708 1.00 94.75 398 VAL A CA 1
ATOM 3082 C C . VAL A 1 398 ? -19.978 -1.846 33.447 1.00 94.75 398 VAL A C 1
ATOM 3084 O O . VAL A 1 398 ? -19.591 -2.202 32.337 1.00 94.75 398 VAL A O 1
ATOM 3087 N N . LYS A 1 399 ? -20.235 -2.734 34.418 1.00 95.38 399 LYS A N 1
ATOM 3088 C CA . LYS A 1 399 ? -20.101 -4.191 34.229 1.00 95.38 399 LYS A CA 1
ATOM 3089 C C . LYS A 1 399 ? -20.996 -4.708 33.106 1.00 95.38 399 LYS A C 1
ATOM 3091 O O . LYS A 1 399 ? -20.533 -5.466 32.257 1.00 95.38 399 LYS A O 1
ATOM 3096 N N . ALA A 1 400 ? -22.264 -4.295 33.081 1.00 92.94 400 ALA A N 1
ATOM 3097 C CA . ALA A 1 400 ? -23.211 -4.708 32.049 1.00 92.94 400 ALA A CA 1
ATOM 3098 C C . ALA A 1 400 ? -22.754 -4.265 30.650 1.00 92.94 400 ALA A C 1
ATOM 3100 O O . ALA A 1 400 ? -22.809 -5.053 29.706 1.00 92.94 400 ALA A O 1
ATOM 3101 N N . MET A 1 401 ? -22.251 -3.035 30.525 1.00 94.12 401 MET A N 1
ATOM 3102 C CA . MET A 1 401 ? -21.649 -2.522 29.295 1.00 94.12 401 MET A CA 1
ATOM 3103 C C . MET A 1 401 ? -20.420 -3.336 28.872 1.00 94.12 401 MET A C 1
ATOM 3105 O O . MET A 1 401 ? -20.371 -3.831 27.749 1.00 94.12 401 MET A O 1
ATOM 3109 N N . MET A 1 402 ? -19.450 -3.511 29.774 1.00 95.31 402 MET A N 1
ATOM 3110 C CA . MET A 1 402 ? -18.219 -4.259 29.502 1.00 95.31 402 MET A CA 1
ATOM 3111 C C . MET A 1 402 ? -18.510 -5.701 29.084 1.00 95.31 402 MET A C 1
ATOM 3113 O O . MET A 1 402 ? -17.867 -6.215 28.172 1.00 95.31 402 MET A O 1
ATOM 3117 N N . LYS A 1 403 ? -19.507 -6.341 29.707 1.00 94.12 403 LYS A N 1
ATOM 3118 C CA . LYS A 1 403 ? -19.960 -7.679 29.325 1.00 94.12 403 LYS A CA 1
ATOM 3119 C C . LYS A 1 403 ? -20.508 -7.704 27.898 1.00 94.12 403 LYS A C 1
ATOM 3121 O O . LYS A 1 403 ? -20.073 -8.540 27.121 1.00 94.12 403 LYS A O 1
ATOM 3126 N N . LYS A 1 404 ? -21.388 -6.766 27.523 1.00 92.19 404 LYS A N 1
ATOM 3127 C CA . LYS A 1 404 ? -21.914 -6.684 26.145 1.00 92.19 404 LYS A CA 1
ATOM 3128 C C . LYS A 1 404 ? -20.801 -6.547 25.106 1.00 92.19 404 LYS A C 1
ATOM 3130 O O . LYS A 1 404 ? -20.911 -7.098 24.019 1.00 92.19 404 LYS A O 1
ATOM 3135 N N . TRP A 1 405 ? -19.746 -5.798 25.414 1.00 93.75 405 TRP A N 1
ATOM 3136 C CA . TRP A 1 405 ? -18.614 -5.639 24.500 1.00 93.75 405 TRP A CA 1
ATOM 3137 C C . TRP A 1 405 ? -17.750 -6.893 24.417 1.00 93.75 405 TRP A C 1
ATOM 3139 O O . TRP A 1 405 ? -17.333 -7.255 23.320 1.00 93.75 405 TRP A O 1
ATOM 3149 N N . ALA A 1 406 ? -17.525 -7.578 25.540 1.00 92.69 406 ALA A N 1
ATOM 3150 C CA . ALA A 1 406 ? -16.866 -8.880 25.542 1.00 92.69 406 ALA A CA 1
ATOM 3151 C C . ALA A 1 406 ? -17.665 -9.910 24.723 1.00 92.69 406 ALA A C 1
ATOM 3153 O O . ALA A 1 406 ? -17.088 -10.616 23.900 1.00 92.69 406 ALA A O 1
ATOM 3154 N N . ASP A 1 407 ? -18.995 -9.926 24.867 1.00 91.19 407 ASP A N 1
ATOM 3155 C CA . ASP A 1 407 ? -19.900 -10.766 24.069 1.00 91.19 407 ASP A CA 1
ATOM 3156 C C . ASP A 1 407 ? -19.863 -10.390 22.569 1.00 91.19 407 ASP A C 1
ATOM 3158 O O . ASP A 1 407 ? -20.072 -11.240 21.707 1.00 91.19 407 ASP A O 1
ATOM 3162 N N . ALA A 1 408 ? -19.546 -9.130 22.245 1.00 89.38 408 ALA A N 1
ATOM 3163 C CA . ALA A 1 408 ? -19.302 -8.642 20.884 1.00 89.38 408 ALA A CA 1
ATOM 3164 C C . ALA A 1 408 ? -17.859 -8.883 20.383 1.00 89.38 408 ALA A C 1
ATOM 3166 O O . ALA A 1 408 ? -17.489 -8.383 19.321 1.00 89.38 408 ALA A O 1
ATOM 3167 N N . GLY A 1 409 ? -17.045 -9.635 21.132 1.00 93.75 409 GLY A N 1
ATOM 3168 C CA . GLY A 1 409 ? -15.705 -10.069 20.734 1.00 93.75 409 GLY A CA 1
ATOM 3169 C C . GLY A 1 409 ? -14.561 -9.136 21.130 1.00 93.75 409 GLY A C 1
ATOM 3170 O O . GLY A 1 409 ? -13.411 -9.450 20.840 1.00 93.75 409 GLY A O 1
ATOM 3171 N N . TRP A 1 410 ? -14.829 -8.011 21.800 1.00 95.81 410 TRP A N 1
ATOM 3172 C CA . TRP A 1 410 ? -13.762 -7.125 22.274 1.00 95.81 410 TRP A CA 1
ATOM 3173 C C . TRP A 1 410 ? -12.973 -7.778 23.411 1.00 95.81 410 TRP A C 1
ATOM 3175 O O . TRP A 1 410 ? -13.557 -8.336 24.343 1.00 95.81 410 TRP A O 1
ATOM 3185 N N . GLY A 1 411 ? -11.647 -7.627 23.407 1.00 95.00 411 GLY A N 1
ATOM 3186 C CA . GLY A 1 411 ? -10.771 -8.075 24.493 1.00 95.00 411 GLY A CA 1
ATOM 3187 C C . GLY A 1 411 ? -10.867 -7.196 25.745 1.00 95.00 411 GLY A C 1
ATOM 3188 O O . GLY A 1 411 ? -9.873 -6.613 26.185 1.00 95.00 411 GLY A O 1
ATOM 3189 N N . VAL A 1 412 ? -12.060 -7.067 26.328 1.00 95.25 412 VAL A N 1
ATOM 3190 C CA . VAL A 1 412 ? -12.329 -6.196 27.480 1.00 95.25 412 VAL A CA 1
ATOM 3191 C C . VAL A 1 412 ? -11.679 -6.735 28.750 1.00 95.25 412 VAL A C 1
ATOM 3193 O O . VAL A 1 412 ? -11.964 -7.839 29.212 1.00 95.25 412 VAL A O 1
ATOM 3196 N N . GLN A 1 413 ? -10.827 -5.918 29.358 1.00 95.38 413 GLN A N 1
ATOM 3197 C CA . GLN A 1 413 ? -10.077 -6.261 30.556 1.00 95.38 413 GLN A CA 1
ATOM 3198 C C . GLN A 1 413 ? -10.899 -5.934 31.806 1.00 95.38 413 GLN A C 1
ATOM 3200 O O . GLN A 1 413 ? -11.442 -4.841 31.942 1.00 95.38 413 GLN A O 1
ATOM 3205 N N . GLY A 1 414 ? -11.004 -6.884 32.740 1.00 88.12 414 GLY A N 1
ATOM 3206 C CA . GLY A 1 414 ? -11.720 -6.664 34.003 1.00 88.12 414 GLY A CA 1
ATOM 3207 C C . GLY A 1 414 ? -13.245 -6.532 33.865 1.00 88.12 414 GLY A C 1
ATOM 3208 O O . GLY A 1 414 ? -13.881 -5.872 34.687 1.00 88.12 414 GLY A O 1
ATOM 3209 N N . ALA A 1 415 ? -13.859 -7.160 32.855 1.00 82.06 415 ALA A N 1
ATOM 3210 C CA . ALA A 1 415 ? -15.312 -7.096 32.638 1.00 82.06 415 ALA A CA 1
ATOM 3211 C C . ALA A 1 415 ? -16.136 -7.513 33.875 1.00 82.06 415 ALA A C 1
ATOM 3213 O O . ALA A 1 415 ? -17.143 -6.881 34.188 1.00 82.06 415 ALA A O 1
ATOM 3214 N N . GLY A 1 416 ? -15.676 -8.514 34.635 1.00 81.44 416 GLY A N 1
ATOM 3215 C CA . GLY A 1 416 ? -16.342 -8.954 35.869 1.00 81.44 416 GLY A CA 1
ATOM 3216 C C . GLY A 1 416 ? -16.224 -7.978 37.049 1.00 81.44 416 GLY A C 1
ATOM 3217 O O . GLY A 1 416 ? -17.091 -7.963 37.924 1.00 81.44 416 GLY A O 1
ATOM 3218 N N . SER A 1 417 ? -15.184 -7.138 37.083 1.00 86.62 417 SER A N 1
ATOM 3219 C CA . SER A 1 417 ? -14.948 -6.156 38.154 1.00 86.62 417 SER A CA 1
ATOM 3220 C C . SER A 1 417 ? -15.493 -4.759 37.827 1.00 86.62 417 SER A C 1
ATOM 3222 O O . SER A 1 417 ? -15.681 -3.948 38.741 1.00 86.62 417 SER A O 1
ATOM 3224 N N . GLY A 1 418 ? -15.835 -4.493 36.562 1.00 86.25 418 GLY A N 1
ATOM 3225 C CA . GLY A 1 418 ? -16.451 -3.239 36.119 1.00 86.25 418 GLY A CA 1
ATOM 3226 C C . GLY A 1 418 ? -15.453 -2.101 35.936 1.00 86.25 418 GLY A C 1
ATOM 3227 O O . GLY A 1 418 ? -15.788 -0.964 36.252 1.00 86.2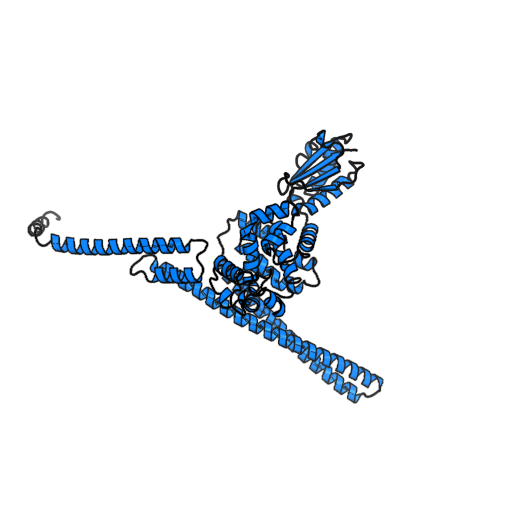5 418 GLY A O 1
ATOM 3228 N N . GLY A 1 419 ? -14.229 -2.415 35.502 1.00 90.94 419 GLY A N 1
ATOM 3229 C CA . GLY A 1 419 ? -13.187 -1.424 35.238 1.00 90.94 419 GLY A CA 1
ATOM 3230 C C . GLY A 1 419 ? -12.703 -0.677 36.487 1.00 90.94 419 GLY A C 1
ATOM 3231 O O . GLY A 1 419 ? -12.997 -1.037 37.638 1.00 90.94 419 GLY A O 1
ATOM 3232 N N . GLU A 1 420 ? -11.945 0.387 36.254 1.00 95.31 420 GLU A N 1
ATOM 3233 C CA . GLU A 1 420 ? -11.334 1.206 37.296 1.00 95.31 420 GLU A CA 1
ATOM 3234 C C . GLU A 1 420 ? -12.121 2.503 37.507 1.00 95.31 420 GLU A C 1
ATOM 3236 O O . GLU A 1 420 ? -12.315 3.290 36.584 1.00 95.31 420 GLU A O 1
ATOM 3241 N N . ARG A 1 421 ? -12.562 2.760 38.746 1.00 95.88 421 ARG A N 1
ATOM 3242 C CA . ARG A 1 421 ? -13.137 4.064 39.090 1.00 95.88 421 ARG A CA 1
ATOM 3243 C C . ARG A 1 421 ? -12.006 4.991 39.517 1.00 95.88 421 ARG A C 1
ATOM 3245 O O . ARG A 1 421 ? -11.360 4.707 40.521 1.00 95.88 421 ARG A O 1
ATOM 3252 N N . THR A 1 422 ? -11.817 6.106 38.821 1.00 96.06 422 THR A N 1
ATOM 3253 C CA . THR A 1 422 ? -10.725 7.050 39.095 1.00 96.06 422 THR A CA 1
ATOM 3254 C C . THR A 1 422 ? -11.182 8.496 38.948 1.00 96.06 422 THR A C 1
ATOM 3256 O O . THR A 1 422 ? -11.952 8.826 38.050 1.00 96.06 422 THR A O 1
ATOM 3259 N N . ALA A 1 423 ? -10.692 9.386 39.816 1.00 94.81 423 ALA A N 1
ATOM 3260 C CA . ALA A 1 423 ? -10.985 10.818 39.729 1.00 94.81 423 ALA A CA 1
ATOM 3261 C C . ALA A 1 423 ? -10.465 11.443 38.422 1.00 94.81 423 ALA A C 1
ATOM 3263 O O . ALA A 1 423 ? -11.042 12.412 37.939 1.00 94.81 423 ALA A O 1
ATOM 3264 N N . ALA A 1 424 ? -9.427 10.856 37.816 1.00 95.62 424 ALA A N 1
ATOM 3265 C CA . ALA A 1 424 ? -8.855 11.324 36.556 1.00 95.62 424 ALA A CA 1
ATOM 3266 C C . ALA A 1 424 ? -9.806 11.178 35.352 1.00 95.62 424 ALA A C 1
ATOM 3268 O O . ALA A 1 424 ? -9.605 11.845 34.345 1.00 95.62 424 ALA A O 1
ATOM 3269 N N . ALA A 1 425 ? -10.849 10.344 35.454 1.00 95.56 425 ALA A N 1
ATOM 3270 C CA . ALA A 1 425 ? -11.876 10.221 34.421 1.00 95.56 425 ALA A CA 1
ATOM 3271 C C . ALA A 1 425 ? -12.986 11.283 34.531 1.00 95.56 425 ALA A C 1
ATOM 3273 O O . ALA A 1 425 ? -13.863 11.338 33.671 1.00 95.56 425 ALA A O 1
ATOM 3274 N N . ALA A 1 426 ? -12.985 12.121 35.575 1.00 96.00 426 ALA A N 1
ATOM 3275 C CA . ALA A 1 426 ? -14.018 13.133 35.776 1.00 96.00 426 ALA A CA 1
ATOM 3276 C C . ALA A 1 426 ? -14.040 14.149 34.622 1.00 96.00 426 ALA A C 1
ATOM 3278 O O . ALA A 1 426 ? -13.016 14.729 34.272 1.00 96.00 426 ALA A O 1
ATOM 3279 N N . GLY A 1 427 ? -15.222 14.377 34.043 1.00 94.62 427 GLY A N 1
ATOM 3280 C CA . GLY A 1 427 ? -15.389 15.274 32.899 1.00 94.62 427 GLY A CA 1
ATOM 3281 C C . GLY A 1 427 ? -14.927 14.703 31.555 1.00 94.62 427 GLY A C 1
ATOM 3282 O O . GLY A 1 427 ? -14.932 15.433 30.568 1.00 94.62 427 GLY A O 1
ATOM 3283 N N . LEU A 1 428 ? -14.521 13.437 31.477 1.00 96.62 428 LEU A N 1
ATOM 3284 C CA . LEU A 1 428 ? -14.086 12.830 30.220 1.00 96.62 428 LEU A CA 1
ATOM 3285 C C . LEU A 1 428 ? -15.199 11.987 29.587 1.00 96.62 428 LEU A C 1
ATOM 3287 O O . LEU A 1 428 ? -16.039 11.414 30.282 1.00 96.62 428 LEU A O 1
ATOM 3291 N N . ALA A 1 429 ? -15.200 11.938 28.258 1.00 96.50 429 ALA A N 1
ATOM 3292 C CA . ALA A 1 429 ? -16.056 11.085 27.436 1.00 96.50 429 ALA A CA 1
ATOM 3293 C C . ALA A 1 429 ? -15.291 10.746 26.152 1.00 96.50 429 ALA A C 1
ATOM 3295 O O . ALA A 1 429 ? -15.563 11.273 25.076 1.00 96.50 429 ALA A O 1
ATOM 3296 N N . GLU A 1 430 ? -14.251 9.929 26.293 1.00 97.44 430 GLU A N 1
ATOM 3297 C CA . GLU A 1 430 ? -13.281 9.698 25.228 1.00 97.44 430 GLU A CA 1
ATOM 3298 C C . GLU A 1 430 ? -12.805 8.246 25.156 1.00 97.44 430 GLU A C 1
ATOM 3300 O O . GLU A 1 430 ? -12.698 7.548 26.164 1.00 97.44 430 GLU A O 1
ATOM 3305 N N . VAL A 1 431 ? -12.501 7.795 23.939 1.00 97.62 431 VAL A N 1
ATOM 3306 C CA . VAL A 1 431 ? -11.758 6.560 23.680 1.00 97.62 431 VAL A CA 1
ATOM 3307 C C . VAL A 1 431 ? -10.368 6.936 23.199 1.00 97.62 431 VAL A C 1
ATOM 3309 O O . VAL A 1 431 ? -10.202 7.557 22.146 1.00 97.62 431 VAL A O 1
ATOM 3312 N N . ARG A 1 432 ? -9.359 6.570 23.980 1.00 97.25 432 ARG A N 1
ATOM 3313 C CA . ARG A 1 432 ? -7.964 6.868 23.687 1.00 97.25 432 ARG A CA 1
ATOM 3314 C C . ARG A 1 432 ? -7.287 5.705 22.973 1.00 97.25 432 ARG A C 1
ATOM 3316 O O . ARG A 1 432 ? -7.561 4.543 23.273 1.00 97.25 432 ARG A O 1
ATOM 3323 N N . TYR A 1 433 ? -6.388 6.030 22.049 1.00 94.50 433 TYR A N 1
ATOM 3324 C CA . TYR A 1 433 ? -5.659 5.058 21.234 1.00 94.50 433 TYR A CA 1
ATOM 3325 C C . TYR A 1 433 ? -4.241 5.543 20.910 1.00 94.50 433 TYR A C 1
ATOM 3327 O O . TYR A 1 433 ? -3.993 6.747 20.856 1.00 94.50 433 TYR A O 1
ATOM 3335 N N . GLY A 1 434 ? -3.310 4.608 20.701 1.00 86.81 434 GLY A N 1
ATOM 3336 C CA . GLY A 1 434 ? -1.876 4.906 20.574 1.00 86.81 434 GLY A CA 1
ATOM 3337 C C . GLY A 1 434 ? -1.305 4.928 19.157 1.00 86.81 434 GLY A C 1
ATOM 3338 O O . GLY A 1 434 ? -0.214 5.457 18.955 1.00 86.81 434 GLY A O 1
ATOM 3339 N N . ARG A 1 435 ? -2.018 4.384 18.161 1.00 84.75 435 ARG A N 1
ATOM 3340 C CA . ARG A 1 435 ? -1.589 4.361 16.750 1.00 84.75 435 ARG A CA 1
ATOM 3341 C C . ARG A 1 435 ? -2.672 4.878 15.822 1.00 84.75 435 ARG A C 1
ATOM 3343 O O . ARG A 1 435 ? -3.838 4.560 16.008 1.00 84.75 435 ARG A O 1
ATOM 3350 N N . ALA A 1 436 ? -2.291 5.583 14.758 1.00 82.94 436 ALA A N 1
ATOM 3351 C CA . ALA A 1 436 ? -3.242 6.061 13.752 1.00 82.94 436 ALA A CA 1
ATOM 3352 C C . ALA A 1 436 ? -4.135 4.936 13.185 1.00 82.94 436 ALA A C 1
ATOM 3354 O O . ALA A 1 436 ? -5.331 5.142 13.008 1.00 82.94 436 ALA A O 1
ATOM 3355 N N . THR A 1 437 ? -3.590 3.730 12.990 1.00 86.00 437 THR A N 1
ATOM 3356 C CA . THR A 1 437 ? -4.335 2.549 12.515 1.00 86.00 437 THR A CA 1
ATOM 3357 C C . THR A 1 437 ? -5.433 2.075 13.467 1.00 86.00 437 THR A C 1
ATOM 3359 O O . THR A 1 437 ? -6.364 1.409 13.029 1.00 86.00 437 THR A O 1
ATOM 3362 N N . ASP A 1 438 ? -5.363 2.442 14.747 1.00 91.00 438 ASP A N 1
ATOM 3363 C CA . ASP A 1 438 ? -6.349 2.064 15.764 1.00 91.00 438 ASP A CA 1
ATOM 3364 C C . ASP A 1 438 ? -7.521 3.058 15.842 1.00 91.00 438 ASP A C 1
ATOM 3366 O O . ASP A 1 438 ? -8.490 2.817 16.563 1.00 91.00 438 ASP A O 1
ATOM 3370 N N . ALA A 1 439 ? -7.474 4.163 15.087 1.00 89.31 439 ALA A N 1
ATOM 3371 C CA . ALA A 1 439 ? -8.498 5.208 15.116 1.00 89.31 439 ALA A CA 1
ATOM 3372 C C . ALA A 1 439 ? -9.891 4.677 14.738 1.00 89.31 439 ALA A C 1
ATOM 3374 O O . ALA A 1 439 ? -10.887 5.025 15.373 1.00 89.31 439 ALA A O 1
ATOM 3375 N N . THR A 1 440 ? -9.972 3.793 13.741 1.00 89.00 440 THR A N 1
ATOM 3376 C CA . THR A 1 440 ? -11.244 3.203 13.293 1.00 89.00 440 THR A CA 1
ATOM 3377 C C . THR A 1 440 ? -11.840 2.289 14.364 1.00 89.00 440 THR A C 1
ATOM 3379 O O . THR A 1 440 ? -13.043 2.352 14.631 1.00 89.00 440 THR A O 1
ATOM 3382 N N . ALA A 1 441 ? -11.001 1.506 15.050 1.00 93.50 441 ALA A N 1
ATOM 3383 C CA . ALA A 1 441 ? -11.419 0.683 16.183 1.00 93.50 441 ALA A CA 1
ATOM 3384 C C . ALA A 1 441 ? -11.857 1.546 17.377 1.00 93.50 441 ALA A C 1
ATOM 3386 O O . ALA A 1 441 ? -12.910 1.294 17.963 1.00 93.50 441 ALA A O 1
ATOM 3387 N N . ALA A 1 442 ? -11.114 2.613 17.686 1.00 94.94 442 ALA A N 1
ATOM 3388 C CA . ALA A 1 442 ? -11.473 3.573 18.726 1.00 94.94 442 ALA A CA 1
ATOM 3389 C C . ALA A 1 442 ? -12.831 4.236 18.445 1.00 94.94 442 ALA A C 1
ATOM 3391 O O . ALA A 1 442 ? -13.668 4.327 19.341 1.00 94.94 442 ALA A O 1
ATOM 3392 N N . ALA A 1 443 ? -13.088 4.635 17.196 1.00 93.25 443 ALA A N 1
ATOM 3393 C CA . ALA A 1 443 ? -14.360 5.223 16.781 1.00 93.25 443 ALA A CA 1
ATOM 3394 C C . ALA A 1 443 ? -15.517 4.214 16.840 1.00 93.25 443 ALA A C 1
ATOM 3396 O O . ALA A 1 443 ? -16.622 4.561 17.261 1.00 93.25 443 ALA A O 1
ATOM 3397 N N . ALA A 1 444 ? -15.280 2.957 16.451 1.00 93.38 444 ALA A N 1
ATOM 3398 C CA . ALA A 1 444 ? -16.266 1.890 16.594 1.00 93.38 444 ALA A CA 1
ATOM 3399 C C . ALA A 1 444 ? -16.627 1.661 18.071 1.00 93.38 444 ALA A C 1
ATOM 3401 O O . ALA A 1 444 ? -17.809 1.618 18.415 1.00 93.38 444 ALA A O 1
ATOM 3402 N N . LEU A 1 445 ? -15.623 1.597 18.949 1.00 95.19 445 LEU A N 1
ATOM 3403 C CA . LEU A 1 445 ? -15.825 1.441 20.386 1.00 95.19 445 LEU A CA 1
ATOM 3404 C C . LEU A 1 445 ? -16.525 2.662 21.006 1.00 95.19 445 LEU A C 1
ATOM 3406 O O . LEU A 1 445 ? -17.445 2.490 21.801 1.00 95.19 445 LEU A O 1
ATOM 3410 N N . ALA A 1 446 ? -16.170 3.884 20.598 1.00 95.00 446 ALA A N 1
ATOM 3411 C CA . ALA A 1 446 ? -16.811 5.119 21.056 1.00 95.00 446 ALA A CA 1
ATOM 3412 C C . ALA A 1 446 ? -18.328 5.108 20.804 1.00 95.00 446 ALA A C 1
ATOM 3414 O O . ALA A 1 446 ? -19.101 5.412 21.713 1.00 95.00 446 ALA A O 1
ATOM 3415 N N . ARG A 1 447 ? -18.767 4.656 19.619 1.00 93.50 447 ARG A N 1
ATOM 3416 C CA . ARG A 1 447 ? -20.199 4.489 19.294 1.00 93.50 447 ARG A CA 1
ATOM 3417 C C . ARG A 1 447 ? -20.884 3.463 20.200 1.00 93.50 447 ARG A C 1
ATOM 3419 O O . ARG A 1 447 ? -22.032 3.660 20.596 1.00 93.50 447 ARG A O 1
ATOM 3426 N N . LEU A 1 448 ? -20.193 2.375 20.557 1.00 92.44 448 LEU A N 1
ATOM 3427 C CA . LEU A 1 448 ? -20.723 1.368 21.484 1.00 92.44 448 LEU A CA 1
ATOM 3428 C C . LEU A 1 448 ? -20.886 1.918 22.910 1.00 92.44 448 LEU A C 1
ATOM 3430 O O . LEU A 1 448 ? -21.843 1.540 23.594 1.00 92.44 448 LEU A O 1
ATOM 3434 N N . VAL A 1 449 ? -19.976 2.798 23.346 1.00 91.94 449 VAL A N 1
ATOM 3435 C CA . VAL A 1 449 ? -20.041 3.507 24.638 1.00 91.94 449 VAL A CA 1
ATOM 3436 C C . VAL A 1 449 ? -21.188 4.502 24.651 1.00 91.94 449 VAL A C 1
ATOM 3438 O O . VAL A 1 449 ? -22.020 4.475 25.559 1.00 91.94 449 VAL A O 1
ATOM 3441 N N . GLU A 1 450 ? -21.282 5.326 23.614 1.00 92.31 450 GLU A N 1
ATOM 3442 C CA . GLU A 1 450 ? -22.326 6.335 23.470 1.00 92.31 450 GLU A CA 1
ATOM 3443 C C . GLU A 1 450 ? -23.728 5.705 23.466 1.00 92.31 450 GLU A C 1
ATOM 3445 O O . GLU A 1 450 ? -24.638 6.191 24.139 1.00 92.31 450 GLU A O 1
ATOM 3450 N N . ALA A 1 451 ? -23.884 4.540 22.827 1.00 91.25 451 ALA A N 1
ATOM 3451 C CA . ALA A 1 451 ? -25.134 3.781 22.825 1.00 91.25 451 ALA A CA 1
ATOM 3452 C C . ALA A 1 451 ? -25.606 3.338 24.226 1.00 91.25 451 ALA A C 1
ATOM 3454 O O . ALA A 1 451 ? -26.799 3.084 24.410 1.00 91.25 451 ALA A O 1
ATOM 3455 N N . GLN A 1 452 ? -24.714 3.253 25.223 1.00 90.88 452 GLN A N 1
ATOM 3456 C CA . GLN A 1 452 ? -25.098 2.936 26.604 1.00 90.88 452 GLN A CA 1
ATOM 3457 C C . GLN A 1 452 ? -25.577 4.155 27.404 1.00 90.88 452 GLN A C 1
ATOM 3459 O O . GLN A 1 452 ? -26.084 3.972 28.509 1.00 90.88 452 GLN A O 1
ATOM 3464 N N . LYS A 1 453 ? -25.428 5.379 26.873 1.00 91.06 453 LYS A N 1
ATOM 3465 C CA . LYS A 1 453 ? -25.848 6.631 27.530 1.00 91.06 453 LYS A CA 1
ATOM 3466 C C . LYS A 1 453 ? -25.287 6.791 28.952 1.00 91.06 453 LYS A C 1
ATOM 3468 O O . LYS A 1 453 ? -25.986 7.242 29.855 1.00 91.06 453 LYS A O 1
ATOM 3473 N N . LEU A 1 454 ? -24.026 6.401 29.158 1.00 88.56 454 LEU A N 1
ATOM 3474 C CA . LEU A 1 454 ? -23.348 6.552 30.455 1.00 88.56 454 LEU A CA 1
ATOM 3475 C C . LEU A 1 454 ? -22.875 7.985 30.735 1.00 88.56 454 LEU A C 1
ATOM 3477 O O . LEU A 1 454 ? -22.595 8.304 31.888 1.00 88.56 454 LEU A O 1
ATOM 3481 N N . SER A 1 455 ? -22.768 8.822 29.701 1.00 91.69 455 SER A N 1
ATOM 3482 C CA . SER A 1 455 ? -22.348 10.220 29.786 1.00 91.69 455 SER A CA 1
ATOM 3483 C C . SER A 1 455 ? -23.378 11.131 29.130 1.00 91.69 455 SER A C 1
ATOM 3485 O O . SER A 1 455 ? -24.012 10.752 28.145 1.00 91.69 455 SER A O 1
ATOM 3487 N N . GLU A 1 456 ? -23.512 12.346 29.657 1.00 91.88 456 GLU A N 1
ATOM 3488 C CA . GLU A 1 456 ? -24.229 13.446 29.003 1.00 91.88 456 GLU A CA 1
ATOM 3489 C C . GLU A 1 456 ? -23.414 14.070 27.852 1.00 91.88 456 GLU A C 1
ATOM 3491 O O . GLU A 1 456 ? -23.963 14.811 27.035 1.00 91.88 456 GLU A O 1
ATOM 3496 N N . ARG A 1 457 ? -22.106 13.784 27.775 1.00 92.56 457 ARG A N 1
ATOM 3497 C CA . ARG A 1 457 ? -21.213 14.290 26.727 1.00 92.56 457 ARG A CA 1
ATOM 3498 C C . ARG A 1 457 ? -21.137 13.316 25.547 1.00 92.56 457 ARG A C 1
ATOM 3500 O O . ARG A 1 457 ? -21.147 12.103 25.768 1.00 92.56 457 ARG A O 1
ATOM 3507 N N . PRO A 1 458 ? -21.002 13.825 24.309 1.00 93.69 458 PRO A N 1
ATOM 3508 C CA . PRO A 1 458 ? -20.734 12.978 23.156 1.00 93.69 458 PRO A CA 1
ATOM 3509 C C . PRO A 1 458 ? -19.359 12.324 23.289 1.00 93.69 458 PRO A C 1
ATOM 3511 O O . PRO A 1 458 ? -18.405 12.955 23.755 1.00 93.69 458 PRO A O 1
ATOM 3514 N N . MET A 1 459 ? -19.258 11.067 22.859 1.00 96.12 459 MET A N 1
ATOM 3515 C CA . MET A 1 459 ? -17.987 10.349 22.888 1.00 96.12 459 MET A CA 1
ATOM 3516 C C . MET A 1 459 ? -17.058 10.859 21.785 1.00 96.12 459 MET A C 1
ATOM 3518 O O . MET A 1 459 ? -17.444 10.940 20.619 1.00 96.12 459 MET A O 1
ATOM 3522 N N . THR A 1 460 ? -15.807 11.148 22.132 1.00 95.56 460 THR A N 1
ATOM 3523 C CA . THR A 1 460 ? -14.757 11.510 21.170 1.00 95.56 460 THR A CA 1
ATOM 3524 C C . THR A 1 460 ? -13.648 10.461 21.141 1.00 95.56 460 THR A C 1
ATOM 3526 O O . THR A 1 460 ? -13.534 9.616 22.027 1.00 95.56 460 THR A O 1
ATOM 3529 N N . THR A 1 461 ? -12.820 10.477 20.101 1.00 95.31 461 THR A N 1
ATOM 3530 C CA . THR A 1 461 ? -11.614 9.644 20.031 1.00 95.31 461 THR A CA 1
ATOM 3531 C C . THR A 1 461 ? -10.384 10.521 20.181 1.00 95.31 461 THR A C 1
ATOM 3533 O O . THR A 1 461 ? -10.278 11.537 19.492 1.00 95.31 461 THR A O 1
ATOM 3536 N N . VAL A 1 462 ? -9.446 10.128 21.041 1.00 93.88 462 VAL A N 1
ATOM 3537 C CA . VAL A 1 462 ? -8.269 10.943 21.368 1.00 93.88 462 VAL A CA 1
ATOM 3538 C C . VAL A 1 462 ? -6.988 10.163 21.110 1.00 93.88 462 VAL A C 1
ATOM 3540 O O . VAL A 1 462 ? -6.695 9.156 21.756 1.00 93.88 462 VAL A O 1
ATOM 3543 N N . PHE A 1 463 ? -6.186 10.664 20.176 1.00 89.56 463 PHE A N 1
ATOM 3544 C CA . PHE A 1 463 ? -4.864 10.117 19.921 1.00 89.56 463 PHE A CA 1
ATOM 3545 C C . PHE A 1 463 ? -3.930 10.389 21.111 1.00 89.56 463 PHE A C 1
ATOM 3547 O O . PHE A 1 463 ? -3.700 11.539 21.485 1.00 89.56 463 PHE A O 1
ATOM 3554 N N . THR A 1 464 ? -3.401 9.325 21.713 1.00 91.00 464 THR A N 1
ATOM 3555 C CA . THR A 1 464 ? -2.597 9.364 22.939 1.00 91.00 464 THR A CA 1
ATOM 3556 C C . THR A 1 464 ? -1.363 8.459 22.779 1.00 91.00 464 THR A C 1
ATOM 3558 O O . THR A 1 464 ? -1.448 7.263 23.054 1.00 91.00 464 THR A O 1
ATOM 3561 N N . PRO A 1 465 ? -0.194 9.001 22.376 1.00 80.00 465 PRO A N 1
ATOM 3562 C CA . PRO A 1 465 ? 0.967 8.205 21.951 1.00 80.00 465 PRO A CA 1
ATOM 3563 C C . PRO A 1 465 ? 1.548 7.247 23.001 1.00 80.00 465 PRO A C 1
ATOM 3565 O O . PRO A 1 465 ? 2.268 6.321 22.647 1.00 80.00 465 PRO A O 1
ATOM 3568 N N . ILE A 1 466 ? 1.283 7.478 24.292 1.00 86.50 466 ILE A N 1
ATOM 3569 C CA . ILE A 1 466 ? 1.769 6.611 25.378 1.00 86.50 466 ILE A CA 1
ATOM 3570 C C . ILE A 1 466 ? 1.000 5.283 25.464 1.00 86.50 466 ILE A C 1
ATOM 3572 O O . ILE A 1 466 ? 1.443 4.356 26.139 1.00 86.50 466 ILE A O 1
ATOM 3576 N N . ILE A 1 467 ? -0.157 5.185 24.803 1.00 88.44 467 ILE A N 1
ATOM 3577 C CA . ILE A 1 467 ? -0.964 3.968 24.788 1.00 88.44 467 ILE A CA 1
ATOM 3578 C C . ILE A 1 467 ? -0.288 2.934 23.895 1.00 88.44 467 ILE A C 1
ATOM 3580 O O . ILE A 1 467 ? 0.093 3.206 22.758 1.00 88.44 467 ILE A O 1
ATOM 3584 N N . ASN A 1 468 ? -0.147 1.722 24.424 1.00 86.44 468 ASN A N 1
ATOM 3585 C CA . ASN A 1 468 ? 0.487 0.638 23.691 1.00 86.44 468 ASN A CA 1
ATOM 3586 C C . ASN A 1 468 ? -0.328 0.240 22.444 1.00 86.44 468 ASN A C 1
ATOM 3588 O O . ASN A 1 468 ? -1.557 0.308 22.459 1.00 86.44 468 ASN A O 1
ATOM 3592 N N . PRO A 1 469 ? 0.333 -0.261 21.388 1.00 81.56 469 PRO A N 1
ATOM 3593 C CA . PRO A 1 469 ? -0.345 -0.801 20.211 1.00 81.56 469 PRO A CA 1
ATOM 3594 C C . PRO A 1 469 ? -1.374 -1.884 20.569 1.00 81.56 469 PRO A C 1
ATOM 3596 O O . PRO A 1 469 ? -1.109 -2.726 21.436 1.00 81.56 469 PRO A O 1
ATOM 3599 N N . GLY A 1 470 ? -2.536 -1.873 19.905 1.00 86.88 470 GLY A N 1
ATOM 3600 C CA . GLY A 1 470 ? -3.610 -2.841 20.168 1.00 86.88 470 GLY A CA 1
ATOM 3601 C C . GLY A 1 470 ? -4.276 -2.670 21.540 1.00 86.88 470 GLY A C 1
ATOM 3602 O O . GLY A 1 470 ? -4.926 -3.592 22.039 1.00 86.88 470 GLY A O 1
ATOM 3603 N N . VAL A 1 471 ? -4.096 -1.512 22.182 1.00 94.94 471 VAL A N 1
ATOM 3604 C CA . VAL A 1 471 ? -4.783 -1.132 23.419 1.00 94.94 471 VAL A CA 1
ATOM 3605 C C . VAL A 1 471 ? -5.686 0.064 23.148 1.00 94.94 471 VAL A C 1
ATOM 3607 O O . VAL A 1 471 ? -5.263 1.046 22.542 1.00 94.94 471 VAL A O 1
ATOM 3610 N N . LEU A 1 472 ? -6.922 -0.019 23.632 1.00 97.50 472 LEU A N 1
ATOM 3611 C CA . LEU A 1 472 ? -7.862 1.095 23.678 1.00 97.50 472 LEU A CA 1
ATOM 3612 C C . LEU A 1 472 ? -8.237 1.364 25.136 1.00 97.50 472 LEU A C 1
ATOM 3614 O O . LEU A 1 472 ? -8.493 0.428 25.899 1.00 97.50 472 LEU A O 1
ATOM 3618 N N . GLU A 1 473 ? -8.303 2.633 25.519 1.00 97.75 473 GLU A N 1
ATOM 3619 C CA . GLU A 1 473 ? -8.754 3.035 26.853 1.00 97.75 473 GLU A CA 1
ATOM 3620 C C . GLU A 1 473 ? -10.034 3.859 26.753 1.00 97.75 473 GLU A C 1
ATOM 3622 O O . GLU A 1 473 ? -10.070 4.885 26.077 1.00 97.75 473 GLU A O 1
ATOM 3627 N N . VAL A 1 474 ? -11.087 3.430 27.439 1.00 97.75 474 VAL A N 1
ATOM 3628 C CA . VAL A 1 474 ? -12.350 4.164 27.539 1.00 97.75 474 VAL A CA 1
ATOM 3629 C C . VAL A 1 474 ? -12.334 4.980 28.821 1.00 97.75 474 VAL A C 1
ATOM 3631 O O . VAL A 1 474 ? -12.325 4.410 29.907 1.00 97.75 474 VAL A O 1
ATOM 3634 N N . TRP A 1 475 ? -12.406 6.301 28.696 1.00 97.81 475 TRP A N 1
ATOM 3635 C CA . TRP A 1 475 ? -12.463 7.240 29.810 1.00 97.81 475 TRP A CA 1
ATOM 3636 C C . TRP A 1 475 ? -13.825 7.934 29.814 1.00 97.81 475 TRP A C 1
ATOM 3638 O O . TRP A 1 475 ? -14.118 8.735 28.926 1.00 97.81 475 TRP A O 1
ATOM 3648 N N . VAL A 1 476 ? -14.677 7.613 30.794 1.00 96.94 476 VAL A N 1
ATOM 3649 C CA . VAL A 1 476 ? -16.074 8.079 30.807 1.00 96.94 476 VAL A CA 1
ATOM 3650 C C . VAL A 1 476 ? -16.550 8.567 32.179 1.00 96.94 476 VAL A C 1
ATOM 3652 O O . VAL A 1 476 ? -16.371 7.925 33.211 1.00 96.94 476 VAL A O 1
ATOM 3655 N N . SER A 1 477 ? -17.224 9.708 32.199 1.00 96.44 477 SER A N 1
ATOM 3656 C CA . SER A 1 477 ? -17.876 10.295 33.370 1.00 96.44 477 SER A CA 1
ATOM 3657 C C . SER A 1 477 ? -19.336 10.594 33.060 1.00 96.44 477 SER A C 1
ATOM 3659 O O . SER A 1 477 ? -19.686 10.887 31.918 1.00 96.44 477 SER A O 1
ATOM 3661 N N . SER A 1 478 ? -20.197 10.561 34.081 1.00 91.44 478 SER A N 1
ATOM 3662 C CA . SER A 1 478 ? -21.617 10.910 33.923 1.00 91.44 478 SER A CA 1
ATOM 3663 C C . SER A 1 478 ? -21.823 12.342 33.419 1.00 91.44 478 SER A C 1
ATOM 3665 O O . SER A 1 478 ? -22.798 12.609 32.726 1.00 91.44 478 SER A O 1
ATOM 3667 N N . LYS A 1 479 ? -20.910 13.251 33.782 1.00 83.62 479 LYS A N 1
ATOM 3668 C CA . LYS A 1 479 ? -20.930 14.681 33.452 1.00 83.62 479 LYS A CA 1
ATOM 3669 C C . LYS A 1 479 ? -19.581 15.179 32.995 1.00 83.62 479 LYS A C 1
ATOM 3671 O O . LYS A 1 479 ? -18.563 14.556 33.388 1.00 83.62 479 LYS A O 1
#